Protein AF-A0A3N2RNP2-F1 (afdb_monomer_lite)

Organism: NCBI:txid51288

pLDDT: mean 88.54, std 8.62, range [48.59, 98.62]

Sequence (515 aa):
MSEPRLGNLITVLLPARSYKINCALTTEKLMPGIEQFACRLLLIFDQLYPSELQNYFGLTDREREVLLDGLLANRLININPDGHIEASSFLRKHAASNGGKPSLVKYQERTEEVAFDLLTLSICKPQPNRRFTSGLPELLPRHQIGGDAAAVTEAFSSQFRHHLLLSRNSEYERQRTRLYKIMGCSSHEMVQLPIEIEVSYDASAGSIEPQKFTRSYEYLGNTRLPLSNELEAHIADFLGEHKLDEFGIDCEDFCKLANDKVLLQFANGYKFDYSGWIEAREQRKTGYGTSLTTGMLGAVYLPHNSKLFISMLHNALRDYVGKTAPKALWYSSKVPLWGANGSQLSRFNRDLGDILGNYADDKIARISLLHPSADEGEKRQERKRHLGRFPTGIGLTSEAKFDRLEILLIPDVIALVQYHGQPNSDSALTLPIGYITVEPERLELLKNLMIKRIEGVVATINWSESKLENLTSLLPVEFLIKLNKKSGEDVDAAIQKMQIANRAETARAILSLRK

Secondary structure (DSSP, 8-state):
-PPPEEEEEEEEEEEEEEEEEEEEEEEEEPPPHHHHHHHHHHHHHSEE-HHHHHHHHT--HHHHHHHHHHHHHTT-EEE-TTS-EEE-HHHHHHHHHTTT---EEEEEEEEEEEEEETTT--EE---S--TTTTT--B---SS-----HHHHHHHHHHTHHHHHHHH---HHHHHHEEEEEEEEEEEEEEEEEEEEEEEEEE--TT-SSPEEEEEEEEEETTEEEEPPHHHHHHHHHHHHH----S-S--HHHHHHHTT-TTGGGGEETTEE-HHHHHHHHHTT----SSSSEEEEES-TTSHHHHHHHHHHHHHHHHT---SS--EEEEE---STTTT--SHHHHHHHHHHHHHHHTTSTT---EEEEEEE-SSHHHHHHHHHHHBTTBSEEEEE-TTS--SSEEEEEETTTEEEEEEEE-S-TTS---EEEEEEE--HHHHHHHHHHHHHHSTTPPEEEEEESSTT--HHHHS-HHHHTTS-GGG-HHHHHHHHHHHHHHHHHHHHHHHHTT-

Structure (mmCIF, N/CA/C/O backbone):
data_AF-A0A3N2RNP2-F1
#
_entry.id   AF-A0A3N2RNP2-F1
#
loop_
_atom_site.group_PDB
_atom_site.id
_atom_site.type_symbol
_atom_site.label_atom_id
_atom_site.label_alt_id
_atom_site.label_comp_id
_atom_site.label_asym_id
_atom_site.label_entity_id
_atom_site.label_seq_id
_atom_site.pdbx_PDB_ins_code
_atom_site.Cartn_x
_atom_site.Cartn_y
_atom_site.Cartn_z
_atom_site.occupancy
_atom_site.B_iso_or_equiv
_atom_site.auth_seq_id
_atom_site.auth_comp_id
_atom_site.auth_asym_id
_atom_site.auth_atom_id
_atom_site.pdbx_PDB_model_num
ATOM 1 N N . MET A 1 1 ? 24.466 -6.069 15.380 1.00 48.59 1 MET A N 1
ATOM 2 C CA . MET A 1 1 ? 23.484 -5.065 14.937 1.00 48.59 1 MET A CA 1
ATOM 3 C C . MET A 1 1 ? 22.255 -5.837 14.516 1.00 48.59 1 MET A C 1
ATOM 5 O O . MET A 1 1 ? 22.415 -6.823 13.799 1.00 48.59 1 MET A O 1
ATOM 9 N N . SER A 1 2 ? 21.099 -5.509 15.079 1.00 62.12 2 SER A N 1
ATOM 10 C CA . SER A 1 2 ? 19.816 -6.092 14.695 1.00 62.12 2 SER A CA 1
ATOM 11 C C . SER A 1 2 ? 19.472 -5.700 13.257 1.00 62.12 2 SER A C 1
ATOM 13 O O . SER A 1 2 ? 20.006 -4.741 12.707 1.00 62.12 2 SER A O 1
ATOM 15 N N . GLU A 1 3 ? 18.645 -6.508 12.598 1.00 80.94 3 GLU A N 1
ATOM 16 C CA . GLU A 1 3 ? 18.138 -6.174 11.270 1.00 80.94 3 GLU A CA 1
ATOM 17 C C . GLU A 1 3 ? 17.035 -5.106 11.409 1.00 80.94 3 GLU A C 1
ATOM 19 O O . GLU A 1 3 ? 16.144 -5.290 12.249 1.00 80.94 3 GLU A O 1
ATOM 24 N N . PRO A 1 4 ? 17.055 -4.020 10.607 1.00 90.31 4 PRO A N 1
ATOM 25 C CA . PRO A 1 4 ? 16.019 -2.995 10.647 1.00 90.31 4 PRO A CA 1
ATOM 26 C C . PRO A 1 4 ? 14.627 -3.598 10.461 1.00 90.31 4 PRO A C 1
ATOM 28 O O . PRO A 1 4 ? 14.395 -4.434 9.584 1.00 90.31 4 PRO A O 1
ATOM 31 N N . ARG A 1 5 ? 13.669 -3.160 11.274 1.00 91.69 5 ARG A N 1
ATOM 32 C CA . ARG A 1 5 ? 12.308 -3.696 11.257 1.00 91.69 5 ARG A CA 1
ATOM 33 C C . ARG A 1 5 ? 11.452 -2.951 10.250 1.00 91.69 5 ARG A C 1
ATOM 35 O O . ARG A 1 5 ? 11.315 -1.734 10.335 1.00 91.69 5 ARG A O 1
ATOM 42 N N . LEU A 1 6 ? 10.813 -3.689 9.346 1.00 94.81 6 LEU A N 1
ATOM 43 C CA . LEU A 1 6 ? 9.851 -3.120 8.406 1.00 94.81 6 LEU A CA 1
ATOM 44 C C . LEU A 1 6 ? 8.658 -2.531 9.170 1.00 94.81 6 LEU A C 1
ATOM 46 O O . LEU A 1 6 ? 7.921 -3.255 9.841 1.00 94.81 6 LEU A O 1
ATOM 50 N N . GLY A 1 7 ? 8.485 -1.217 9.067 1.00 93.38 7 GLY A N 1
ATOM 51 C CA . GLY A 1 7 ? 7.429 -0.478 9.750 1.00 93.38 7 GLY A CA 1
ATOM 52 C C . GLY A 1 7 ? 6.266 -0.119 8.834 1.00 93.38 7 GLY A C 1
ATOM 53 O O . GLY A 1 7 ? 5.110 -0.139 9.255 1.00 93.38 7 GLY A O 1
ATOM 54 N N . ASN A 1 8 ? 6.546 0.174 7.565 1.00 93.38 8 ASN A N 1
ATOM 55 C CA . ASN A 1 8 ? 5.508 0.483 6.591 1.00 93.38 8 ASN A CA 1
ATOM 56 C C . ASN A 1 8 ? 5.928 0.071 5.173 1.00 93.38 8 ASN A C 1
ATOM 58 O O . ASN A 1 8 ? 7.115 -0.030 4.862 1.00 93.38 8 ASN A O 1
ATOM 62 N N . LEU A 1 9 ? 4.935 -0.175 4.324 1.00 94.38 9 LEU A N 1
ATOM 63 C CA . LEU A 1 9 ? 5.103 -0.440 2.900 1.00 94.38 9 LEU A CA 1
ATOM 64 C C . LEU A 1 9 ? 4.009 0.316 2.155 1.00 94.38 9 LEU A C 1
ATOM 66 O O . LEU A 1 9 ? 2.826 -0.010 2.296 1.00 94.38 9 LEU A O 1
ATOM 70 N N . ILE A 1 10 ? 4.405 1.304 1.361 1.00 93.69 10 ILE A N 1
ATOM 71 C CA . ILE A 1 10 ? 3.488 2.187 0.637 1.00 93.69 10 ILE A CA 1
ATOM 72 C C . ILE A 1 10 ? 3.694 1.998 -0.857 1.00 93.69 10 ILE A C 1
ATOM 74 O O . ILE A 1 10 ? 4.817 1.870 -1.326 1.00 93.69 10 ILE A O 1
ATOM 78 N N . THR A 1 11 ? 2.599 2.013 -1.601 1.00 93.38 11 THR A N 1
ATOM 79 C CA . THR A 1 11 ? 2.598 1.978 -3.052 1.00 93.38 11 THR A CA 1
ATOM 80 C C . THR A 1 11 ? 2.168 3.346 -3.578 1.00 93.38 11 THR A C 1
ATOM 82 O O . THR A 1 11 ? 1.049 3.793 -3.310 1.00 93.38 11 THR A O 1
ATOM 85 N N . VAL A 1 12 ? 3.032 3.990 -4.356 1.00 92.62 12 VAL A N 1
ATOM 86 C CA . VAL A 1 12 ? 2.723 5.228 -5.087 1.00 92.62 12 VAL A CA 1
ATOM 87 C C . VAL A 1 12 ? 2.707 4.958 -6.585 1.00 92.62 12 VAL A C 1
ATOM 89 O O . VAL A 1 12 ? 3.310 4.001 -7.065 1.00 92.62 12 VAL A O 1
ATOM 92 N N . LEU A 1 13 ? 1.988 5.779 -7.338 1.00 91.12 13 LEU A N 1
ATOM 93 C CA . LEU A 1 13 ? 1.896 5.667 -8.787 1.00 91.12 13 LEU A CA 1
ATOM 94 C C . LEU A 1 13 ? 2.840 6.669 -9.431 1.00 91.12 13 LEU A C 1
ATOM 96 O O . LEU A 1 13 ? 2.671 7.875 -9.271 1.00 91.12 13 LEU A O 1
ATOM 100 N N . LEU A 1 14 ? 3.815 6.166 -10.176 1.00 90.25 14 LEU A N 1
ATOM 101 C CA . LEU A 1 14 ? 4.638 6.970 -11.059 1.00 90.25 14 LEU A CA 1
ATOM 102 C C . LEU A 1 14 ? 3.876 7.176 -12.378 1.00 90.25 14 LEU A C 1
ATOM 104 O O . LEU A 1 14 ? 3.574 6.189 -13.065 1.00 90.25 14 LEU A O 1
ATOM 108 N N . PRO A 1 15 ? 3.530 8.422 -12.741 1.00 88.75 15 PRO A N 1
ATOM 109 C CA . PRO A 1 15 ? 2.925 8.702 -14.029 1.00 88.75 15 PRO A CA 1
ATOM 110 C C . PRO A 1 15 ? 3.929 8.438 -15.146 1.00 88.75 15 PRO A C 1
ATOM 112 O O . PRO A 1 15 ? 5.078 8.878 -15.110 1.00 88.75 15 PRO A O 1
ATOM 115 N N . ALA A 1 16 ? 3.467 7.729 -16.164 1.00 89.38 16 ALA A N 1
ATOM 116 C CA . ALA A 1 16 ? 4.253 7.338 -17.315 1.00 89.38 16 ALA A CA 1
ATOM 117 C C . ALA A 1 16 ? 3.417 7.466 -18.593 1.00 89.38 16 ALA A C 1
ATOM 119 O O . ALA A 1 16 ? 2.185 7.561 -18.576 1.00 89.38 16 ALA A O 1
ATOM 120 N N . ARG A 1 17 ? 4.089 7.469 -19.740 1.00 89.44 17 ARG A N 1
ATOM 121 C CA . ARG A 1 17 ? 3.433 7.498 -21.046 1.00 89.44 17 ARG A CA 1
ATOM 122 C C . ARG A 1 17 ? 4.058 6.481 -21.977 1.00 89.44 17 ARG A C 1
ATOM 124 O O . ARG A 1 17 ? 5.277 6.396 -22.088 1.00 89.44 17 ARG A O 1
ATOM 131 N N . SER A 1 18 ? 3.201 5.722 -22.645 1.00 91.81 18 SER A N 1
ATOM 132 C CA . SER A 1 18 ? 3.598 4.800 -23.702 1.00 91.81 18 SER A CA 1
ATOM 133 C C . SER A 1 18 ? 3.758 5.530 -25.034 1.00 91.81 18 SER A C 1
ATOM 135 O O . SER A 1 18 ? 3.017 6.464 -25.361 1.00 91.81 18 SER A O 1
ATOM 137 N N . TYR A 1 19 ? 4.734 5.082 -25.810 1.00 92.69 19 TYR A N 1
ATOM 138 C CA . TYR A 1 19 ? 5.050 5.572 -27.141 1.00 92.69 19 TYR A CA 1
ATOM 139 C C . TYR A 1 19 ? 5.227 4.389 -28.082 1.00 92.69 19 TYR A C 1
ATOM 141 O O . TYR A 1 19 ? 5.763 3.344 -27.708 1.00 92.69 19 TYR A O 1
ATOM 149 N N . LYS A 1 20 ? 4.802 4.584 -29.328 1.00 94.06 20 LYS A N 1
ATOM 150 C CA . LYS A 1 20 ? 5.125 3.691 -30.439 1.00 94.06 20 LYS A CA 1
ATOM 151 C C . LYS A 1 20 ? 6.319 4.276 -31.173 1.00 94.06 20 LYS A C 1
ATOM 153 O O . LYS A 1 20 ? 6.224 5.366 -31.740 1.00 94.06 20 LYS A O 1
ATOM 158 N N . ILE A 1 21 ? 7.437 3.561 -31.132 1.00 94.50 21 ILE A N 1
ATOM 159 C CA . ILE A 1 21 ? 8.699 3.980 -31.734 1.00 94.50 21 ILE A CA 1
ATOM 160 C C . ILE A 1 21 ? 8.993 3.068 -32.917 1.00 94.50 21 ILE A C 1
ATOM 162 O O . ILE A 1 21 ? 9.230 1.872 -32.758 1.00 94.50 21 ILE A O 1
ATOM 166 N N . ASN A 1 22 ? 8.987 3.646 -34.113 1.00 94.88 22 ASN A N 1
ATOM 167 C CA . ASN A 1 22 ? 9.385 2.960 -35.333 1.00 94.88 22 ASN A CA 1
ATOM 168 C C . ASN A 1 22 ? 10.906 2.989 -35.415 1.00 94.88 22 ASN A C 1
ATOM 170 O O . ASN A 1 22 ? 11.498 4.058 -35.579 1.00 94.88 22 ASN A O 1
ATOM 174 N N . CYS A 1 23 ? 11.544 1.831 -35.296 1.00 94.00 23 CYS A N 1
ATOM 175 C CA . CYS A 1 23 ? 12.990 1.719 -35.312 1.00 94.00 23 CYS A CA 1
ATOM 176 C C . CYS A 1 23 ? 13.472 0.571 -36.197 1.00 94.00 23 CYS A C 1
ATOM 178 O O . CYS A 1 23 ? 12.772 -0.395 -36.496 1.00 94.00 23 CYS A O 1
ATOM 180 N N . ALA A 1 24 ? 14.711 0.714 -36.635 1.00 91.62 24 ALA A N 1
ATOM 181 C CA . ALA A 1 24 ? 15.462 -0.297 -37.334 1.00 91.62 24 ALA A CA 1
ATOM 182 C C . ALA A 1 24 ? 16.447 -0.932 -36.358 1.00 91.62 24 ALA A C 1
ATOM 184 O O . ALA A 1 24 ? 17.240 -0.240 -35.710 1.00 91.62 24 ALA A O 1
ATOM 185 N N . LEU A 1 25 ? 16.395 -2.254 -36.262 1.00 91.06 25 LEU A N 1
ATOM 186 C CA . LEU A 1 25 ? 17.240 -3.065 -35.405 1.00 91.06 25 LEU A CA 1
ATOM 187 C C . LEU A 1 25 ? 18.207 -3.879 -36.259 1.00 91.06 25 LEU A C 1
ATOM 189 O O . LEU A 1 25 ? 17.866 -4.368 -37.337 1.00 91.06 25 LEU A O 1
ATOM 193 N N . THR A 1 26 ? 19.414 -4.060 -35.741 1.00 86.19 26 THR A N 1
ATOM 194 C CA . THR A 1 26 ? 20.400 -4.991 -36.289 1.00 86.19 26 THR A CA 1
ATOM 195 C C . THR A 1 26 ? 20.591 -6.133 -35.307 1.00 86.19 26 THR A C 1
ATOM 197 O O . THR A 1 26 ? 20.752 -5.907 -34.110 1.00 86.19 26 THR A O 1
ATOM 200 N N . THR A 1 27 ? 20.528 -7.368 -35.798 1.00 82.94 27 THR A N 1
ATOM 201 C CA . THR A 1 27 ? 20.719 -8.572 -34.980 1.00 82.94 27 THR A CA 1
ATOM 202 C C . THR A 1 27 ? 21.869 -9.401 -35.527 1.00 82.94 27 THR A C 1
ATOM 204 O O . THR A 1 27 ? 21.861 -9.804 -36.690 1.00 82.94 27 THR A O 1
ATOM 207 N N . GLU A 1 28 ? 22.871 -9.653 -34.688 1.00 79.06 28 GLU A N 1
ATOM 208 C CA . GLU A 1 28 ? 24.008 -10.506 -35.037 1.00 79.06 28 GLU A CA 1
ATOM 209 C C . GLU A 1 28 ? 23.601 -11.990 -34.940 1.00 79.06 28 GLU A C 1
ATOM 211 O O . GLU A 1 28 ? 23.479 -12.561 -33.850 1.00 79.06 28 GLU A O 1
ATOM 216 N N . LYS A 1 29 ? 23.401 -12.652 -36.082 1.00 74.06 29 LYS A N 1
ATOM 217 C CA . LYS A 1 29 ? 23.132 -14.092 -36.166 1.00 74.06 29 LYS A CA 1
ATOM 218 C C . LYS A 1 29 ? 24.444 -14.868 -36.308 1.00 74.06 29 LYS A C 1
ATOM 220 O O . LYS A 1 29 ? 25.358 -14.461 -37.027 1.00 74.06 29 LYS A O 1
ATOM 225 N N . LEU A 1 30 ? 24.532 -16.012 -35.622 1.00 68.56 30 LEU A N 1
ATOM 226 C CA . LEU A 1 30 ? 25.579 -16.993 -35.906 1.00 68.56 30 LEU A CA 1
ATOM 227 C C . LEU A 1 30 ? 25.402 -17.514 -37.333 1.00 68.56 30 LEU A C 1
ATOM 229 O O . LEU A 1 30 ? 24.312 -17.936 -37.722 1.00 68.56 30 LEU A O 1
ATOM 233 N N . MET A 1 31 ? 26.485 -17.448 -38.094 1.00 73.12 31 MET A N 1
ATOM 234 C CA . MET A 1 31 ? 26.568 -18.023 -39.426 1.00 73.12 31 MET A CA 1
ATOM 235 C C . MET A 1 31 ? 26.566 -19.564 -39.307 1.00 73.12 31 MET A C 1
ATOM 237 O O . MET A 1 31 ? 27.099 -20.078 -38.315 1.00 73.12 31 MET A O 1
ATOM 241 N N . PRO A 1 32 ? 25.958 -20.309 -40.249 1.00 81.75 32 PRO A N 1
ATOM 242 C CA . PRO A 1 32 ? 26.096 -21.763 -40.325 1.00 81.75 32 PRO A CA 1
ATOM 243 C C . PRO A 1 32 ? 27.564 -22.201 -40.253 1.00 81.75 32 PRO A C 1
ATOM 245 O O . PRO A 1 32 ? 28.445 -21.482 -40.717 1.00 81.75 32 PRO A O 1
ATOM 248 N N . GLY A 1 33 ? 27.833 -23.382 -39.686 1.00 81.62 33 GLY A N 1
ATOM 249 C CA . GLY A 1 33 ? 29.204 -23.833 -39.409 1.00 81.62 33 GLY A CA 1
ATOM 250 C C . GLY A 1 33 ? 30.116 -23.785 -40.638 1.00 81.62 33 GLY A C 1
ATOM 251 O O . GLY A 1 33 ? 31.168 -23.155 -40.587 1.00 81.62 33 GLY A O 1
ATOM 252 N N . ILE A 1 34 ? 29.685 -24.381 -41.752 1.00 87.00 34 ILE A N 1
ATOM 253 C CA . ILE A 1 34 ? 30.473 -24.451 -42.994 1.00 87.00 34 ILE A CA 1
ATOM 254 C C . ILE A 1 34 ? 30.766 -23.048 -43.547 1.00 87.00 34 ILE A C 1
ATOM 256 O O . ILE A 1 34 ? 31.922 -22.731 -43.807 1.00 87.00 34 ILE A O 1
ATOM 260 N N . GLU A 1 35 ? 29.757 -22.176 -43.638 1.00 87.44 35 GLU A N 1
ATOM 261 C CA . GLU A 1 35 ? 29.934 -20.777 -44.058 1.00 87.44 35 GLU A CA 1
ATOM 262 C C . GLU A 1 35 ? 30.907 -20.025 -43.135 1.00 87.44 35 GLU A C 1
ATOM 264 O O . GLU A 1 35 ? 31.822 -19.345 -43.600 1.00 87.44 35 GLU A O 1
ATOM 269 N N . GLN A 1 36 ? 30.768 -20.199 -41.816 1.00 84.88 36 GLN A N 1
ATOM 270 C CA . GLN A 1 36 ? 31.625 -19.539 -40.836 1.00 84.88 36 GLN A CA 1
ATOM 271 C C . GLN A 1 36 ? 33.087 -19.967 -40.980 1.00 84.88 36 GLN A C 1
ATOM 273 O O . GLN A 1 36 ? 33.986 -19.124 -40.913 1.00 84.88 36 GLN A O 1
ATOM 278 N N . PHE A 1 37 ? 33.333 -21.267 -41.147 1.00 86.88 37 PHE A N 1
ATOM 279 C CA . PHE A 1 37 ? 34.679 -21.796 -41.337 1.00 86.88 37 PHE A CA 1
ATOM 280 C C . PHE A 1 37 ? 35.251 -21.393 -42.697 1.00 86.88 37 PHE A C 1
ATOM 282 O O . PHE A 1 37 ? 36.410 -20.990 -42.742 1.00 86.88 37 PHE A O 1
ATOM 289 N N . ALA A 1 38 ? 34.455 -21.398 -43.769 1.00 88.69 38 ALA A N 1
ATOM 290 C CA . ALA A 1 38 ? 34.884 -20.921 -45.082 1.00 88.69 38 ALA A CA 1
ATOM 291 C C . ALA A 1 38 ? 35.330 -19.452 -45.020 1.00 88.69 38 ALA A C 1
ATOM 293 O O . ALA A 1 38 ? 36.425 -19.113 -45.466 1.00 88.69 38 ALA A O 1
ATOM 294 N N . CYS A 1 39 ? 34.551 -18.590 -44.357 1.00 87.75 39 CYS A N 1
ATOM 295 C CA . CYS A 1 39 ? 34.945 -17.205 -44.110 1.00 87.75 39 CYS A CA 1
ATOM 296 C C . CYS A 1 39 ? 36.240 -17.088 -43.292 1.00 87.75 39 CYS A C 1
ATOM 298 O O . CYS A 1 39 ? 37.050 -16.210 -43.571 1.00 87.75 39 CYS A O 1
ATOM 300 N N . ARG A 1 40 ? 36.465 -17.952 -42.290 1.00 86.81 40 ARG A N 1
ATOM 301 C CA . ARG A 1 40 ? 37.726 -17.957 -41.524 1.00 86.81 40 ARG A CA 1
ATOM 302 C C . ARG A 1 40 ? 38.920 -18.365 -42.380 1.00 86.81 40 ARG A C 1
ATOM 304 O O . ARG A 1 40 ? 39.958 -17.729 -42.262 1.00 86.81 40 ARG A O 1
ATOM 311 N N . LEU A 1 41 ? 38.774 -19.379 -43.234 1.00 88.38 41 LEU A N 1
ATOM 312 C CA . LEU A 1 41 ? 39.831 -19.791 -44.161 1.00 88.38 41 LEU A CA 1
ATOM 313 C C . LEU A 1 41 ? 40.194 -18.642 -45.105 1.00 88.38 41 LEU A C 1
ATOM 315 O O . LEU A 1 41 ? 41.365 -18.312 -45.236 1.00 88.38 41 LEU A O 1
ATOM 319 N N . LEU A 1 42 ? 39.199 -17.957 -45.668 1.00 88.62 42 LEU A N 1
ATOM 320 C CA . LEU A 1 42 ? 39.423 -16.805 -46.548 1.00 88.62 42 LEU A CA 1
ATOM 321 C C . LEU A 1 42 ? 40.069 -15.606 -45.835 1.00 88.62 42 LEU A C 1
ATOM 323 O O . LEU A 1 42 ? 40.812 -14.856 -46.456 1.00 88.62 42 LEU A O 1
ATOM 327 N N . LEU A 1 43 ? 39.814 -15.422 -44.536 1.00 86.56 43 LEU A N 1
ATOM 328 C CA . LEU A 1 43 ? 40.485 -14.398 -43.726 1.00 86.56 43 LEU A CA 1
ATOM 329 C C . LEU A 1 43 ? 41.943 -14.752 -43.386 1.00 86.56 43 LEU A C 1
ATOM 331 O O . LEU A 1 43 ? 42.696 -13.854 -43.023 1.00 86.56 43 LEU A O 1
ATOM 335 N N . ILE A 1 44 ? 42.321 -16.033 -43.461 1.00 87.44 44 ILE A N 1
ATOM 336 C CA . ILE A 1 44 ? 43.682 -16.523 -43.185 1.00 87.44 44 ILE A CA 1
ATOM 337 C C . ILE A 1 44 ? 44.515 -16.583 -44.469 1.00 87.44 44 ILE A C 1
ATOM 339 O O . ILE A 1 44 ? 45.671 -16.176 -44.462 1.00 87.44 44 ILE A O 1
ATOM 343 N N . PHE A 1 45 ? 43.938 -17.117 -45.546 1.00 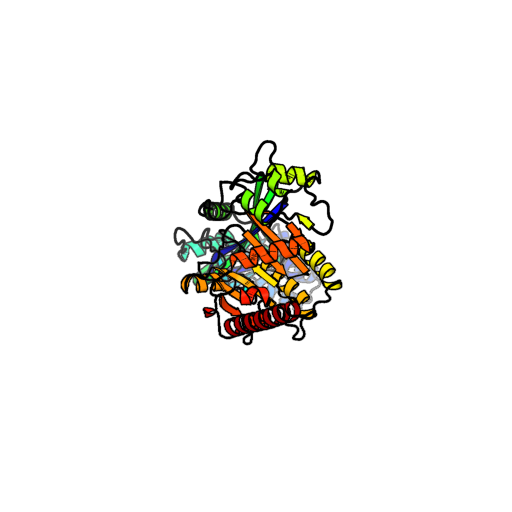87.19 45 PHE A N 1
ATOM 344 C CA . PHE A 1 45 ? 44.645 -17.424 -46.792 1.00 87.19 45 PHE A CA 1
ATOM 345 C C . PHE A 1 45 ? 44.503 -16.342 -47.869 1.00 87.19 45 PHE A C 1
ATOM 347 O O . PHE A 1 45 ? 45.155 -16.438 -48.901 1.00 87.19 45 PHE A O 1
ATOM 354 N N . ASP A 1 46 ? 43.678 -15.317 -47.627 1.00 80.00 46 ASP A N 1
ATOM 355 C CA . ASP A 1 46 ? 43.347 -14.193 -48.515 1.00 80.00 46 ASP A CA 1
ATOM 356 C C . ASP A 1 46 ? 42.644 -14.552 -49.837 1.00 80.00 46 ASP A C 1
ATOM 358 O O . ASP A 1 46 ? 41.682 -13.867 -50.201 1.00 80.00 46 ASP A O 1
ATOM 362 N N . GLN A 1 47 ? 43.073 -15.613 -50.524 1.00 88.06 47 GLN A N 1
ATOM 363 C CA . GLN A 1 47 ? 42.517 -16.130 -51.775 1.00 88.06 47 GLN A CA 1
ATOM 364 C C . GLN A 1 47 ? 42.499 -17.664 -51.760 1.00 88.06 47 GLN A C 1
ATOM 366 O O . GLN A 1 47 ? 43.480 -18.291 -51.369 1.00 88.06 47 GLN A O 1
ATOM 371 N N . LEU A 1 48 ? 41.389 -18.266 -52.190 1.00 91.00 48 LEU A N 1
ATOM 372 C CA . LEU A 1 48 ? 41.227 -19.722 -52.311 1.00 91.00 48 LEU A CA 1
ATOM 373 C C . LEU A 1 48 ? 40.447 -20.073 -53.578 1.00 91.00 48 LEU A C 1
ATOM 375 O O . LEU A 1 48 ? 39.543 -19.340 -53.977 1.00 91.00 48 LEU A O 1
ATOM 379 N N . TYR A 1 49 ? 40.724 -21.223 -54.182 1.00 90.44 49 TYR A N 1
ATOM 380 C CA . TYR A 1 49 ? 39.884 -21.762 -55.246 1.00 90.44 49 TYR A CA 1
ATOM 381 C C . TYR A 1 49 ? 38.593 -22.386 -54.683 1.00 90.44 49 TYR A C 1
ATOM 383 O O . TYR A 1 49 ? 38.605 -23.006 -53.614 1.00 90.44 49 TYR A O 1
ATOM 391 N N . PRO A 1 50 ? 37.473 -22.330 -55.431 1.00 90.31 50 PRO A N 1
ATOM 392 C CA . PRO A 1 50 ? 36.241 -23.049 -55.091 1.00 90.31 50 PRO A CA 1
ATOM 393 C C . PRO A 1 50 ? 36.449 -24.541 -54.784 1.00 90.31 50 PRO A C 1
ATOM 395 O O . PRO A 1 50 ? 35.830 -25.086 -53.868 1.00 90.31 50 PRO A O 1
ATOM 398 N N . SER A 1 51 ? 37.343 -25.194 -55.529 1.00 88.69 51 SER A N 1
ATOM 399 C CA . SER A 1 51 ? 37.699 -26.606 -55.359 1.00 88.69 51 SER A CA 1
ATOM 400 C C . SER A 1 51 ? 38.482 -26.877 -54.070 1.00 88.69 51 SER A C 1
ATOM 402 O O . SER A 1 51 ? 38.362 -27.957 -53.500 1.00 88.69 51 SER A O 1
ATOM 404 N N . GLU A 1 52 ? 39.248 -25.910 -53.561 1.00 90.06 52 GLU A N 1
ATOM 405 C CA . GLU A 1 52 ? 39.986 -26.050 -52.300 1.00 90.06 52 GLU A CA 1
ATOM 406 C C . GLU A 1 52 ? 39.036 -26.030 -51.103 1.00 90.06 52 GLU A C 1
ATOM 408 O O . GLU A 1 52 ? 39.159 -26.870 -50.211 1.00 90.06 52 GLU A O 1
ATOM 413 N N . LEU A 1 53 ? 38.036 -25.140 -51.114 1.00 88.81 53 LEU A N 1
ATOM 414 C CA . LEU A 1 53 ? 36.965 -25.151 -50.113 1.00 88.81 53 LEU A CA 1
ATOM 415 C C . LEU A 1 53 ? 36.154 -26.450 -50.190 1.00 88.81 53 LEU A C 1
ATOM 417 O O . LEU A 1 53 ? 35.866 -27.056 -49.159 1.00 88.81 53 LEU A O 1
ATOM 421 N N . GLN A 1 54 ? 35.825 -26.901 -51.403 1.00 91.81 54 GLN A N 1
ATOM 422 C CA . GLN A 1 54 ? 35.123 -28.164 -51.626 1.00 91.81 54 GLN A CA 1
ATOM 423 C C . GLN A 1 54 ? 35.887 -29.352 -51.029 1.00 91.81 54 GLN A C 1
ATOM 425 O O . GLN A 1 54 ? 35.312 -30.122 -50.262 1.00 91.81 54 GLN A O 1
ATOM 430 N N . ASN A 1 55 ? 37.183 -29.469 -51.328 1.00 91.69 55 ASN A N 1
ATOM 431 C CA . ASN A 1 55 ? 38.030 -30.552 -50.833 1.00 91.69 55 ASN A CA 1
ATOM 432 C C . ASN A 1 55 ? 38.231 -30.483 -49.315 1.00 91.69 55 ASN A C 1
ATOM 434 O O . ASN A 1 55 ? 38.181 -31.513 -48.649 1.00 91.69 55 ASN A O 1
ATOM 438 N N . TYR A 1 56 ? 38.421 -29.282 -48.759 1.00 90.38 56 TYR A N 1
ATOM 439 C CA . TYR A 1 56 ? 38.610 -29.093 -47.320 1.00 90.38 56 TYR A CA 1
ATOM 440 C C . TYR A 1 56 ? 37.381 -29.526 -46.510 1.00 90.38 56 TYR A C 1
ATOM 442 O O . TYR A 1 56 ? 37.515 -30.186 -45.481 1.00 90.38 56 TYR A O 1
ATOM 450 N N . PHE A 1 57 ? 36.180 -29.165 -46.973 1.00 90.06 57 PHE A N 1
ATOM 451 C CA . PHE A 1 57 ? 34.925 -29.500 -46.294 1.00 90.06 57 PHE A CA 1
ATOM 452 C C . PHE A 1 57 ? 34.318 -30.843 -46.734 1.00 90.06 57 PHE A C 1
ATOM 454 O O . PHE A 1 57 ? 33.338 -31.276 -46.130 1.00 90.06 57 PHE A O 1
ATOM 461 N N . GLY A 1 58 ? 34.877 -31.504 -47.754 1.00 91.31 58 GLY A N 1
ATOM 462 C CA . GLY A 1 58 ? 34.345 -32.753 -48.309 1.00 91.31 58 GLY A CA 1
ATOM 463 C C . GLY A 1 58 ? 32.990 -32.585 -49.004 1.00 91.31 58 GLY A C 1
ATOM 464 O O . GLY A 1 58 ? 32.150 -33.478 -48.930 1.00 91.31 58 GLY A O 1
ATOM 465 N N . LEU A 1 59 ? 32.756 -31.429 -49.632 1.00 92.62 59 LEU A N 1
ATOM 466 C CA . LEU A 1 59 ? 31.477 -31.083 -50.256 1.00 92.62 59 LEU A CA 1
ATOM 467 C C . LEU A 1 59 ? 31.336 -31.728 -51.640 1.00 92.62 59 LEU A C 1
ATOM 469 O O . LEU A 1 59 ? 32.294 -31.833 -52.410 1.00 92.62 59 LEU A O 1
ATOM 473 N N . THR A 1 60 ? 30.111 -32.090 -52.005 1.00 93.88 60 THR A N 1
ATOM 474 C CA . THR A 1 60 ? 29.762 -32.380 -53.403 1.00 93.88 60 THR A CA 1
ATOM 475 C C . THR A 1 60 ? 29.760 -31.097 -54.242 1.00 93.88 60 THR A C 1
ATOM 477 O O . THR A 1 60 ? 29.661 -29.994 -53.702 1.00 93.88 60 THR A O 1
ATOM 480 N N . ASP A 1 61 ? 29.804 -31.211 -55.575 1.00 90.12 61 ASP A N 1
ATOM 481 C CA . ASP A 1 61 ? 29.740 -30.033 -56.458 1.00 90.12 61 ASP A CA 1
ATOM 482 C C . ASP A 1 61 ? 28.486 -29.187 -56.202 1.00 90.12 61 ASP A C 1
ATOM 484 O O . ASP A 1 61 ? 28.550 -27.963 -56.166 1.00 90.12 61 ASP A O 1
ATOM 488 N N . ARG A 1 62 ? 27.345 -29.838 -55.943 1.00 90.75 62 ARG A N 1
ATOM 489 C CA . ARG A 1 62 ? 26.088 -29.146 -55.638 1.00 90.75 62 ARG A CA 1
ATOM 490 C C . ARG A 1 62 ? 26.148 -28.398 -54.305 1.00 90.75 62 ARG A C 1
ATOM 492 O O . ARG A 1 62 ? 25.630 -27.292 -54.210 1.00 90.75 62 ARG A O 1
ATOM 499 N N . GLU A 1 63 ? 26.753 -28.988 -53.277 1.00 90.12 63 GLU A N 1
ATOM 500 C CA . GLU A 1 63 ? 26.903 -28.342 -51.967 1.00 90.12 63 GLU A CA 1
ATOM 501 C C . GLU A 1 63 ? 27.916 -27.195 -52.002 1.00 90.12 63 GLU A C 1
ATOM 503 O O . GLU A 1 63 ? 27.704 -26.185 -51.332 1.00 90.12 63 GLU A O 1
ATOM 508 N N . ARG A 1 64 ? 28.976 -27.316 -52.816 1.00 93.06 64 ARG A N 1
ATOM 509 C CA . ARG A 1 64 ? 29.901 -26.213 -53.099 1.00 93.06 64 ARG A CA 1
ATOM 510 C C . ARG A 1 64 ? 29.146 -25.022 -53.681 1.00 93.06 64 ARG A C 1
ATOM 512 O O . ARG A 1 64 ? 29.272 -23.931 -53.140 1.00 93.06 64 ARG A O 1
ATOM 519 N N . GLU A 1 65 ? 28.358 -25.220 -54.738 1.00 91.38 65 GLU A N 1
ATOM 520 C CA . GLU A 1 65 ? 27.592 -24.122 -55.349 1.00 91.38 65 GLU A CA 1
ATOM 521 C C . GLU A 1 65 ? 26.643 -23.465 -54.339 1.00 91.38 65 GLU A C 1
ATOM 523 O O . GLU A 1 65 ? 26.654 -22.249 -54.189 1.00 91.38 65 GLU A O 1
ATOM 528 N N . VAL A 1 66 ? 25.912 -24.259 -53.545 1.00 90.31 66 VAL A N 1
ATOM 529 C CA . VAL A 1 66 ? 25.020 -23.729 -52.495 1.00 90.31 66 VAL A CA 1
ATOM 530 C C . VAL A 1 66 ? 25.782 -22.895 -51.457 1.00 90.31 66 VAL A C 1
ATOM 532 O O . VAL A 1 66 ? 25.288 -21.852 -51.022 1.00 90.31 66 VAL A O 1
ATOM 535 N N . LEU A 1 67 ? 26.984 -23.326 -51.058 1.00 89.50 67 LEU A N 1
ATOM 536 C CA . LEU A 1 67 ? 27.842 -22.567 -50.149 1.00 89.50 67 LEU A CA 1
ATOM 537 C C . LEU A 1 67 ? 28.285 -21.237 -50.774 1.00 89.50 67 LEU A C 1
ATOM 539 O O . LEU A 1 67 ? 28.201 -20.196 -50.122 1.00 89.50 67 LEU A O 1
ATOM 543 N N . LEU A 1 68 ? 28.751 -21.258 -52.024 1.00 90.88 68 LEU A N 1
ATOM 544 C CA . LEU A 1 68 ? 29.228 -20.060 -52.717 1.00 90.88 68 LEU A CA 1
ATOM 545 C C . LEU A 1 68 ? 28.102 -19.062 -52.959 1.00 90.88 68 LEU A C 1
ATOM 547 O O . LEU A 1 68 ? 28.274 -17.881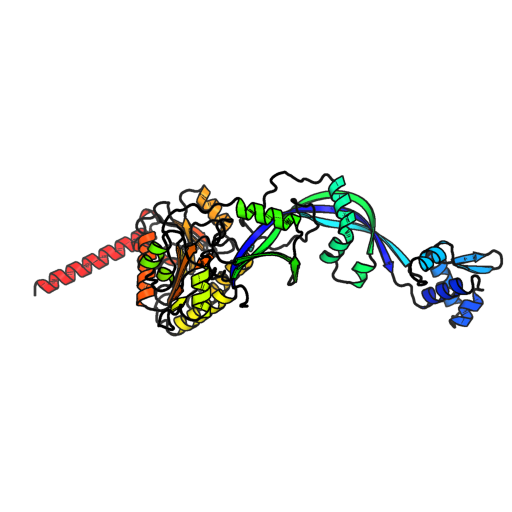 -52.657 1.00 90.88 68 LEU A O 1
ATOM 551 N N . ASP A 1 69 ? 26.939 -19.536 -53.399 1.00 89.44 69 ASP A N 1
ATOM 552 C CA . ASP A 1 69 ? 25.738 -18.724 -53.572 1.00 89.44 69 ASP A CA 1
ATOM 553 C C . ASP A 1 69 ? 25.329 -18.056 -52.255 1.00 89.44 69 ASP A C 1
ATOM 555 O O . ASP A 1 69 ? 25.051 -16.855 -52.222 1.00 89.44 69 ASP A O 1
ATOM 559 N N . GLY A 1 70 ? 25.351 -18.799 -51.142 1.00 86.62 70 GLY A N 1
ATOM 560 C CA . GLY A 1 70 ? 25.058 -18.264 -49.812 1.00 86.62 70 GLY A CA 1
ATOM 561 C C . GLY A 1 70 ? 26.049 -17.183 -49.370 1.00 86.62 70 GLY A C 1
ATOM 562 O O . GLY A 1 70 ? 25.649 -16.128 -48.863 1.00 86.62 70 GLY A O 1
ATOM 563 N N . LEU A 1 71 ? 27.347 -17.401 -49.591 1.00 87.56 71 LEU A N 1
ATOM 564 C CA . LEU A 1 71 ? 28.393 -16.437 -49.244 1.00 87.56 71 LEU A CA 1
ATOM 565 C C . LEU A 1 71 ? 28.347 -15.178 -50.132 1.00 87.56 71 LEU A C 1
ATOM 567 O O . LEU A 1 71 ? 28.516 -14.065 -49.622 1.00 87.56 71 LEU A O 1
ATOM 571 N N . LEU A 1 72 ? 28.076 -15.328 -51.432 1.00 88.94 72 LEU A N 1
ATOM 572 C CA . LEU A 1 72 ? 27.920 -14.226 -52.389 1.00 88.94 72 LEU A CA 1
ATOM 573 C C . LEU A 1 72 ? 26.659 -13.405 -52.113 1.00 88.94 72 LEU A C 1
ATOM 575 O O . LEU A 1 72 ? 26.727 -12.176 -52.055 1.00 88.94 72 LEU A O 1
ATOM 579 N N . ALA A 1 73 ? 25.520 -14.062 -51.876 1.00 85.00 73 ALA A N 1
ATOM 580 C CA . ALA A 1 73 ? 24.255 -13.396 -51.569 1.00 85.00 73 ALA A CA 1
ATOM 581 C C . ALA A 1 73 ? 24.364 -12.513 -50.314 1.00 85.00 73 ALA A C 1
ATOM 583 O O . ALA A 1 73 ? 23.817 -11.409 -50.270 1.00 85.00 73 ALA A O 1
ATOM 584 N N . ASN A 1 74 ? 25.138 -12.960 -49.321 1.00 81.31 74 ASN A N 1
ATOM 585 C CA . ASN A 1 74 ? 25.430 -12.203 -48.104 1.00 81.31 74 ASN A CA 1
ATOM 586 C C . ASN A 1 74 ? 26.606 -11.213 -48.249 1.00 81.31 74 ASN A C 1
ATOM 588 O O . ASN A 1 74 ? 26.990 -10.576 -47.266 1.00 81.31 74 ASN A O 1
ATOM 592 N N . ARG A 1 75 ? 27.175 -11.058 -49.456 1.00 84.94 75 ARG A N 1
ATOM 593 C CA . ARG A 1 75 ? 28.313 -10.173 -49.780 1.00 84.94 75 ARG A CA 1
ATOM 594 C C . ARG A 1 75 ? 29.562 -10.435 -48.930 1.00 84.94 75 ARG A C 1
ATOM 596 O O . ARG A 1 75 ? 30.319 -9.512 -48.615 1.00 84.94 75 ARG A O 1
ATOM 603 N N . LEU A 1 76 ? 29.776 -11.684 -48.524 1.00 85.19 76 LEU A N 1
ATOM 604 C CA . LEU A 1 76 ? 30.908 -12.088 -47.683 1.00 85.19 76 LEU A CA 1
ATOM 605 C C . LEU A 1 76 ? 32.169 -12.368 -48.503 1.00 85.19 76 LEU A C 1
ATOM 607 O O . LEU A 1 76 ? 33.278 -12.225 -47.990 1.00 85.19 76 LEU A O 1
ATOM 611 N N . ILE A 1 77 ? 31.999 -12.736 -49.770 1.00 89.69 77 ILE A N 1
ATOM 612 C CA . ILE A 1 77 ? 33.084 -13.091 -50.684 1.00 89.69 77 ILE A CA 1
ATOM 613 C C . ILE A 1 77 ? 32.940 -12.347 -52.011 1.00 89.69 77 ILE A C 1
ATOM 615 O O . ILE A 1 77 ? 31.831 -11.962 -52.379 1.00 89.69 77 ILE A O 1
ATOM 619 N N . ASN A 1 78 ? 34.052 -12.173 -52.720 1.00 90.06 78 ASN A N 1
ATOM 620 C CA . ASN A 1 78 ? 34.079 -11.800 -54.132 1.00 90.06 78 ASN A CA 1
ATOM 621 C C . ASN A 1 78 ? 34.784 -12.906 -54.922 1.00 90.06 78 ASN A C 1
ATOM 623 O O . ASN A 1 78 ? 35.588 -13.650 -54.361 1.00 90.06 78 ASN A O 1
ATOM 627 N N . ILE A 1 79 ? 34.497 -12.992 -56.220 1.00 89.12 79 ILE A N 1
ATOM 628 C CA . ILE A 1 79 ? 35.236 -13.854 -57.144 1.00 89.12 79 ILE A CA 1
ATOM 629 C C . ILE A 1 79 ? 36.071 -12.952 -58.049 1.00 89.12 79 ILE A C 1
ATOM 631 O O . ILE A 1 79 ? 35.531 -12.065 -58.714 1.00 89.12 79 ILE A O 1
ATOM 635 N N . ASN A 1 80 ? 37.381 -13.175 -58.054 1.00 87.00 80 ASN A N 1
ATOM 636 C CA . ASN A 1 80 ? 38.323 -12.439 -58.887 1.00 87.00 80 ASN A CA 1
ATOM 637 C C . ASN A 1 80 ? 38.278 -12.925 -60.344 1.00 87.00 80 ASN A C 1
ATOM 639 O O . ASN A 1 80 ? 37.829 -14.044 -60.600 1.00 87.00 80 ASN A O 1
ATOM 643 N N . PRO A 1 81 ? 38.779 -12.129 -61.310 1.00 82.94 81 PRO A N 1
ATOM 644 C CA . PRO A 1 81 ? 38.831 -12.520 -62.723 1.00 82.94 81 PRO A CA 1
ATOM 645 C C . PRO A 1 81 ? 39.547 -13.856 -62.968 1.00 82.94 81 PRO A C 1
ATOM 647 O O . PRO A 1 81 ? 39.184 -14.589 -63.883 1.00 82.94 81 PRO A O 1
ATOM 650 N N . ASP A 1 82 ? 40.503 -14.199 -62.102 1.00 83.31 82 ASP A N 1
ATOM 651 C CA . ASP A 1 82 ? 41.265 -15.451 -62.139 1.00 83.31 82 ASP A CA 1
ATOM 652 C C . ASP A 1 82 ? 40.523 -16.645 -61.500 1.00 83.31 82 ASP A C 1
ATOM 654 O O . ASP A 1 82 ? 41.108 -17.704 -61.294 1.00 83.31 82 ASP A O 1
ATOM 658 N N . GLY A 1 83 ? 39.250 -16.485 -61.120 1.00 83.75 83 GLY A N 1
ATOM 659 C CA . GLY A 1 83 ? 38.412 -17.548 -60.550 1.00 83.75 83 GLY A CA 1
ATOM 660 C C . GLY A 1 83 ? 38.646 -17.854 -59.065 1.00 83.75 83 GLY A C 1
ATOM 661 O O . GLY A 1 83 ? 38.040 -18.783 -58.532 1.00 83.75 83 GLY A O 1
ATOM 662 N N . HIS A 1 84 ? 39.492 -17.077 -58.383 1.00 89.62 84 HIS A N 1
ATOM 663 C CA . HIS A 1 84 ? 39.722 -17.199 -56.943 1.00 89.62 84 HIS A CA 1
ATOM 664 C C . HIS A 1 84 ? 38.601 -16.534 -56.149 1.00 89.62 84 HIS A C 1
ATOM 666 O O . HIS A 1 84 ? 38.095 -15.477 -56.527 1.00 89.62 84 HIS A O 1
ATOM 672 N N . ILE A 1 85 ? 38.269 -17.120 -55.007 1.00 91.75 85 ILE A N 1
ATOM 673 C CA . ILE A 1 85 ? 37.382 -16.550 -54.004 1.00 91.75 85 ILE A CA 1
ATOM 674 C C . ILE A 1 85 ? 38.230 -15.759 -53.014 1.00 91.75 85 ILE A C 1
ATOM 676 O O . ILE A 1 85 ? 39.180 -16.289 -52.440 1.00 91.75 85 ILE A O 1
ATOM 680 N N . GLU A 1 86 ? 37.852 -14.511 -52.767 1.00 91.56 86 GLU A N 1
ATOM 681 C CA . GLU A 1 86 ? 38.493 -13.647 -51.779 1.00 91.56 86 GLU A CA 1
ATOM 682 C C . GLU A 1 86 ? 37.488 -13.128 -50.745 1.00 91.56 86 GLU A C 1
ATOM 684 O O . GLU A 1 86 ? 36.302 -12.930 -51.027 1.00 91.56 86 GLU A O 1
ATOM 689 N N . ALA A 1 87 ? 37.966 -12.882 -49.523 1.00 87.19 87 ALA A N 1
ATOM 690 C CA . ALA A 1 87 ? 37.161 -12.244 -48.487 1.00 87.19 87 ALA A CA 1
ATOM 691 C C . ALA A 1 87 ? 36.821 -10.799 -48.883 1.00 87.19 87 ALA A C 1
ATOM 693 O O . ALA A 1 87 ? 37.722 -9.978 -49.090 1.00 87.19 87 ALA A O 1
ATOM 694 N N . SER A 1 88 ? 35.528 -10.464 -48.906 1.00 87.69 88 SER A N 1
ATOM 695 C CA . SER A 1 88 ? 35.084 -9.113 -49.242 1.00 87.69 88 SER A CA 1
ATOM 696 C C . SER A 1 88 ? 35.571 -8.086 -48.210 1.00 87.69 88 SER A C 1
ATOM 698 O O . SER A 1 88 ? 35.849 -8.394 -47.043 1.00 87.69 88 SER A O 1
ATOM 700 N N . SER A 1 89 ? 35.619 -6.812 -48.605 1.00 83.81 89 SER A N 1
ATOM 701 C CA . SER A 1 89 ? 35.955 -5.713 -47.687 1.00 83.81 89 SER A CA 1
ATOM 702 C C . SER A 1 89 ? 34.988 -5.620 -46.496 1.00 83.81 89 SER A C 1
ATOM 704 O O . SER A 1 89 ? 35.388 -5.205 -45.405 1.00 83.81 89 SER A O 1
ATOM 706 N N . PHE A 1 90 ? 33.735 -6.052 -46.681 1.00 80.94 90 PHE A N 1
ATOM 707 C CA . PHE A 1 90 ? 32.732 -6.163 -45.624 1.00 80.94 90 PHE A CA 1
ATOM 708 C C . PHE A 1 90 ? 33.108 -7.244 -44.601 1.00 80.94 90 PHE A C 1
ATOM 710 O O . PHE A 1 90 ? 33.154 -6.955 -43.403 1.00 80.94 90 PHE A O 1
ATOM 717 N N . LEU A 1 91 ? 33.453 -8.452 -45.062 1.00 82.00 91 LEU A N 1
ATOM 718 C CA . LEU A 1 91 ? 33.864 -9.561 -44.197 1.00 82.00 91 LEU A CA 1
ATOM 719 C C . LEU A 1 91 ? 35.122 -9.213 -43.384 1.00 82.00 91 LEU A C 1
ATOM 721 O O . LEU A 1 91 ? 35.147 -9.428 -42.172 1.00 82.00 91 LEU A O 1
ATOM 725 N N . ARG A 1 92 ? 36.135 -8.611 -44.023 1.00 83.69 92 ARG A N 1
ATOM 726 C CA . ARG A 1 92 ? 37.394 -8.206 -43.367 1.00 83.69 92 ARG A CA 1
ATOM 727 C C . ARG A 1 92 ? 37.171 -7.168 -42.265 1.00 83.69 92 ARG A C 1
ATOM 729 O O . ARG A 1 92 ? 37.652 -7.348 -41.146 1.00 83.69 92 ARG A O 1
ATOM 736 N N . LYS A 1 93 ? 36.393 -6.112 -42.544 1.00 80.06 93 LYS A N 1
ATOM 737 C CA . LYS A 1 93 ? 36.049 -5.087 -41.540 1.00 80.06 93 LYS A CA 1
ATOM 738 C C . LYS A 1 93 ? 35.250 -5.678 -40.381 1.00 80.06 93 LYS A C 1
ATOM 740 O O . LYS A 1 93 ? 35.559 -5.400 -39.226 1.00 80.06 93 LYS A O 1
ATOM 745 N N . HIS A 1 94 ? 34.256 -6.518 -40.673 1.00 73.88 94 HIS A N 1
ATOM 746 C CA . HIS A 1 94 ? 33.410 -7.095 -39.632 1.00 73.88 94 HIS A CA 1
ATOM 747 C C . HIS A 1 94 ? 34.181 -8.072 -38.729 1.00 73.88 94 HIS A C 1
ATOM 749 O O . HIS A 1 94 ? 34.005 -8.042 -37.508 1.00 73.88 94 HIS A O 1
ATOM 755 N N . ALA A 1 95 ? 35.061 -8.900 -39.300 1.00 74.94 95 ALA A N 1
ATOM 756 C CA . ALA A 1 95 ? 35.890 -9.830 -38.539 1.00 74.94 95 ALA A CA 1
ATOM 757 C C . ALA A 1 95 ? 36.891 -9.108 -37.623 1.00 74.94 95 ALA A C 1
ATOM 759 O O . ALA A 1 95 ? 37.067 -9.525 -36.477 1.00 74.94 95 ALA A O 1
ATOM 760 N N . ALA A 1 96 ? 37.483 -7.996 -38.076 1.00 74.00 96 ALA A N 1
ATOM 761 C CA . ALA A 1 96 ? 38.379 -7.177 -37.258 1.00 74.00 96 ALA A CA 1
ATOM 762 C C . ALA A 1 96 ? 37.677 -6.601 -36.012 1.00 74.00 96 ALA A C 1
ATOM 764 O O . ALA A 1 96 ? 38.256 -6.579 -34.929 1.00 74.00 96 ALA A O 1
ATOM 765 N N . SER A 1 97 ? 36.407 -6.195 -36.131 1.00 66.38 97 SER A N 1
ATOM 766 C CA . SER A 1 97 ? 35.620 -5.659 -35.008 1.00 66.38 97 SER A CA 1
ATOM 767 C C . SER A 1 97 ? 35.081 -6.722 -34.039 1.00 66.38 97 SER A C 1
ATOM 769 O O . SER A 1 97 ? 34.632 -6.365 -32.953 1.00 66.38 97 SER A O 1
ATOM 771 N N . ASN A 1 98 ? 35.104 -8.009 -34.407 1.00 66.94 98 ASN A N 1
ATOM 772 C CA . ASN A 1 98 ? 34.507 -9.109 -33.634 1.00 66.94 98 ASN A CA 1
ATOM 773 C C . ASN A 1 98 ? 35.527 -10.196 -33.238 1.00 66.94 98 ASN A C 1
ATOM 775 O O . ASN A 1 98 ? 35.210 -11.388 -33.203 1.00 66.94 98 ASN A O 1
ATOM 779 N N . GLY A 1 99 ? 36.787 -9.807 -33.006 1.00 65.56 99 GLY A N 1
ATOM 780 C CA . GLY A 1 99 ? 37.846 -10.721 -32.559 1.00 65.56 99 GLY A CA 1
ATOM 781 C C . GLY A 1 99 ? 38.107 -11.891 -33.517 1.00 65.56 99 GLY A C 1
ATOM 782 O O . GLY A 1 99 ? 38.338 -13.013 -33.071 1.00 65.56 99 GLY A O 1
ATOM 783 N N . GLY A 1 100 ? 37.993 -11.661 -34.830 1.00 64.56 100 GLY A N 1
ATOM 784 C CA . GLY A 1 100 ? 38.230 -12.668 -35.869 1.00 64.56 100 GLY A CA 1
ATOM 785 C C . GLY A 1 100 ? 37.063 -13.630 -36.124 1.00 64.56 100 GLY A C 1
ATOM 786 O O . GLY A 1 100 ? 37.222 -14.600 -36.864 1.00 64.56 100 GLY A O 1
ATOM 787 N N . LYS A 1 101 ? 35.880 -13.401 -35.533 1.00 68.19 101 LYS A N 1
ATOM 788 C CA . LYS A 1 101 ? 34.697 -14.253 -35.743 1.00 68.19 101 LYS A CA 1
ATOM 789 C C . LYS A 1 101 ? 33.718 -13.610 -36.735 1.00 68.19 101 LYS A C 1
ATOM 791 O O . LYS A 1 101 ? 33.100 -12.600 -36.395 1.00 68.19 101 LYS A O 1
ATOM 796 N N . PRO A 1 102 ? 33.507 -14.200 -37.925 1.00 69.00 102 PRO A N 1
ATOM 797 C CA . PRO A 1 102 ? 32.517 -13.685 -38.859 1.00 69.00 102 PRO A CA 1
ATOM 798 C C . PRO A 1 102 ? 31.094 -13.995 -38.367 1.00 69.00 102 PRO A C 1
ATOM 800 O O . PRO A 1 102 ? 30.810 -15.106 -37.903 1.00 69.00 102 PRO A O 1
ATOM 803 N N . SER A 1 103 ? 30.210 -12.999 -38.447 1.00 68.00 103 SER A N 1
ATOM 804 C CA . SER A 1 103 ? 28.777 -13.096 -38.137 1.00 68.00 103 SER A CA 1
ATOM 805 C C . SER A 1 103 ? 27.945 -12.386 -39.201 1.00 68.00 103 SER A C 1
ATOM 807 O O . SER A 1 103 ? 28.440 -11.508 -39.903 1.00 68.00 103 SER A O 1
ATOM 809 N N . LEU A 1 104 ? 26.674 -12.773 -39.319 1.00 72.00 104 LEU A N 1
ATOM 810 C CA . LEU A 1 104 ? 25.722 -12.136 -40.226 1.00 72.00 104 LEU A CA 1
ATOM 811 C C . LEU A 1 104 ? 24.901 -11.107 -39.453 1.00 72.00 104 LEU A C 1
ATOM 813 O O . LEU A 1 104 ? 24.361 -11.421 -38.393 1.00 72.00 104 LEU A O 1
ATOM 817 N N . VAL A 1 105 ? 24.769 -9.897 -39.993 1.00 71.31 105 VAL A N 1
ATOM 818 C CA . VAL A 1 105 ? 23.910 -8.859 -39.413 1.00 71.31 105 VAL A CA 1
ATOM 819 C C . VAL A 1 105 ? 22.598 -8.828 -40.181 1.00 71.31 105 VAL A C 1
ATOM 821 O O . VAL A 1 105 ? 22.568 -8.487 -41.360 1.00 71.31 105 VAL A O 1
ATOM 824 N N . LYS A 1 106 ? 21.499 -9.168 -39.509 1.00 79.44 106 LYS A N 1
ATOM 825 C CA . LYS A 1 106 ? 20.158 -9.035 -40.077 1.00 79.44 106 LYS A CA 1
ATOM 826 C C . LYS A 1 106 ? 19.578 -7.675 -39.706 1.00 79.44 106 LYS A C 1
ATOM 828 O O . LYS A 1 106 ? 19.474 -7.355 -38.521 1.00 79.44 106 LYS A O 1
ATOM 833 N N . TYR A 1 107 ? 19.179 -6.917 -40.720 1.00 81.12 107 TYR A N 1
ATOM 834 C CA . TYR A 1 107 ? 18.415 -5.682 -40.575 1.00 81.12 107 TYR A CA 1
ATOM 835 C C . TYR A 1 107 ? 16.918 -5.996 -40.473 1.00 81.12 107 TYR A C 1
ATOM 837 O O . TYR A 1 107 ? 16.399 -6.813 -41.239 1.00 81.12 107 TYR A O 1
ATOM 845 N N . GLN A 1 108 ? 16.228 -5.365 -39.526 1.00 87.25 108 GLN A N 1
ATOM 846 C CA . GLN A 1 108 ? 14.785 -5.503 -39.361 1.00 87.25 108 GLN A CA 1
ATOM 847 C C . GLN A 1 108 ? 14.160 -4.189 -38.896 1.00 87.25 108 GLN A C 1
ATOM 849 O O . GLN A 1 108 ? 14.560 -3.638 -37.874 1.00 87.25 108 GLN A O 1
ATOM 854 N N . GLU A 1 109 ? 13.133 -3.732 -39.606 1.00 91.06 109 GLU A N 1
ATOM 855 C CA . GLU A 1 109 ? 12.280 -2.633 -39.154 1.00 91.06 109 GLU A CA 1
ATOM 856 C C . GLU A 1 109 ? 11.159 -3.168 -38.272 1.00 91.06 109 GLU A C 1
ATOM 858 O O . GLU A 1 109 ? 10.556 -4.209 -38.559 1.00 91.06 109 GLU A O 1
ATOM 863 N N . ARG A 1 110 ? 10.910 -2.474 -37.163 1.00 91.75 110 ARG A N 1
ATOM 864 C CA . ARG A 1 110 ? 9.906 -2.854 -36.178 1.00 91.75 110 ARG A CA 1
ATOM 865 C C . ARG A 1 110 ? 9.370 -1.625 -35.452 1.00 91.75 110 ARG A C 1
ATOM 867 O O . ARG A 1 110 ? 10.086 -0.656 -35.221 1.00 91.75 110 ARG A O 1
ATOM 874 N N . THR A 1 111 ? 8.109 -1.697 -35.047 1.00 93.44 111 THR A N 1
ATOM 875 C CA . THR A 1 111 ? 7.537 -0.776 -34.065 1.00 93.44 111 THR A CA 1
ATOM 876 C C . THR A 1 111 ? 7.690 -1.384 -32.675 1.00 93.44 111 THR A C 1
ATOM 878 O O . THR A 1 111 ? 7.179 -2.476 -32.412 1.00 93.44 111 THR A O 1
ATOM 881 N N . GLU A 1 112 ? 8.409 -0.697 -31.794 1.00 93.00 112 GLU A N 1
ATOM 882 C CA . GLU A 1 112 ? 8.496 -1.030 -30.372 1.00 93.00 112 GLU A CA 1
ATOM 883 C C . GLU A 1 112 ? 7.493 -0.176 -29.589 1.00 93.00 112 GLU A C 1
ATOM 885 O O . GLU A 1 112 ? 7.332 1.015 -29.857 1.00 93.00 112 GLU A O 1
ATOM 890 N N . GLU A 1 113 ? 6.822 -0.788 -28.617 1.00 92.38 113 GLU A N 1
ATOM 891 C CA . GLU A 1 113 ? 5.996 -0.081 -27.641 1.00 92.38 113 GLU A CA 1
ATOM 892 C C . GLU A 1 113 ? 6.792 0.057 -26.345 1.00 92.38 113 GLU A C 1
ATOM 894 O O . GLU A 1 113 ? 7.250 -0.938 -25.777 1.00 92.38 113 GLU A O 1
ATOM 899 N N . VAL A 1 114 ? 7.010 1.301 -25.923 1.00 92.56 114 VAL A N 1
ATOM 900 C CA . VAL A 1 114 ? 7.928 1.648 -24.833 1.00 92.56 114 VAL A CA 1
ATOM 901 C C . VAL A 1 114 ? 7.250 2.665 -23.934 1.00 92.56 114 VAL A C 1
ATOM 903 O O . VAL A 1 114 ? 6.683 3.635 -24.436 1.00 92.56 114 VAL A O 1
ATOM 906 N N . ALA A 1 115 ? 7.296 2.460 -22.620 1.00 91.81 115 ALA A N 1
ATOM 907 C CA . ALA A 1 115 ? 6.816 3.448 -21.664 1.00 91.81 115 ALA A CA 1
ATOM 908 C C . ALA A 1 115 ? 7.985 4.215 -21.051 1.00 91.81 115 ALA A C 1
ATOM 910 O O . ALA A 1 115 ? 9.025 3.632 -20.755 1.00 91.81 115 ALA A O 1
ATOM 911 N N . PHE A 1 116 ? 7.779 5.511 -20.854 1.00 91.31 116 PHE A N 1
ATOM 912 C CA . PHE A 1 116 ? 8.710 6.399 -20.170 1.00 91.31 116 PHE A CA 1
ATOM 913 C C . PHE A 1 116 ? 8.012 7.015 -18.970 1.00 91.31 116 PHE A C 1
ATOM 915 O O . PHE A 1 116 ? 6.859 7.444 -19.099 1.00 91.31 116 PHE A O 1
ATOM 922 N N . ASP A 1 117 ? 8.682 7.072 -17.823 1.00 89.75 117 ASP A N 1
ATOM 923 C CA . ASP A 1 117 ? 8.166 7.858 -16.709 1.00 89.75 117 ASP A CA 1
ATOM 924 C C . ASP A 1 117 ? 8.228 9.358 -17.025 1.00 89.75 117 ASP A C 1
ATOM 926 O O . ASP A 1 117 ? 9.077 9.828 -17.783 1.00 89.75 117 ASP A O 1
ATOM 930 N N . LEU A 1 118 ? 7.288 10.117 -16.468 1.00 88.50 118 LEU A N 1
ATOM 931 C CA . LEU A 1 118 ? 7.148 11.547 -16.746 1.00 88.50 118 LEU A CA 1
ATOM 932 C C . LEU A 1 118 ? 7.971 12.438 -15.805 1.00 88.50 118 LEU A C 1
ATOM 934 O O . LEU A 1 118 ? 7.815 13.656 -15.865 1.00 88.50 118 LEU A O 1
ATOM 938 N N . LEU A 1 119 ? 8.810 11.863 -14.936 1.00 87.50 119 LEU A N 1
ATOM 939 C CA . LEU A 1 119 ? 9.670 12.618 -14.016 1.00 87.50 119 LEU A CA 1
ATOM 940 C C . LEU A 1 119 ? 11.122 12.676 -14.500 1.00 87.50 119 LEU A C 1
ATOM 942 O O . LEU A 1 119 ? 11.752 13.723 -14.429 1.00 87.50 119 LEU A O 1
ATOM 946 N N . THR A 1 120 ? 11.635 11.569 -15.029 1.00 88.12 120 THR A N 1
ATOM 947 C CA . THR A 1 120 ? 13.041 11.389 -15.419 1.00 88.12 120 THR A CA 1
ATOM 948 C C . THR A 1 120 ? 13.205 10.938 -16.871 1.00 88.12 120 THR A C 1
ATOM 950 O O . THR A 1 120 ? 14.323 10.882 -17.376 1.00 88.12 120 THR A O 1
ATOM 953 N N . LEU A 1 121 ? 12.103 10.636 -17.573 1.00 89.50 121 LEU A N 1
ATOM 954 C CA . LEU A 1 121 ? 12.124 10.094 -18.936 1.00 89.50 121 LEU A CA 1
ATOM 955 C C . LEU A 1 121 ? 12.940 8.787 -19.031 1.00 89.50 121 LEU A C 1
ATOM 957 O O . LEU A 1 121 ? 13.584 8.505 -20.046 1.00 89.50 121 LEU A O 1
ATOM 961 N N . SER A 1 122 ? 12.908 7.976 -17.974 1.00 89.88 122 SER A N 1
ATOM 962 C CA . SER A 1 122 ? 13.498 6.642 -17.921 1.00 89.88 122 SER A CA 1
ATOM 963 C C . SER A 1 122 ? 12.530 5.602 -18.480 1.00 89.88 122 SER A C 1
ATOM 965 O O . SER A 1 122 ? 11.311 5.681 -18.298 1.00 89.88 122 SER A O 1
ATOM 967 N N . ILE A 1 123 ? 13.063 4.606 -19.189 1.00 90.75 123 ILE A N 1
ATOM 968 C CA . ILE A 1 123 ? 12.249 3.512 -19.723 1.00 90.75 123 ILE A CA 1
ATOM 969 C C . ILE A 1 123 ? 11.744 2.656 -18.564 1.00 90.75 123 ILE A C 1
ATOM 971 O O . ILE A 1 123 ? 12.535 2.123 -17.794 1.00 90.75 123 ILE A O 1
ATOM 975 N N . CYS A 1 124 ? 10.431 2.456 -18.504 1.00 87.56 124 CYS A N 1
ATOM 976 C CA . CYS A 1 124 ? 9.779 1.598 -17.524 1.00 87.56 124 CYS A CA 1
ATOM 977 C C . CYS A 1 124 ? 8.908 0.540 -18.207 1.00 87.56 124 CYS A C 1
ATOM 979 O O . CYS A 1 124 ? 8.561 0.634 -19.391 1.00 87.56 124 CYS A O 1
ATOM 981 N N . LYS A 1 125 ? 8.534 -0.501 -17.454 1.00 83.25 125 LYS A N 1
ATOM 982 C CA . LYS A 1 125 ? 7.626 -1.538 -17.952 1.00 83.25 125 LYS A CA 1
ATOM 983 C C . LYS A 1 125 ? 6.206 -1.305 -17.429 1.00 83.25 125 LYS A C 1
ATOM 985 O O . LYS A 1 125 ? 5.970 -1.499 -16.237 1.00 83.25 125 LYS A O 1
ATOM 990 N N . PRO A 1 126 ? 5.233 -0.963 -18.292 1.00 72.75 126 PRO A N 1
ATOM 991 C CA . PRO A 1 126 ? 3.863 -0.769 -17.843 1.00 72.75 126 PRO A CA 1
ATOM 992 C C . PRO A 1 126 ? 3.299 -2.089 -17.307 1.00 72.75 126 PRO A C 1
ATOM 994 O O . PRO A 1 126 ? 3.451 -3.147 -17.925 1.00 72.75 126 PRO A O 1
ATOM 997 N N . GLN A 1 127 ? 2.652 -2.034 -16.142 1.00 70.19 127 GLN A N 1
ATOM 998 C CA . GLN A 1 127 ? 2.041 -3.207 -15.525 1.00 70.19 127 GLN A CA 1
ATOM 999 C C . GLN A 1 127 ? 0.542 -3.288 -15.853 1.00 70.19 127 GLN A C 1
ATOM 1001 O O . GLN A 1 127 ? -0.168 -2.285 -15.769 1.00 70.19 127 GLN A O 1
ATOM 1006 N N . PRO A 1 128 ? 0.014 -4.484 -16.172 1.00 60.41 128 PRO A N 1
ATOM 1007 C CA . PRO A 1 128 ? -1.385 -4.644 -16.572 1.00 60.41 128 PRO A CA 1
ATOM 1008 C C . PRO A 1 128 ? -2.381 -4.496 -15.407 1.00 60.41 128 PRO A C 1
ATOM 1010 O O . PRO A 1 128 ? -3.581 -4.338 -15.632 1.00 60.41 128 PRO A O 1
ATOM 1013 N N . ASN A 1 129 ? -1.924 -4.568 -14.153 1.00 58.53 129 ASN A N 1
ATOM 1014 C CA . ASN A 1 129 ? -2.799 -4.825 -13.010 1.00 58.53 129 ASN A CA 1
ATOM 1015 C C . ASN A 1 129 ? -3.417 -3.543 -12.415 1.00 58.53 129 ASN A C 1
ATOM 1017 O O . ASN A 1 129 ? -3.071 -3.108 -11.319 1.00 58.53 129 ASN A O 1
ATOM 1021 N N . ARG A 1 130 ? -4.364 -2.941 -13.148 1.00 63.19 130 ARG A N 1
ATOM 1022 C CA . ARG A 1 130 ? -5.004 -1.649 -12.813 1.00 63.19 130 ARG A CA 1
ATOM 1023 C C . ARG A 1 130 ? -5.928 -1.682 -11.578 1.00 63.19 130 ARG A C 1
ATOM 1025 O O . ARG A 1 130 ? -6.217 -0.634 -11.006 1.00 63.19 130 ARG A O 1
ATOM 1032 N N . ARG A 1 131 ? -6.425 -2.855 -11.150 1.00 65.69 131 ARG A N 1
ATOM 1033 C CA . ARG A 1 131 ? -7.466 -2.937 -10.097 1.00 65.69 131 ARG A CA 1
ATOM 1034 C C . ARG A 1 131 ? -6.938 -2.597 -8.701 1.00 65.69 131 ARG A C 1
ATOM 1036 O O . ARG A 1 131 ? -7.590 -1.853 -7.981 1.00 65.69 131 ARG A O 1
ATOM 1043 N N . PHE A 1 132 ? -5.767 -3.116 -8.334 1.00 71.62 132 PHE A N 1
ATOM 1044 C CA . PHE A 1 132 ? -5.184 -2.930 -6.995 1.00 71.62 132 PHE A CA 1
ATOM 1045 C C . PHE A 1 132 ? -4.361 -1.648 -6.863 1.00 71.62 132 PHE A C 1
ATOM 1047 O O . PHE A 1 132 ? -3.899 -1.322 -5.775 1.00 71.62 132 PHE A O 1
ATOM 1054 N N . THR A 1 133 ? -4.172 -0.924 -7.964 1.00 78.69 133 THR A N 1
ATOM 1055 C CA . THR A 1 133 ? -3.437 0.340 -8.009 1.00 78.69 133 THR A CA 1
ATOM 1056 C C . THR A 1 133 ? -4.360 1.550 -8.116 1.00 78.69 133 THR A C 1
ATOM 1058 O O . THR A 1 133 ? -3.952 2.655 -7.775 1.00 78.69 133 THR A O 1
ATOM 1061 N N . SER A 1 134 ? -5.627 1.349 -8.499 1.00 82.44 134 SER A N 1
ATOM 1062 C CA . SER A 1 134 ? -6.634 2.410 -8.588 1.00 82.44 134 SER A CA 1
ATOM 1063 C C . SER A 1 134 ? -6.690 3.259 -7.316 1.00 82.44 134 SER A C 1
ATOM 1065 O O . SER A 1 134 ? -6.804 2.727 -6.216 1.00 82.44 134 SER A O 1
ATOM 1067 N N . GLY A 1 135 ? -6.615 4.582 -7.475 1.00 85.00 135 GLY A N 1
ATOM 1068 C CA . GLY A 1 135 ? -6.762 5.558 -6.390 1.00 85.00 135 GLY A CA 1
ATOM 1069 C C . GLY A 1 135 ? -5.643 5.603 -5.359 1.00 85.00 135 GLY A C 1
ATOM 1070 O O . GLY A 1 135 ? -5.818 6.277 -4.345 1.00 85.00 135 GLY A O 1
ATOM 1071 N N . LEU A 1 136 ? -4.523 4.921 -5.604 1.00 90.81 136 LEU A N 1
ATOM 1072 C CA . LEU A 1 136 ? -3.301 5.160 -4.845 1.00 90.81 136 LEU A CA 1
ATOM 1073 C C . LEU A 1 136 ? -2.763 6.582 -5.101 1.00 90.81 136 LEU A C 1
ATOM 1075 O O . LEU A 1 136 ? -3.095 7.184 -6.129 1.00 90.81 136 LEU A O 1
ATOM 1079 N N . PRO A 1 137 ? -1.949 7.125 -4.178 1.00 91.19 137 PRO A N 1
ATOM 1080 C CA . PRO A 1 137 ? -1.288 8.412 -4.361 1.00 91.19 137 PRO A CA 1
ATOM 1081 C C . PRO A 1 137 ? -0.404 8.414 -5.610 1.00 91.19 137 PRO A C 1
ATOM 1083 O O . PRO A 1 137 ? 0.253 7.419 -5.905 1.00 91.19 137 PRO A O 1
ATOM 1086 N N . GLU A 1 138 ? -0.380 9.530 -6.331 1.00 89.19 138 GLU A N 1
ATOM 1087 C CA . GLU A 1 138 ? 0.382 9.686 -7.571 1.00 89.19 138 GLU A CA 1
ATOM 1088 C C . GLU A 1 138 ? 1.529 10.678 -7.363 1.00 89.19 138 GLU A C 1
ATOM 1090 O O . GLU A 1 138 ? 1.334 11.739 -6.767 1.00 89.19 138 GLU A O 1
ATOM 1095 N N . LEU A 1 139 ? 2.717 10.333 -7.864 1.00 88.31 139 LEU A N 1
ATOM 1096 C CA . LEU A 1 139 ? 3.887 11.207 -7.903 1.00 88.31 139 LEU A CA 1
ATOM 1097 C C . LEU A 1 139 ? 3.693 12.226 -9.026 1.00 88.31 139 LEU A C 1
ATOM 1099 O O . LEU A 1 139 ? 4.152 12.035 -10.152 1.00 88.31 139 LEU A O 1
ATOM 1103 N N . LEU A 1 140 ? 2.931 13.280 -8.746 1.00 79.12 140 LEU A N 1
ATOM 1104 C CA . LEU A 1 140 ? 2.589 14.261 -9.765 1.00 79.12 140 LEU A CA 1
ATOM 1105 C C . LEU A 1 140 ? 3.836 15.044 -10.210 1.00 79.12 140 LEU A C 1
ATOM 1107 O O . LEU A 1 140 ? 4.557 15.585 -9.369 1.00 79.12 140 LEU A O 1
ATOM 1111 N N . PRO A 1 141 ? 4.081 15.169 -11.525 1.00 67.56 141 PRO A N 1
ATOM 1112 C CA . PRO A 1 141 ? 5.153 16.007 -12.027 1.00 67.56 141 PRO A CA 1
ATOM 1113 C C . PRO A 1 141 ? 4.851 17.468 -11.678 1.00 67.56 141 PRO A C 1
ATOM 1115 O O . PRO A 1 141 ? 3.866 18.031 -12.160 1.00 67.56 141 PRO A O 1
ATOM 1118 N N . ARG A 1 142 ? 5.711 18.107 -10.870 1.00 62.50 142 ARG A N 1
ATOM 1119 C CA . ARG A 1 142 ? 5.600 19.550 -10.561 1.00 62.50 142 ARG A CA 1
ATOM 1120 C C . ARG A 1 142 ? 5.651 20.416 -11.832 1.00 62.50 142 ARG A C 1
ATOM 1122 O O . ARG A 1 142 ? 5.083 21.501 -11.861 1.00 62.50 142 ARG A O 1
ATOM 1129 N N . HIS A 1 143 ? 6.280 19.905 -12.892 1.00 58.94 143 HIS A N 1
ATOM 1130 C CA . HIS A 1 143 ? 6.290 20.475 -14.238 1.00 58.94 143 HIS A CA 1
ATOM 1131 C C . HIS A 1 143 ? 6.037 19.355 -15.247 1.00 58.94 143 HIS A C 1
ATOM 1133 O O . HIS A 1 143 ? 6.677 18.312 -15.155 1.00 58.94 143 HIS A O 1
ATOM 1139 N N . GLN A 1 144 ? 5.133 19.544 -16.214 1.00 53.06 144 GLN A N 1
ATOM 1140 C CA . GLN A 1 144 ? 4.904 18.545 -17.263 1.00 53.06 144 GLN A CA 1
ATOM 1141 C C . GLN A 1 144 ? 6.175 18.356 -18.098 1.00 53.06 144 GLN A C 1
ATOM 1143 O O . GLN A 1 144 ? 6.442 19.136 -19.010 1.00 53.06 144 GLN A O 1
ATOM 1148 N N . ILE A 1 145 ? 6.917 17.278 -17.852 1.00 56.19 145 ILE A N 1
ATOM 1149 C CA . ILE A 1 145 ? 7.918 16.777 -18.795 1.00 56.19 145 ILE A CA 1
ATOM 1150 C C . ILE A 1 145 ? 7.153 15.947 -19.831 1.00 56.19 145 ILE A C 1
ATOM 1152 O O . ILE A 1 145 ? 7.213 14.722 -19.896 1.00 56.19 145 ILE A O 1
ATOM 1156 N N . GLY A 1 146 ? 6.338 16.629 -20.635 1.00 56.16 146 GLY A N 1
ATOM 1157 C CA . GLY A 1 146 ? 5.896 16.075 -21.903 1.00 56.16 146 GLY A CA 1
ATOM 1158 C C . GLY A 1 146 ? 7.095 16.117 -22.833 1.00 56.16 146 GLY A C 1
ATOM 1159 O O . GLY A 1 146 ? 7.274 17.113 -23.525 1.00 56.16 146 GLY A O 1
ATOM 1160 N N . GLY A 1 147 ? 7.951 15.093 -22.785 1.00 61.53 147 GLY A N 1
ATOM 1161 C CA . GLY A 1 147 ? 9.092 15.008 -23.688 1.00 61.53 147 GLY A CA 1
ATOM 1162 C C . GLY A 1 147 ? 8.598 15.150 -25.124 1.00 61.53 147 GLY A C 1
ATOM 1163 O O . GLY A 1 147 ? 7.786 14.341 -25.579 1.00 61.53 147 GLY A O 1
ATOM 1164 N N . ASP A 1 148 ? 9.049 16.192 -25.824 1.00 80.50 148 ASP A N 1
ATOM 1165 C CA . ASP A 1 148 ? 8.820 16.304 -27.261 1.00 80.50 148 ASP A CA 1
ATOM 1166 C C . ASP A 1 148 ? 9.374 15.043 -27.952 1.00 80.50 148 ASP A C 1
ATOM 1168 O O . ASP A 1 148 ? 10.255 14.356 -27.420 1.00 80.50 148 ASP A O 1
ATOM 1172 N N . ALA A 1 149 ? 8.865 14.711 -29.137 1.00 85.12 149 ALA A N 1
ATOM 1173 C CA . ALA A 1 149 ? 9.233 13.499 -29.862 1.00 85.12 149 ALA A CA 1
ATOM 1174 C C . ALA A 1 149 ? 10.759 13.352 -30.017 1.00 85.12 149 ALA A C 1
ATOM 1176 O O . ALA A 1 149 ? 11.268 12.229 -29.991 1.00 85.12 149 ALA A O 1
ATOM 1177 N N . ALA A 1 150 ? 11.491 14.469 -30.115 1.00 88.62 150 ALA A N 1
ATOM 1178 C CA . ALA A 1 150 ? 12.951 14.500 -30.125 1.00 88.62 150 ALA A CA 1
ATOM 1179 C C . ALA A 1 150 ? 13.573 13.980 -28.815 1.00 88.62 150 ALA A C 1
ATOM 1181 O O . ALA A 1 150 ? 14.401 13.072 -28.860 1.00 88.62 150 ALA A O 1
ATOM 1182 N N . ALA A 1 151 ? 13.125 14.478 -27.657 1.00 90.00 151 ALA A N 1
ATOM 1183 C CA . ALA A 1 151 ? 13.631 14.058 -26.348 1.00 90.00 151 ALA A CA 1
ATOM 1184 C C . ALA A 1 151 ? 13.336 12.575 -26.073 1.00 90.00 151 ALA A C 1
ATOM 1186 O O . ALA A 1 151 ? 14.203 11.841 -25.606 1.00 90.00 151 ALA A O 1
ATOM 1187 N N . VAL A 1 152 ? 12.138 12.098 -26.434 1.00 91.94 152 VAL A N 1
ATOM 1188 C CA . VAL A 1 152 ? 11.773 10.673 -26.305 1.00 91.94 152 VAL A CA 1
ATOM 1189 C C . VAL A 1 152 ? 12.634 9.794 -27.216 1.00 91.94 152 VAL A C 1
ATOM 1191 O O . VAL A 1 152 ? 13.050 8.705 -26.827 1.00 91.94 152 VAL A O 1
ATOM 1194 N N . THR A 1 153 ? 12.930 10.263 -28.429 1.00 92.62 153 THR A N 1
ATOM 1195 C CA . THR A 1 153 ? 13.795 9.557 -29.388 1.00 92.62 153 THR A CA 1
ATOM 1196 C C . THR A 1 153 ? 15.231 9.449 -28.869 1.00 92.62 153 THR A C 1
ATOM 1198 O O . THR A 1 153 ? 15.853 8.386 -28.967 1.00 92.62 153 THR A O 1
ATOM 1201 N N . GLU A 1 154 ? 15.756 10.526 -28.287 1.00 93.12 154 GLU A N 1
ATOM 1202 C CA . GLU A 1 154 ? 17.080 10.546 -27.664 1.00 93.12 154 GLU A CA 1
ATOM 1203 C C . GLU A 1 154 ? 17.138 9.627 -26.437 1.00 93.12 154 GLU A C 1
ATOM 1205 O O . GLU A 1 154 ? 18.020 8.768 -26.358 1.00 93.12 154 GLU A O 1
ATOM 1210 N N . ALA A 1 155 ? 16.151 9.720 -25.542 1.00 92.88 155 ALA A N 1
ATOM 1211 C CA . ALA A 1 155 ? 16.040 8.861 -24.366 1.00 92.88 155 ALA A CA 1
ATOM 1212 C C . ALA A 1 155 ? 15.916 7.377 -24.741 1.00 92.88 155 ALA A C 1
ATOM 1214 O O . ALA A 1 155 ? 16.590 6.529 -24.157 1.00 92.88 155 ALA A O 1
ATOM 1215 N N . PHE A 1 156 ? 15.121 7.043 -25.764 1.00 94.75 156 PHE A N 1
ATOM 1216 C CA . PHE A 1 156 ? 15.047 5.674 -26.272 1.00 94.75 156 PHE A CA 1
ATOM 1217 C C . PHE A 1 156 ? 16.396 5.187 -26.806 1.00 94.75 156 PHE A C 1
ATOM 1219 O O . PHE A 1 156 ? 16.780 4.043 -26.561 1.00 94.75 156 PHE A O 1
ATOM 1226 N N . SER A 1 157 ? 17.124 6.048 -27.523 1.00 93.62 157 SER A N 1
ATOM 1227 C CA . SER A 1 157 ? 18.433 5.709 -28.085 1.00 93.62 157 SER A CA 1
ATOM 1228 C C . SER A 1 157 ? 19.458 5.408 -26.995 1.00 93.62 157 SER A C 1
ATOM 1230 O O . SER A 1 157 ? 20.143 4.385 -27.066 1.00 93.62 157 SER A O 1
ATOM 1232 N N . SER A 1 158 ? 19.543 6.264 -25.972 1.00 93.75 158 SER A N 1
ATOM 1233 C CA . SER A 1 158 ? 20.496 6.110 -24.868 1.00 93.75 158 SER A CA 1
ATOM 1234 C C . SER A 1 158 ? 20.150 4.924 -23.962 1.00 93.75 158 SER A C 1
ATOM 1236 O O . SER A 1 158 ? 21.045 4.217 -23.497 1.00 93.75 158 SER A O 1
ATOM 1238 N N . GLN A 1 159 ? 18.859 4.635 -23.779 1.00 93.69 159 GLN A N 1
ATOM 1239 C CA . GLN A 1 159 ? 18.367 3.580 -22.890 1.00 93.69 159 GLN A CA 1
ATOM 1240 C C . GLN A 1 159 ? 17.975 2.283 -23.618 1.00 93.69 159 GLN A C 1
ATOM 1242 O O . GLN A 1 159 ? 17.408 1.371 -23.012 1.00 93.69 159 GLN A O 1
ATOM 1247 N N . PHE A 1 160 ? 18.312 2.126 -24.902 1.00 93.44 160 PHE A N 1
ATOM 1248 C CA . PHE A 1 160 ? 17.884 0.973 -25.706 1.00 93.44 160 PHE A CA 1
ATOM 1249 C C . PHE A 1 160 ? 18.287 -0.386 -25.104 1.00 93.44 160 PHE A C 1
ATOM 1251 O O . PHE A 1 160 ? 17.543 -1.365 -25.177 1.00 93.44 160 PHE A O 1
ATOM 1258 N N . ARG A 1 161 ? 19.458 -0.466 -24.459 1.00 90.75 161 ARG A N 1
ATOM 1259 C CA . ARG A 1 161 ? 19.885 -1.690 -23.758 1.00 90.75 161 ARG A CA 1
ATOM 1260 C C . ARG A 1 161 ? 18.969 -2.029 -22.583 1.00 90.75 161 ARG A C 1
ATOM 1262 O O . ARG A 1 161 ? 18.671 -3.206 -22.38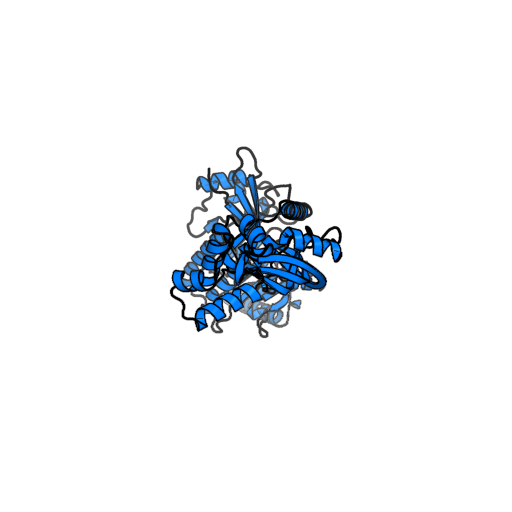4 1.00 90.75 161 ARG A O 1
ATOM 1269 N N . HIS A 1 162 ? 18.499 -1.022 -21.850 1.00 89.56 162 HIS A N 1
ATOM 1270 C CA . HIS A 1 162 ? 17.541 -1.204 -20.765 1.00 89.56 162 HIS A CA 1
ATOM 1271 C C . HIS A 1 162 ? 16.179 -1.668 -21.304 1.00 89.56 162 HIS A C 1
ATOM 1273 O O . HIS A 1 162 ? 15.624 -2.644 -20.802 1.00 89.56 162 HIS A O 1
ATOM 1279 N N . HIS A 1 163 ? 15.707 -1.090 -22.418 1.00 91.69 163 HIS A N 1
ATOM 1280 C CA . HIS A 1 163 ? 14.507 -1.572 -23.123 1.00 91.69 163 HIS A CA 1
ATOM 1281 C C . HIS A 1 163 ? 14.586 -3.060 -23.475 1.00 91.69 163 HIS A C 1
ATOM 1283 O O . HIS A 1 163 ? 13.644 -3.816 -23.231 1.00 91.69 163 HIS A O 1
ATOM 1289 N N . LEU A 1 164 ? 15.713 -3.516 -24.030 1.00 90.50 164 LEU A N 1
ATOM 1290 C CA . LEU A 1 164 ? 15.908 -4.935 -24.339 1.00 90.50 164 LEU A CA 1
ATOM 1291 C C . LEU A 1 164 ? 15.847 -5.808 -23.078 1.00 90.50 164 LEU A C 1
ATOM 1293 O O . LEU A 1 164 ? 15.321 -6.917 -23.133 1.00 90.50 164 LEU A O 1
ATOM 1297 N N . LEU A 1 165 ? 16.349 -5.307 -21.948 1.00 86.81 165 LEU A N 1
ATOM 1298 C CA . LEU A 1 165 ? 16.304 -5.978 -20.647 1.00 86.81 165 LEU A CA 1
ATOM 1299 C C . LEU A 1 165 ? 14.864 -6.188 -20.156 1.00 86.81 165 LEU A C 1
ATOM 1301 O O . LEU A 1 165 ? 14.550 -7.261 -19.647 1.00 86.81 165 LEU A O 1
ATOM 1305 N N . LEU A 1 166 ? 13.989 -5.202 -20.364 1.00 85.56 166 LEU A N 1
ATOM 1306 C CA . LEU A 1 166 ? 12.585 -5.247 -19.945 1.00 85.56 166 LEU A CA 1
ATOM 1307 C C . LEU A 1 166 ? 11.674 -6.013 -20.921 1.00 85.56 166 LEU A C 1
ATOM 1309 O O . LEU A 1 166 ? 10.679 -6.621 -20.502 1.00 85.56 166 LEU A O 1
ATOM 1313 N N . SER A 1 167 ? 11.988 -5.965 -22.219 1.00 85.94 167 SER A N 1
ATOM 1314 C CA . SER A 1 167 ? 11.116 -6.436 -23.306 1.00 85.94 167 SER A CA 1
ATOM 1315 C C . SER A 1 167 ? 11.492 -7.798 -23.894 1.00 85.94 167 SER A C 1
ATOM 1317 O O . SER A 1 167 ? 10.690 -8.372 -24.637 1.00 85.94 167 SER A O 1
ATOM 1319 N N . ARG A 1 168 ? 12.692 -8.325 -23.618 1.00 86.44 168 ARG A N 1
ATOM 1320 C CA . ARG A 1 168 ? 13.168 -9.616 -24.142 1.00 86.44 168 ARG A CA 1
ATOM 1321 C C . ARG A 1 168 ? 13.591 -10.545 -23.011 1.00 86.44 168 ARG A C 1
ATOM 1323 O O . ARG A 1 168 ? 14.327 -10.154 -22.113 1.00 86.44 168 ARG A O 1
ATOM 1330 N N . ASN A 1 169 ? 13.196 -11.813 -23.113 1.00 80.69 169 ASN A N 1
ATOM 1331 C CA . ASN A 1 169 ? 13.542 -12.835 -22.119 1.00 80.69 169 ASN A CA 1
ATOM 1332 C C . ASN A 1 169 ? 14.913 -13.481 -22.396 1.00 80.69 169 ASN A C 1
ATOM 1334 O O . ASN A 1 169 ? 15.606 -13.899 -21.472 1.00 80.69 169 ASN A O 1
ATOM 1338 N N . SER A 1 170 ? 15.325 -13.559 -23.666 1.00 85.25 170 SER A N 1
ATOM 1339 C CA . SER A 1 170 ? 16.563 -14.228 -24.078 1.00 85.25 170 SER A CA 1
ATOM 1340 C C . SER A 1 170 ? 17.778 -13.319 -23.905 1.00 85.25 170 SER A C 1
ATOM 1342 O O . SER A 1 170 ? 17.862 -12.249 -24.505 1.00 85.25 170 SER A O 1
ATOM 1344 N N . GLU A 1 171 ? 18.760 -13.733 -23.103 1.00 82.31 171 GLU A N 1
ATOM 1345 C CA . GLU A 1 171 ? 20.036 -13.010 -22.988 1.00 82.31 171 GLU A CA 1
ATOM 1346 C C . GLU A 1 171 ? 20.805 -12.967 -24.312 1.00 82.31 171 GLU A C 1
ATOM 1348 O O . GLU A 1 171 ? 21.354 -11.930 -24.685 1.00 82.31 171 GLU A O 1
ATOM 1353 N N . TYR A 1 172 ? 20.753 -14.063 -25.070 1.00 80.88 172 TYR A N 1
ATOM 1354 C CA . TYR A 1 172 ? 21.368 -14.159 -26.387 1.00 80.88 172 TYR A CA 1
ATOM 1355 C C . TYR A 1 172 ? 20.836 -13.082 -27.346 1.00 80.88 172 TYR A C 1
ATOM 1357 O O . TYR A 1 172 ? 21.616 -12.407 -28.020 1.00 80.88 172 TYR A O 1
ATOM 1365 N N . GLU A 1 173 ? 19.517 -12.867 -27.373 1.00 81.62 173 GLU A N 1
ATOM 1366 C CA . GLU A 1 173 ? 18.909 -11.805 -28.184 1.00 81.62 173 GLU A CA 1
ATOM 1367 C C . GLU A 1 173 ? 19.305 -10.414 -27.681 1.00 81.62 173 GLU A C 1
ATOM 1369 O O . GLU A 1 173 ? 19.651 -9.544 -28.483 1.00 81.62 173 GLU A O 1
ATOM 1374 N N . ARG A 1 174 ? 19.304 -10.204 -26.358 1.00 86.31 174 ARG A N 1
ATOM 1375 C CA . ARG A 1 174 ? 19.629 -8.910 -25.736 1.00 86.31 174 ARG A CA 1
ATOM 1376 C C . ARG A 1 174 ? 21.043 -8.435 -26.066 1.00 86.31 174 ARG A C 1
ATOM 1378 O O . ARG A 1 174 ? 21.241 -7.250 -26.327 1.00 86.31 174 ARG A O 1
ATOM 1385 N N . GLN A 1 175 ? 22.023 -9.337 -26.079 1.00 84.25 175 GLN A N 1
ATOM 1386 C CA . GLN A 1 175 ? 23.418 -8.978 -26.351 1.00 84.25 175 GLN A CA 1
ATOM 1387 C C . GLN A 1 175 ? 23.648 -8.616 -27.827 1.00 84.25 175 GLN A C 1
ATOM 1389 O O . GLN A 1 175 ? 24.355 -7.647 -28.117 1.00 84.25 175 GLN A O 1
ATOM 1394 N N . ARG A 1 176 ? 23.003 -9.349 -28.741 1.00 84.25 176 ARG A N 1
ATOM 1395 C CA . ARG A 1 176 ? 23.230 -9.290 -30.197 1.00 84.25 176 ARG A CA 1
ATOM 1396 C C . ARG A 1 176 ? 22.328 -8.323 -30.949 1.00 84.25 176 ARG A C 1
ATOM 1398 O O . ARG A 1 176 ? 22.566 -8.076 -32.129 1.00 84.25 176 ARG A O 1
ATOM 1405 N N . THR A 1 177 ? 21.296 -7.804 -30.293 1.00 88.06 177 THR A N 1
ATOM 1406 C CA . THR A 1 177 ? 20.417 -6.783 -30.864 1.00 88.06 177 THR A CA 1
ATOM 1407 C C . THR A 1 177 ? 20.991 -5.397 -30.590 1.00 88.06 177 THR A C 1
ATOM 1409 O O . THR A 1 177 ? 21.282 -5.053 -29.444 1.00 88.06 177 THR A O 1
ATOM 1412 N N . ARG A 1 178 ? 21.130 -4.581 -31.636 1.00 88.88 178 ARG A N 1
ATOM 1413 C CA . ARG A 1 178 ? 21.536 -3.174 -31.550 1.00 88.88 178 ARG A CA 1
ATOM 1414 C C . ARG A 1 178 ? 20.534 -2.287 -32.279 1.00 88.88 178 ARG A C 1
ATOM 1416 O O . ARG A 1 178 ? 19.990 -2.672 -33.316 1.00 88.88 178 ARG A O 1
ATOM 1423 N N . LEU A 1 179 ? 20.320 -1.090 -31.747 1.00 91.69 179 LEU A N 1
ATOM 1424 C CA . LEU A 1 179 ? 19.541 -0.054 -32.411 1.00 91.69 179 LEU A CA 1
ATOM 1425 C C . LEU A 1 179 ? 20.370 0.525 -33.561 1.00 91.69 179 LEU A C 1
ATOM 1427 O O . LEU A 1 179 ? 21.500 0.954 -33.345 1.00 91.69 179 LEU A O 1
ATOM 1431 N N . TYR A 1 180 ? 19.823 0.505 -34.775 1.00 89.31 180 TYR A N 1
ATOM 1432 C CA . TYR A 1 180 ? 20.468 1.082 -35.954 1.00 89.31 180 TYR A CA 1
ATOM 1433 C C . TYR A 1 180 ? 19.983 2.505 -36.218 1.00 89.31 180 TYR A C 1
ATOM 1435 O O . TYR A 1 180 ? 20.791 3.415 -36.379 1.00 89.31 180 TYR A O 1
ATOM 1443 N N . LYS A 1 181 ? 18.661 2.701 -36.261 1.00 91.12 181 LYS A N 1
ATOM 1444 C CA . LYS A 1 181 ? 18.056 4.010 -36.519 1.00 91.12 181 LYS A CA 1
ATOM 1445 C C . LYS A 1 181 ? 16.653 4.090 -35.933 1.00 91.12 181 LYS A C 1
ATOM 1447 O O . LYS A 1 181 ? 15.940 3.091 -35.900 1.00 91.12 181 LYS A O 1
ATOM 1452 N N . ILE A 1 182 ? 16.238 5.287 -35.532 1.00 93.94 182 ILE A N 1
ATOM 1453 C CA . ILE A 1 182 ? 14.841 5.599 -35.225 1.00 93.94 182 ILE A CA 1
ATOM 1454 C C . ILE A 1 182 ? 14.251 6.373 -36.405 1.00 93.94 182 ILE A C 1
ATOM 1456 O O . ILE A 1 182 ? 14.856 7.316 -36.912 1.00 93.94 182 ILE A O 1
ATOM 1460 N N . MET A 1 183 ? 13.091 5.926 -36.874 1.00 92.06 183 MET A N 1
ATOM 1461 C CA . MET A 1 183 ? 12.385 6.475 -38.032 1.00 92.06 183 MET A CA 1
ATOM 1462 C C . MET A 1 183 ? 11.233 7.394 -37.625 1.00 92.06 183 MET A C 1
ATOM 1464 O O . MET A 1 183 ? 10.900 8.311 -38.368 1.00 92.06 183 MET A O 1
ATOM 1468 N N . GLY A 1 184 ? 10.627 7.168 -36.458 1.00 90.06 184 GLY A N 1
ATOM 1469 C CA . GLY A 1 184 ? 9.560 8.021 -35.947 1.00 90.06 184 GLY A CA 1
ATOM 1470 C C . GLY A 1 184 ? 9.097 7.616 -34.554 1.00 90.06 184 GLY A C 1
ATOM 1471 O O . GLY A 1 184 ? 9.291 6.476 -34.132 1.00 90.06 184 GLY A O 1
ATOM 1472 N N . CYS A 1 185 ? 8.469 8.558 -33.860 1.00 92.62 185 CYS A N 1
ATOM 1473 C CA . CYS A 1 185 ? 7.923 8.383 -32.522 1.00 92.62 185 CYS A CA 1
ATOM 1474 C C . CYS A 1 185 ? 6.533 9.021 -32.464 1.00 92.62 185 CYS A C 1
ATOM 1476 O O . CYS A 1 185 ? 6.348 10.152 -32.914 1.00 92.62 185 CYS A O 1
ATOM 1478 N N . SER A 1 186 ? 5.559 8.301 -31.914 1.00 91.19 186 SER A N 1
ATOM 1479 C CA . SER A 1 186 ? 4.215 8.822 -31.659 1.00 91.19 186 SER A CA 1
ATOM 1480 C C . SER A 1 186 ? 3.772 8.464 -30.248 1.00 91.19 186 SER A C 1
ATOM 1482 O O . SER A 1 186 ? 3.942 7.317 -29.823 1.00 91.19 186 SER A O 1
ATOM 1484 N N . SER A 1 187 ? 3.175 9.423 -29.539 1.00 89.06 187 SER A N 1
ATOM 1485 C CA . SER A 1 187 ? 2.591 9.168 -28.222 1.00 89.06 187 SER A CA 1
ATOM 1486 C C . SER A 1 187 ? 1.363 8.263 -28.325 1.00 89.06 187 SER A C 1
ATOM 1488 O O . SER A 1 187 ? 0.643 8.269 -29.325 1.00 89.06 187 SER A O 1
ATOM 1490 N N . HIS A 1 188 ? 1.155 7.450 -27.294 1.00 85.69 188 HIS A N 1
ATOM 1491 C CA . HIS A 1 188 ? 0.058 6.496 -27.210 1.00 85.69 188 HIS A CA 1
ATOM 1492 C C . HIS A 1 188 ? -0.748 6.758 -25.926 1.00 85.69 188 HIS A C 1
ATOM 1494 O O . HIS A 1 188 ? -1.287 7.855 -25.760 1.00 85.69 188 HIS A O 1
ATOM 1500 N N . GLU A 1 189 ? -0.837 5.802 -25.003 1.00 87.12 189 GLU A N 1
ATOM 1501 C CA . GLU A 1 189 ? -1.621 5.933 -23.771 1.00 87.12 189 GLU A CA 1
ATOM 1502 C C . GLU A 1 189 ? -0.795 6.402 -22.563 1.00 87.12 189 GLU A C 1
ATOM 1504 O O . GLU A 1 189 ? 0.400 6.115 -22.449 1.00 87.12 189 GLU A O 1
ATOM 1509 N N . MET A 1 190 ? -1.461 7.097 -21.637 1.00 85.75 190 MET A N 1
ATOM 1510 C CA . MET A 1 190 ? -0.946 7.309 -20.283 1.00 85.75 190 MET A CA 1
ATOM 1511 C C . MET A 1 190 ? -1.014 5.991 -19.517 1.00 85.75 190 MET A C 1
ATOM 1513 O O . MET A 1 190 ? -2.030 5.294 -19.546 1.00 85.75 190 MET A O 1
ATOM 1517 N N . VAL A 1 191 ? 0.065 5.669 -18.819 1.00 86.50 191 VAL A N 1
ATOM 1518 C CA . VAL A 1 191 ? 0.190 4.468 -17.998 1.00 86.50 191 VAL A CA 1
ATOM 1519 C C . VAL A 1 191 ? 0.663 4.865 -16.607 1.00 86.50 191 VAL A C 1
ATOM 1521 O O . VAL A 1 191 ? 1.285 5.905 -16.418 1.00 86.50 191 VAL A O 1
ATOM 1524 N N . GLN A 1 192 ? 0.331 4.053 -15.614 1.00 84.38 192 GLN A N 1
ATOM 1525 C CA . GLN A 1 192 ? 0.758 4.275 -14.239 1.00 84.38 192 GLN A CA 1
ATOM 1526 C C . GLN A 1 192 ? 1.582 3.081 -13.798 1.00 84.38 192 GLN A C 1
ATOM 1528 O O . GLN A 1 192 ? 1.166 1.930 -13.967 1.00 84.38 192 GLN A O 1
ATOM 1533 N N . LEU A 1 193 ? 2.753 3.369 -13.250 1.00 86.88 193 LEU A N 1
ATOM 1534 C CA . LEU A 1 193 ? 3.667 2.367 -12.746 1.00 86.88 193 LEU A CA 1
ATOM 1535 C C . LEU A 1 193 ? 3.607 2.365 -11.212 1.00 86.88 193 LEU A C 1
ATOM 1537 O O . LEU A 1 193 ? 3.897 3.390 -10.598 1.00 86.88 193 LEU A O 1
ATOM 1541 N N . PRO A 1 194 ? 3.232 1.246 -10.572 1.00 89.88 194 PRO A N 1
ATOM 1542 C CA . PRO A 1 194 ? 3.291 1.146 -9.123 1.00 89.88 194 PRO A CA 1
ATOM 1543 C C . PRO A 1 194 ? 4.744 1.047 -8.650 1.00 89.88 194 PRO A C 1
ATOM 1545 O O . PRO A 1 194 ? 5.468 0.124 -9.027 1.00 89.88 194 PRO A O 1
ATOM 1548 N N . ILE A 1 195 ? 5.131 1.978 -7.788 1.00 91.12 195 ILE A N 1
ATOM 1549 C CA . ILE A 1 195 ? 6.399 1.994 -7.066 1.00 91.12 195 ILE A CA 1
ATOM 1550 C C . ILE A 1 195 ? 6.127 1.632 -5.615 1.00 91.12 195 ILE A C 1
ATOM 1552 O O . ILE A 1 195 ? 5.256 2.219 -4.974 1.00 91.12 195 ILE A O 1
ATOM 1556 N N . GLU A 1 196 ? 6.874 0.665 -5.102 1.00 92.62 196 GLU A N 1
ATOM 1557 C CA . GLU A 1 196 ? 6.774 0.216 -3.720 1.00 92.62 196 GLU A CA 1
ATOM 1558 C C . GLU A 1 196 ? 7.896 0.861 -2.908 1.00 92.62 196 GLU A C 1
ATOM 1560 O O . GLU A 1 196 ? 9.061 0.821 -3.301 1.00 92.62 196 GLU A O 1
ATOM 1565 N N . ILE A 1 197 ? 7.526 1.460 -1.780 1.00 93.88 197 ILE A N 1
ATOM 1566 C CA . ILE A 1 197 ? 8.405 2.179 -0.862 1.00 93.88 197 ILE A CA 1
ATOM 1567 C C . ILE A 1 197 ? 8.388 1.421 0.465 1.00 93.88 197 ILE A C 1
ATOM 1569 O O . ILE A 1 197 ? 7.404 1.458 1.211 1.00 93.88 197 ILE A O 1
ATOM 1573 N N . GLU A 1 198 ? 9.476 0.710 0.750 1.00 94.50 198 GLU A N 1
ATOM 1574 C CA . GLU A 1 198 ? 9.718 0.034 2.023 1.00 94.50 198 GLU A CA 1
ATOM 1575 C C . GLU A 1 198 ? 10.356 1.011 3.010 1.00 94.50 198 GLU A C 1
ATOM 1577 O O . GLU A 1 198 ? 11.407 1.590 2.733 1.00 94.50 198 GLU A O 1
ATOM 1582 N N . VAL A 1 199 ? 9.743 1.153 4.187 1.00 94.38 199 VAL A N 1
ATOM 1583 C CA . VAL A 1 199 ? 10.262 1.993 5.269 1.00 94.38 199 VAL A CA 1
ATOM 1584 C C . VAL A 1 199 ? 10.533 1.116 6.480 1.00 94.38 199 VAL A C 1
ATOM 1586 O O . VAL A 1 199 ? 9.619 0.526 7.067 1.00 94.38 199 VAL A O 1
ATOM 1589 N N . SER A 1 200 ? 11.810 1.006 6.831 1.00 95.44 200 SER A N 1
ATOM 1590 C CA . SER A 1 200 ? 12.293 0.198 7.947 1.00 95.44 200 SER A CA 1
ATOM 1591 C C . SER A 1 200 ? 12.968 1.065 8.998 1.00 95.44 200 SER A C 1
ATOM 1593 O O . SER A 1 200 ? 13.519 2.118 8.681 1.00 95.44 200 SER A O 1
ATOM 1595 N N . TYR A 1 201 ? 12.930 0.604 10.242 1.00 94.50 201 TYR A N 1
ATOM 1596 C CA . TYR A 1 201 ? 13.390 1.359 11.398 1.00 94.50 201 TYR A CA 1
ATOM 1597 C C . TYR A 1 201 ? 14.313 0.522 12.271 1.00 94.50 201 TYR A C 1
ATOM 1599 O O . TYR A 1 201 ? 14.061 -0.666 12.483 1.00 94.50 201 TYR A O 1
ATOM 1607 N N . ASP A 1 202 ? 15.345 1.162 12.800 1.00 94.00 202 ASP A N 1
ATOM 1608 C CA . ASP A 1 202 ? 16.212 0.603 13.832 1.00 94.00 202 ASP A CA 1
ATOM 1609 C C . ASP A 1 202 ? 16.341 1.588 15.000 1.00 94.00 202 ASP A C 1
ATOM 1611 O O . ASP A 1 202 ? 16.098 2.790 14.849 1.00 94.00 202 ASP A O 1
ATOM 1615 N N . ALA A 1 203 ? 16.680 1.078 16.179 1.00 92.94 203 ALA A N 1
ATOM 1616 C CA . ALA A 1 203 ? 16.894 1.917 17.345 1.00 92.94 203 ALA A CA 1
ATOM 1617 C C . ALA A 1 203 ? 18.100 2.845 17.141 1.00 92.94 203 ALA A C 1
ATOM 1619 O O . ALA A 1 203 ? 19.153 2.426 16.659 1.00 92.94 203 ALA A O 1
ATOM 1620 N N . SER A 1 204 ? 17.958 4.107 17.549 1.00 91.62 204 SER A N 1
ATOM 1621 C CA . SER A 1 204 ? 19.066 5.061 17.582 1.00 91.62 204 SER A CA 1
ATOM 1622 C C . SER A 1 204 ? 19.431 5.385 19.026 1.00 91.62 204 SER A C 1
ATOM 1624 O O . SER A 1 204 ? 18.658 6.023 19.740 1.00 91.62 204 SER A O 1
ATOM 1626 N N . ALA A 1 205 ? 20.638 4.998 19.440 1.00 84.38 205 ALA A N 1
ATOM 1627 C CA . ALA A 1 205 ? 21.110 5.204 20.805 1.00 84.38 205 ALA A CA 1
ATOM 1628 C C . ALA A 1 205 ? 21.044 6.689 21.215 1.00 84.38 205 ALA A C 1
ATOM 1630 O O . ALA A 1 205 ? 21.607 7.558 20.547 1.00 84.38 205 ALA A O 1
ATOM 1631 N N . GLY A 1 206 ? 20.372 6.974 22.335 1.00 81.12 206 GLY A N 1
ATOM 1632 C CA . GLY A 1 206 ? 20.270 8.324 22.905 1.00 81.12 206 GLY A CA 1
ATOM 1633 C C . GLY A 1 206 ? 19.310 9.281 22.183 1.00 81.12 206 GLY A C 1
ATOM 1634 O O . GLY A 1 206 ? 19.325 10.472 22.486 1.00 81.12 206 GLY A O 1
ATOM 1635 N N . SER A 1 207 ? 18.482 8.792 21.254 1.00 88.50 207 SER A N 1
ATOM 1636 C CA . SER A 1 207 ? 17.472 9.578 20.531 1.00 88.50 207 SER A CA 1
ATOM 1637 C C . SER A 1 207 ? 16.092 8.938 20.655 1.00 88.50 207 SER A C 1
ATOM 1639 O O . SER A 1 207 ? 15.988 7.723 20.593 1.00 88.50 207 SER A O 1
ATOM 1641 N N . ILE A 1 208 ? 15.039 9.755 20.752 1.00 88.88 208 ILE A N 1
ATOM 1642 C CA . ILE A 1 208 ? 13.629 9.317 20.688 1.00 88.88 208 ILE A CA 1
ATOM 1643 C C . ILE A 1 208 ? 13.267 8.882 19.257 1.00 88.88 208 ILE A C 1
ATOM 1645 O O . ILE A 1 208 ? 12.530 7.915 19.049 1.00 88.88 208 ILE A O 1
ATOM 1649 N N . GLU A 1 209 ? 13.800 9.599 18.261 1.00 92.31 209 GLU A N 1
ATOM 1650 C CA . GLU A 1 209 ? 13.604 9.269 16.851 1.00 92.31 209 GLU A CA 1
ATOM 1651 C C . GLU A 1 209 ? 14.469 8.054 16.467 1.00 92.31 209 GLU A C 1
ATOM 1653 O O . GLU A 1 209 ? 15.668 8.046 16.787 1.00 92.31 209 GLU A O 1
ATOM 1658 N N . PRO A 1 210 ? 13.899 7.054 15.772 1.00 93.25 210 PRO A N 1
ATOM 1659 C CA . PRO A 1 210 ? 14.619 5.882 15.298 1.00 93.25 210 PRO A CA 1
ATOM 1660 C C . PRO A 1 210 ? 15.397 6.197 14.018 1.00 93.25 210 PRO A C 1
ATOM 1662 O O . PRO A 1 210 ? 15.063 7.121 13.266 1.00 93.25 210 PRO A O 1
ATOM 1665 N N . GLN A 1 211 ? 16.407 5.378 13.724 1.00 93.62 211 GLN A N 1
ATOM 1666 C CA . GLN A 1 211 ? 17.085 5.427 12.436 1.00 93.62 211 GLN A CA 1
ATOM 1667 C C . GLN A 1 211 ? 16.141 4.901 11.348 1.00 93.62 211 GLN A C 1
ATOM 1669 O O . GLN A 1 211 ? 15.655 3.773 11.428 1.00 93.62 211 GLN A O 1
ATOM 1674 N N . LYS A 1 212 ? 15.888 5.720 10.322 1.00 92.88 212 LYS A N 1
ATOM 1675 C CA . LYS A 1 212 ? 14.984 5.411 9.207 1.00 92.88 212 LYS A CA 1
ATOM 1676 C C . LYS A 1 212 ? 15.763 4.950 7.977 1.00 92.88 212 LYS A C 1
ATOM 1678 O O . LYS A 1 212 ? 16.700 5.616 7.543 1.00 92.88 212 LYS A O 1
ATOM 1683 N N . PHE A 1 213 ? 15.318 3.854 7.373 1.00 92.38 213 PHE A N 1
ATOM 1684 C CA . PHE A 1 213 ? 15.824 3.331 6.108 1.00 92.38 213 PHE A CA 1
ATOM 1685 C C . PHE A 1 213 ? 14.684 3.251 5.095 1.00 92.38 213 PHE A C 1
ATOM 1687 O O . PHE A 1 213 ? 13.715 2.521 5.312 1.00 92.38 213 PHE A O 1
ATOM 1694 N N . THR A 1 214 ? 14.824 3.960 3.978 1.00 91.69 214 THR A N 1
ATOM 1695 C CA . THR A 1 214 ? 13.864 3.928 2.868 1.00 91.69 214 THR A CA 1
ATOM 1696 C C . THR A 1 214 ? 14.471 3.177 1.691 1.00 91.69 214 THR A C 1
ATOM 1698 O O . THR A 1 214 ? 15.632 3.398 1.345 1.00 91.69 214 THR A O 1
ATOM 1701 N N . ARG A 1 215 ? 13.701 2.274 1.084 1.00 91.56 215 ARG A N 1
ATOM 1702 C CA . ARG A 1 215 ? 14.063 1.596 -0.165 1.00 91.56 215 ARG A CA 1
ATOM 1703 C C . ARG A 1 215 ? 12.883 1.650 -1.118 1.00 91.56 215 ARG A C 1
ATOM 1705 O O . ARG A 1 215 ? 11.823 1.126 -0.776 1.00 91.56 215 ARG A O 1
ATOM 1712 N N . SER A 1 216 ? 13.084 2.212 -2.302 1.00 92.62 216 SER A N 1
ATOM 1713 C CA . SER A 1 216 ? 12.053 2.259 -3.332 1.00 92.62 216 SER A CA 1
ATOM 1714 C C . SER A 1 216 ? 12.423 1.341 -4.492 1.00 92.62 216 SER A C 1
ATOM 1716 O O . SER A 1 216 ? 13.591 1.201 -4.863 1.00 92.62 216 SER A O 1
ATOM 1718 N N . TYR A 1 217 ? 11.435 0.657 -5.057 1.00 90.94 217 TYR A N 1
ATOM 1719 C CA . TYR A 1 217 ? 11.657 -0.228 -6.197 1.00 90.94 217 TYR A CA 1
ATOM 1720 C C . TYR A 1 217 ? 10.384 -0.435 -7.013 1.00 90.94 217 TYR A C 1
ATOM 1722 O O . TYR A 1 217 ? 9.259 -0.334 -6.517 1.00 90.94 217 TYR A O 1
ATOM 1730 N N . GLU A 1 218 ? 10.576 -0.794 -8.278 1.00 87.25 218 GLU A N 1
ATOM 1731 C CA . GLU A 1 218 ? 9.519 -1.330 -9.131 1.00 87.25 218 GLU A CA 1
ATOM 1732 C C . GLU A 1 218 ? 9.614 -2.863 -9.197 1.00 87.25 218 GLU A C 1
ATOM 1734 O O . GLU A 1 218 ? 10.662 -3.465 -8.938 1.00 87.25 218 GLU A O 1
ATOM 1739 N N . TYR A 1 219 ? 8.509 -3.515 -9.558 1.00 81.44 219 TYR A N 1
ATOM 1740 C CA . TYR A 1 219 ? 8.494 -4.958 -9.796 1.00 81.44 219 TYR A CA 1
ATOM 1741 C C . TYR A 1 219 ? 8.565 -5.286 -11.290 1.00 81.44 219 TYR A C 1
ATOM 1743 O O . TYR A 1 219 ? 7.736 -4.843 -12.087 1.00 81.44 219 TYR A O 1
ATOM 1751 N N . LEU A 1 220 ? 9.490 -6.176 -11.646 1.00 76.88 220 LEU A N 1
ATOM 1752 C CA . LEU A 1 220 ? 9.524 -6.874 -12.926 1.00 76.88 220 LEU A CA 1
ATOM 1753 C C . LEU A 1 220 ? 9.248 -8.361 -12.686 1.00 76.88 220 LEU A C 1
ATOM 1755 O O . LEU A 1 220 ? 10.152 -9.148 -12.402 1.00 76.88 220 LEU A O 1
ATOM 1759 N N . GLY A 1 221 ? 7.977 -8.755 -12.772 1.00 74.12 221 GLY A N 1
ATOM 1760 C CA . GLY A 1 221 ? 7.563 -10.093 -12.348 1.00 74.12 221 GLY A CA 1
ATOM 1761 C C . GLY A 1 221 ? 7.842 -10.282 -10.855 1.00 74.12 221 GLY A C 1
ATOM 1762 O O . GLY A 1 221 ? 7.271 -9.569 -10.037 1.00 74.12 221 GLY A O 1
ATOM 1763 N N . ASN A 1 222 ? 8.746 -11.203 -10.510 1.00 73.44 222 ASN A N 1
ATOM 1764 C CA . ASN A 1 222 ? 9.156 -11.458 -9.120 1.00 73.44 222 ASN A CA 1
ATOM 1765 C C . ASN A 1 222 ? 10.454 -10.735 -8.720 1.00 73.44 222 ASN A C 1
ATOM 1767 O O . ASN A 1 222 ? 10.912 -10.878 -7.587 1.00 73.44 222 ASN A O 1
ATOM 1771 N N . THR A 1 223 ? 11.071 -9.990 -9.637 1.00 80.94 223 THR A N 1
ATOM 1772 C CA . THR A 1 223 ? 12.333 -9.291 -9.392 1.00 80.94 223 THR A CA 1
ATOM 1773 C C . THR A 1 223 ? 12.062 -7.847 -8.993 1.00 80.94 223 THR A C 1
ATOM 1775 O O . THR A 1 223 ? 11.269 -7.163 -9.638 1.00 80.94 223 THR A O 1
ATOM 1778 N N . ARG A 1 224 ? 12.737 -7.381 -7.938 1.00 86.81 224 ARG A N 1
ATOM 1779 C CA . ARG A 1 224 ? 12.763 -5.968 -7.548 1.00 86.81 224 ARG A CA 1
ATOM 1780 C C . ARG A 1 224 ? 13.833 -5.255 -8.364 1.00 86.81 224 ARG A C 1
ATOM 1782 O O . ARG A 1 224 ? 14.977 -5.712 -8.376 1.00 86.81 224 ARG A O 1
ATOM 1789 N N . LEU A 1 225 ? 13.469 -4.166 -9.026 1.00 84.06 225 LEU A N 1
ATOM 1790 C CA . LEU A 1 225 ? 14.417 -3.305 -9.721 1.00 84.06 225 LEU A CA 1
ATOM 1791 C C . LEU A 1 225 ? 14.582 -2.007 -8.925 1.00 84.06 225 LEU A C 1
ATOM 1793 O O . LEU A 1 225 ? 13.576 -1.356 -8.631 1.00 84.06 225 LEU A O 1
ATOM 1797 N N . PRO A 1 226 ? 15.819 -1.645 -8.540 1.00 87.06 226 PRO A N 1
ATOM 1798 C CA . PRO A 1 226 ? 16.070 -0.376 -7.876 1.00 87.06 226 PRO A CA 1
ATOM 1799 C C . PRO A 1 226 ? 15.778 0.783 -8.829 1.00 87.06 226 PRO A C 1
ATOM 1801 O O . PRO A 1 226 ? 15.925 0.653 -10.047 1.00 87.06 226 PRO A O 1
ATOM 1804 N N . LEU A 1 227 ? 15.388 1.916 -8.256 1.00 88.00 227 LEU A N 1
ATOM 1805 C CA . LEU A 1 227 ? 15.114 3.135 -9.005 1.00 88.00 2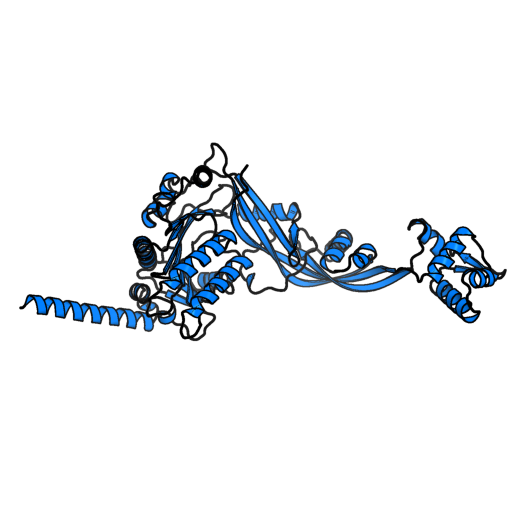27 LEU A CA 1
ATOM 1806 C C . LEU A 1 227 ? 16.393 3.948 -9.238 1.00 88.00 227 LEU A C 1
ATOM 1808 O O . LEU A 1 227 ? 17.429 3.711 -8.614 1.00 88.00 227 LEU A O 1
ATOM 1812 N N . SER A 1 228 ? 16.321 4.915 -10.153 1.00 87.50 228 SER A N 1
ATOM 1813 C CA . SER A 1 228 ? 17.383 5.906 -10.326 1.00 87.50 228 SER A CA 1
ATOM 1814 C C . SER A 1 228 ? 17.430 6.865 -9.130 1.00 87.50 228 SER A C 1
ATOM 1816 O O . SER A 1 228 ? 16.417 7.116 -8.474 1.00 87.50 228 SER A O 1
ATOM 1818 N N . ASN A 1 229 ? 18.600 7.456 -8.874 1.00 89.50 229 ASN A N 1
ATOM 1819 C CA . ASN A 1 229 ? 18.766 8.441 -7.798 1.00 89.50 229 ASN A CA 1
ATOM 1820 C C . ASN A 1 229 ? 17.847 9.665 -7.974 1.00 89.50 229 ASN A C 1
ATOM 1822 O O . ASN A 1 229 ? 17.381 10.228 -6.989 1.00 89.50 229 ASN A O 1
ATOM 1826 N N . GLU A 1 230 ? 17.581 10.071 -9.218 1.00 88.75 230 GLU A N 1
ATOM 1827 C CA . GLU A 1 230 ? 16.675 11.184 -9.533 1.00 88.75 230 GLU A CA 1
ATOM 1828 C C . GLU A 1 230 ? 15.228 10.860 -9.141 1.00 88.75 230 GLU A C 1
ATOM 1830 O O . GLU A 1 230 ? 14.548 11.682 -8.527 1.00 88.75 230 GLU A O 1
ATOM 1835 N N . LEU A 1 231 ? 14.763 9.640 -9.426 1.00 88.69 231 LEU A N 1
ATOM 1836 C CA . LEU A 1 231 ? 13.420 9.207 -9.052 1.00 88.69 231 LEU A CA 1
ATOM 1837 C C . LEU A 1 231 ? 13.277 9.032 -7.531 1.00 88.69 231 LEU A C 1
ATOM 1839 O O . LEU A 1 231 ? 12.256 9.418 -6.966 1.00 88.69 231 LEU A O 1
ATOM 1843 N N . GLU A 1 232 ? 14.309 8.519 -6.855 1.00 90.50 232 GLU A N 1
ATOM 1844 C CA . GLU A 1 232 ? 14.357 8.463 -5.385 1.00 90.50 232 GLU A CA 1
ATOM 1845 C C . GLU A 1 232 ? 14.274 9.864 -4.755 1.00 90.50 232 GLU A C 1
ATOM 1847 O O . GLU A 1 232 ? 13.575 10.050 -3.759 1.00 90.50 232 GLU A O 1
ATOM 1852 N N . ALA A 1 233 ? 14.915 10.876 -5.353 1.00 89.31 233 ALA A N 1
ATOM 1853 C CA . ALA A 1 233 ? 14.804 12.259 -4.889 1.00 89.31 233 ALA A CA 1
ATOM 1854 C C . ALA A 1 233 ? 13.366 12.796 -5.017 1.00 89.31 233 ALA A C 1
ATOM 1856 O O . ALA A 1 233 ? 12.848 13.391 -4.073 1.00 89.31 233 ALA A O 1
ATOM 1857 N N . HIS A 1 234 ? 12.678 12.512 -6.129 1.00 89.25 234 HIS A N 1
ATOM 1858 C CA . HIS A 1 234 ? 11.262 12.863 -6.288 1.00 89.25 234 HIS A CA 1
ATOM 1859 C C . HIS A 1 234 ? 10.351 12.167 -5.268 1.00 89.25 234 HIS A C 1
ATOM 1861 O O . HIS A 1 234 ? 9.385 12.766 -4.792 1.00 89.25 234 HIS A O 1
ATOM 1867 N N . ILE A 1 235 ? 10.649 10.914 -4.916 1.00 90.25 235 ILE A N 1
ATOM 1868 C CA . ILE A 1 235 ? 9.928 10.193 -3.861 1.00 90.25 235 ILE A CA 1
ATOM 1869 C C . ILE A 1 235 ? 10.175 10.852 -2.502 1.00 90.25 235 ILE A C 1
ATOM 1871 O O . ILE A 1 235 ? 9.225 11.057 -1.748 1.00 90.25 235 ILE A O 1
ATOM 1875 N N . ALA A 1 236 ? 11.419 11.218 -2.188 1.00 89.44 236 ALA A N 1
ATOM 1876 C CA . ALA A 1 236 ? 11.746 11.918 -0.950 1.00 89.44 236 ALA A CA 1
ATOM 1877 C C . ALA A 1 236 ? 11.007 13.265 -0.843 1.00 89.44 236 ALA A C 1
ATOM 1879 O O . ALA A 1 236 ? 10.399 13.538 0.193 1.00 89.44 236 ALA A O 1
ATOM 1880 N N . ASP A 1 237 ? 10.972 14.051 -1.925 1.00 89.19 237 ASP A N 1
ATOM 1881 C CA . ASP A 1 237 ? 10.208 15.301 -1.997 1.00 89.19 237 ASP A CA 1
ATOM 1882 C C . ASP A 1 237 ? 8.711 15.061 -1.761 1.00 89.19 237 ASP A C 1
ATOM 1884 O O . ASP A 1 237 ? 8.099 15.741 -0.940 1.00 89.19 237 ASP A O 1
ATOM 1888 N N . PHE A 1 238 ? 8.121 14.060 -2.424 1.00 89.19 238 PHE A N 1
ATOM 1889 C CA . PHE A 1 238 ? 6.716 13.688 -2.233 1.00 89.19 238 PHE A CA 1
ATOM 1890 C C . PHE A 1 238 ? 6.410 13.316 -0.775 1.00 89.19 238 PHE A C 1
ATOM 1892 O O . PHE A 1 238 ? 5.398 13.740 -0.215 1.00 89.19 238 PHE A O 1
ATOM 1899 N N . LEU A 1 239 ? 7.283 12.536 -0.134 1.00 88.75 239 LEU A N 1
ATOM 1900 C CA . LEU A 1 239 ? 7.116 12.139 1.265 1.00 88.75 239 LEU A CA 1
ATOM 1901 C C . LEU A 1 239 ? 7.280 13.321 2.235 1.00 88.75 239 LEU A C 1
ATOM 1903 O O . LEU A 1 239 ? 6.610 13.345 3.271 1.00 88.75 239 LEU A O 1
ATOM 1907 N N . GLY A 1 240 ? 8.140 14.288 1.901 1.00 86.81 240 GLY A N 1
ATOM 1908 C CA . GLY A 1 240 ? 8.378 15.506 2.681 1.00 86.81 240 GLY A CA 1
ATOM 1909 C C . GLY A 1 240 ? 7.330 16.610 2.481 1.00 86.81 240 GLY A C 1
ATOM 1910 O O . GLY A 1 240 ? 7.133 17.438 3.369 1.00 86.81 240 GLY A O 1
ATOM 1911 N N . GLU A 1 241 ? 6.622 16.629 1.345 1.00 85.62 241 GLU A N 1
ATOM 1912 C CA . GLU A 1 241 ? 5.502 17.553 1.090 1.00 85.62 241 GLU A CA 1
ATOM 1913 C C . GLU A 1 241 ? 4.324 17.316 2.041 1.00 85.62 241 GLU A C 1
ATOM 1915 O O . GLU A 1 241 ? 3.611 18.251 2.417 1.00 85.62 241 GLU A O 1
ATOM 1920 N N . HIS A 1 242 ? 4.109 16.061 2.430 1.00 81.19 242 HIS A N 1
ATOM 1921 C CA . HIS A 1 242 ? 3.048 15.710 3.354 1.00 81.19 242 HIS A CA 1
ATOM 1922 C C . HIS A 1 242 ? 3.447 16.121 4.772 1.00 81.19 242 HIS A C 1
ATOM 1924 O O . HIS A 1 242 ? 4.554 15.844 5.233 1.00 81.19 242 HIS A O 1
ATOM 1930 N N . LYS A 1 243 ? 2.504 16.728 5.496 1.00 80.25 243 LYS A N 1
ATOM 1931 C CA . LYS A 1 243 ? 2.633 17.028 6.924 1.00 80.25 243 LYS A CA 1
ATOM 1932 C C . LYS A 1 243 ? 1.581 16.259 7.706 1.00 80.25 243 LYS A C 1
ATOM 1934 O O . LYS A 1 243 ? 0.448 16.110 7.247 1.00 80.25 243 LYS A O 1
ATOM 1939 N N . LEU A 1 244 ? 1.971 15.759 8.873 1.00 85.31 244 LEU A N 1
ATOM 1940 C CA . LEU A 1 244 ? 1.045 15.186 9.837 1.00 85.31 244 LEU A CA 1
ATOM 1941 C C . LEU A 1 244 ? 0.827 16.203 10.956 1.00 85.31 244 LEU A C 1
ATOM 1943 O O . LEU A 1 244 ? 1.628 16.289 11.884 1.00 85.31 244 LEU A O 1
ATOM 1947 N N . ASP A 1 245 ? -0.260 16.962 10.867 1.00 83.44 245 ASP A N 1
ATOM 1948 C CA . ASP A 1 245 ? -0.623 17.911 11.917 1.00 83.44 245 ASP A CA 1
ATOM 1949 C C . ASP A 1 245 ? -0.949 17.177 13.229 1.00 83.44 245 ASP A C 1
ATOM 1951 O O . ASP A 1 245 ? -1.400 16.025 13.238 1.00 83.44 245 ASP A O 1
ATOM 1955 N N . GLU A 1 246 ? -0.720 17.832 14.365 1.00 86.69 246 GLU A N 1
ATOM 1956 C CA . GLU A 1 246 ? -1.163 17.349 15.675 1.00 86.69 246 GLU A CA 1
ATOM 1957 C C . GLU A 1 246 ? -2.685 17.509 15.787 1.00 86.69 246 GLU A C 1
ATOM 1959 O O . GLU A 1 246 ? -3.200 18.593 16.055 1.00 86.69 246 GLU A O 1
ATOM 1964 N N . PHE A 1 247 ? -3.422 16.426 15.523 1.00 89.69 247 PHE A N 1
ATOM 1965 C CA . PHE A 1 247 ? -4.880 16.399 15.587 1.00 89.69 247 PHE A CA 1
ATOM 1966 C C . PHE A 1 247 ? -5.394 15.075 16.163 1.00 89.69 247 PHE A C 1
ATOM 1968 O O . PHE A 1 247 ? -4.778 14.017 15.998 1.00 89.69 247 PHE A O 1
ATOM 1975 N N . GLY A 1 248 ? -6.588 15.135 16.758 1.00 91.25 248 GLY A N 1
ATOM 1976 C CA . GLY A 1 248 ? -7.277 13.968 17.299 1.00 91.25 248 GLY A CA 1
ATOM 1977 C C . GLY A 1 248 ? -6.702 13.514 18.636 1.00 91.25 248 GLY A C 1
ATOM 1978 O O . GLY A 1 248 ? -6.370 14.348 19.473 1.00 91.25 248 GLY A O 1
ATOM 1979 N N . ILE A 1 249 ? -6.653 12.201 18.865 1.00 94.75 249 ILE A N 1
ATOM 1980 C CA . ILE A 1 249 ? -5.993 11.656 20.055 1.00 94.75 249 ILE A CA 1
ATOM 1981 C C . ILE A 1 249 ? -4.477 11.657 19.894 1.00 94.75 249 ILE A C 1
ATOM 1983 O O . ILE A 1 249 ? -3.946 11.359 18.819 1.00 94.75 249 ILE A O 1
ATOM 1987 N N . ASP A 1 250 ? -3.798 11.926 20.999 1.00 96.12 250 ASP A N 1
ATOM 1988 C CA . ASP A 1 250 ? -2.364 11.735 21.118 1.00 96.12 250 ASP A CA 1
ATOM 1989 C C . ASP A 1 250 ? -2.019 10.296 21.562 1.00 96.12 250 ASP A C 1
ATOM 1991 O O . ASP A 1 250 ? -2.897 9.432 21.697 1.00 96.12 250 ASP A O 1
ATOM 1995 N N . CYS A 1 251 ? -0.728 10.000 21.736 1.00 96.00 251 CYS A N 1
ATOM 1996 C CA . CYS A 1 251 ? -0.282 8.650 22.067 1.00 96.00 251 CYS A CA 1
ATOM 1997 C C . CYS A 1 251 ? -0.639 8.250 23.509 1.00 96.00 251 CYS A C 1
ATOM 1999 O O . CYS A 1 251 ? -0.937 7.082 23.770 1.00 96.00 251 CYS A O 1
ATOM 2001 N N . GLU A 1 252 ? -0.655 9.193 24.452 1.00 96.69 252 GLU A N 1
ATOM 2002 C CA . GLU A 1 252 ? -1.034 8.905 25.837 1.00 96.69 252 GLU A CA 1
ATOM 2003 C C . GLU A 1 252 ? -2.523 8.595 25.957 1.00 96.69 252 GLU A C 1
ATOM 2005 O O . GLU A 1 252 ? -2.910 7.630 26.620 1.00 96.69 252 GLU A O 1
ATOM 2010 N N . ASP A 1 253 ? -3.361 9.398 25.307 1.00 97.06 253 ASP A N 1
ATOM 2011 C CA . ASP A 1 253 ? -4.801 9.195 25.251 1.00 97.06 253 ASP A CA 1
ATOM 2012 C C . ASP A 1 253 ? -5.137 7.892 24.537 1.00 97.06 253 ASP A C 1
ATOM 2014 O O . ASP A 1 253 ? -5.984 7.134 25.016 1.00 97.06 253 ASP A O 1
ATOM 2018 N N . PHE A 1 254 ? -4.423 7.562 23.457 1.00 97.69 254 PHE A N 1
ATOM 2019 C CA . PHE A 1 254 ? -4.493 6.237 22.848 1.00 97.69 254 PHE A CA 1
ATOM 2020 C C . PHE A 1 254 ? -4.197 5.128 23.864 1.00 97.69 254 PHE A C 1
ATOM 2022 O O . PHE A 1 254 ? -5.010 4.214 24.019 1.00 97.69 254 PHE A O 1
ATOM 2029 N N . CYS A 1 255 ? -3.075 5.211 24.585 1.00 97.44 255 CYS A N 1
ATOM 2030 C CA . CYS A 1 255 ? -2.683 4.183 25.547 1.00 97.44 255 CYS A CA 1
ATOM 2031 C C . CYS A 1 255 ? -3.716 4.039 26.675 1.00 97.44 255 CYS A C 1
ATOM 2033 O O . CYS A 1 255 ? -4.027 2.922 27.089 1.00 97.44 255 CYS A O 1
ATOM 2035 N N . LYS A 1 256 ? -4.304 5.147 27.143 1.00 96.81 256 LYS A N 1
ATOM 2036 C CA . LYS A 1 256 ? -5.386 5.137 28.141 1.00 96.81 256 LYS A CA 1
ATOM 2037 C C . LYS A 1 256 ? -6.655 4.481 27.584 1.00 96.81 256 LYS A C 1
ATOM 2039 O O . LYS A 1 256 ? -7.225 3.613 28.241 1.00 96.81 256 LYS A O 1
ATOM 2044 N N . LEU A 1 257 ? -7.078 4.848 26.371 1.00 96.88 257 LEU A N 1
ATOM 2045 C CA . LEU A 1 257 ? -8.284 4.315 25.720 1.00 96.88 257 LEU A CA 1
ATOM 2046 C C . LEU A 1 257 ? -8.161 2.825 25.373 1.00 96.88 257 LEU A C 1
ATOM 2048 O O . LEU A 1 257 ? -9.126 2.080 25.532 1.00 96.88 257 LEU A O 1
ATOM 2052 N N . ALA A 1 258 ? -6.985 2.390 24.919 1.00 96.62 258 ALA A N 1
ATOM 2053 C CA . ALA A 1 258 ? -6.692 1.002 24.572 1.00 96.62 258 ALA A CA 1
ATOM 2054 C C . ALA A 1 258 ? -6.205 0.163 25.770 1.00 96.62 258 ALA A C 1
ATOM 2056 O O . ALA A 1 258 ? -5.892 -1.015 25.592 1.00 96.62 258 ALA A O 1
ATOM 2057 N N . ASN A 1 259 ? -6.119 0.737 26.979 1.00 96.50 259 ASN A N 1
ATOM 2058 C CA . ASN A 1 259 ? -5.545 0.101 28.174 1.00 96.50 259 ASN A CA 1
ATOM 2059 C C . ASN A 1 259 ? -4.170 -0.552 27.896 1.00 96.50 259 ASN A C 1
ATOM 2061 O O . ASN A 1 259 ? -3.909 -1.725 28.204 1.00 96.50 259 ASN A O 1
ATOM 2065 N N . ASP A 1 260 ? -3.292 0.215 27.255 1.00 96.31 260 ASP A N 1
ATOM 2066 C CA . ASP A 1 260 ? -1.945 -0.192 26.880 1.00 96.31 260 ASP A CA 1
ATOM 2067 C C . ASP A 1 260 ? -0.904 0.380 27.847 1.00 96.31 260 ASP A C 1
ATOM 2069 O O . ASP A 1 260 ? -0.352 1.462 27.663 1.00 96.31 260 ASP A O 1
ATOM 2073 N N . LYS A 1 261 ? -0.618 -0.383 28.903 1.00 94.88 261 LYS A N 1
ATOM 2074 C CA . LYS A 1 261 ? 0.408 -0.035 29.897 1.00 94.88 261 LYS A CA 1
ATOM 2075 C C . LYS A 1 261 ? 1.838 -0.236 29.381 1.00 94.88 261 LYS A C 1
ATOM 2077 O O . LYS A 1 261 ? 2.780 0.224 30.026 1.00 94.88 261 LYS A O 1
ATOM 2082 N N . VAL A 1 262 ? 2.018 -0.965 28.276 1.00 95.81 262 VAL A N 1
ATOM 2083 C CA . VAL A 1 262 ? 3.340 -1.236 27.700 1.00 95.81 262 VAL A CA 1
ATOM 2084 C C . VAL A 1 262 ? 3.782 -0.027 26.889 1.00 95.81 262 VAL A C 1
ATOM 2086 O O . VAL A 1 262 ? 4.858 0.506 27.144 1.00 95.81 262 VAL A O 1
ATOM 2089 N N . LEU A 1 263 ? 2.942 0.441 25.963 1.00 96.38 263 LEU A N 1
ATOM 2090 C CA . LEU A 1 263 ? 3.243 1.615 25.143 1.00 96.38 263 LEU A CA 1
ATOM 2091 C C . LEU A 1 263 ? 3.216 2.920 25.944 1.00 96.38 263 LEU A C 1
ATOM 2093 O O . LEU A 1 263 ? 4.010 3.810 25.650 1.00 96.38 263 LEU A O 1
ATOM 2097 N N . LEU A 1 264 ? 2.401 3.012 27.004 1.00 96.81 264 LEU A N 1
ATOM 2098 C CA . LEU A 1 264 ? 2.332 4.209 27.854 1.00 96.81 264 LEU A CA 1
ATOM 2099 C C . LEU A 1 264 ? 3.695 4.622 28.436 1.00 96.81 264 LEU A C 1
ATOM 2101 O O . LEU A 1 264 ? 3.921 5.802 28.666 1.00 96.81 264 LEU A O 1
ATOM 2105 N N . GLN A 1 265 ? 4.615 3.674 28.643 1.00 95.75 265 GLN A N 1
ATOM 2106 C CA . GLN A 1 265 ? 5.965 3.944 29.165 1.00 95.75 265 GLN A CA 1
ATOM 2107 C C . GLN A 1 265 ? 6.841 4.766 28.206 1.00 95.75 265 GLN A C 1
ATOM 2109 O O . GLN A 1 265 ? 7.845 5.326 28.634 1.00 95.75 265 GLN A O 1
ATOM 2114 N N . PHE A 1 266 ? 6.464 4.823 26.928 1.00 96.25 266 PHE A N 1
ATOM 2115 C CA . PHE A 1 266 ? 7.202 5.483 25.850 1.00 96.25 266 PHE A CA 1
ATOM 2116 C C . PHE A 1 266 ? 6.408 6.648 25.233 1.00 96.25 266 PHE A C 1
ATOM 2118 O O . PHE A 1 266 ? 6.893 7.311 24.317 1.00 96.25 266 PHE A O 1
ATOM 2125 N N . ALA A 1 267 ? 5.180 6.889 25.700 1.00 96.31 267 ALA A N 1
ATOM 2126 C CA . ALA A 1 267 ? 4.301 7.933 25.191 1.00 96.31 267 ALA A CA 1
ATOM 2127 C C . ALA A 1 267 ? 4.549 9.269 25.910 1.00 96.31 267 ALA A C 1
ATOM 2129 O O . ALA A 1 267 ? 4.709 9.301 27.128 1.00 96.31 267 ALA A O 1
ATOM 2130 N N . ASN A 1 268 ? 4.559 10.367 25.152 1.00 94.12 268 ASN A N 1
ATOM 2131 C CA . ASN A 1 268 ? 4.632 11.731 25.672 1.00 94.12 268 ASN A CA 1
ATOM 2132 C C . ASN A 1 268 ? 3.846 12.676 24.749 1.00 94.12 268 ASN A C 1
ATOM 2134 O O . ASN A 1 268 ? 4.363 13.153 23.729 1.00 94.12 268 ASN A O 1
ATOM 2138 N N . GLY A 1 269 ? 2.574 12.904 25.079 1.00 93.38 269 GLY A N 1
ATOM 2139 C CA . GLY A 1 269 ? 1.626 13.578 24.189 1.00 93.38 269 GLY A CA 1
ATOM 2140 C C . GLY A 1 269 ? 1.607 12.944 22.790 1.00 93.38 269 GLY A C 1
ATOM 2141 O O . GLY A 1 269 ? 1.424 11.734 22.637 1.00 93.38 269 GLY A O 1
ATOM 2142 N N . TYR A 1 270 ? 1.816 13.746 21.739 1.00 91.56 270 TYR A N 1
ATOM 2143 C CA . TYR A 1 270 ? 1.871 13.253 20.352 1.00 91.56 270 TYR A CA 1
ATOM 2144 C C . TYR A 1 270 ? 3.178 12.540 19.987 1.00 91.56 270 TYR A C 1
ATOM 2146 O O . TYR A 1 270 ? 3.217 11.843 18.966 1.00 91.56 270 TYR A O 1
ATOM 2154 N N . LYS A 1 271 ? 4.231 12.702 20.797 1.00 92.06 271 LYS A N 1
ATOM 2155 C CA . LYS A 1 271 ? 5.540 12.082 20.579 1.00 92.06 271 LYS A CA 1
ATOM 2156 C C . LYS A 1 271 ? 5.587 10.704 21.229 1.00 92.06 271 LYS A C 1
ATOM 2158 O O . LYS A 1 271 ? 5.042 10.483 22.307 1.00 92.06 271 LYS A O 1
ATOM 2163 N N . PHE A 1 272 ? 6.277 9.783 20.573 1.00 94.62 272 PHE A N 1
ATOM 2164 C CA . PHE A 1 272 ? 6.500 8.432 21.070 1.00 94.62 272 PHE A CA 1
ATOM 2165 C C . PHE A 1 272 ? 7.983 8.087 20.944 1.00 94.62 272 PHE A C 1
ATOM 2167 O O . PHE A 1 272 ? 8.584 8.335 19.898 1.00 94.62 272 PHE A O 1
ATOM 2174 N N . ASP A 1 273 ? 8.565 7.522 21.999 1.00 95.56 273 ASP A N 1
ATOM 2175 C CA . ASP A 1 273 ? 9.944 7.033 22.015 1.00 95.56 273 ASP A CA 1
ATOM 2176 C C . ASP A 1 273 ? 10.063 5.695 21.279 1.00 95.56 273 ASP A C 1
ATOM 2178 O O . ASP A 1 273 ? 10.070 4.608 21.863 1.00 95.56 273 ASP A O 1
ATOM 2182 N N . TYR A 1 274 ? 10.122 5.792 19.950 1.00 95.06 274 TYR A N 1
ATOM 2183 C CA . TYR A 1 274 ? 10.247 4.644 19.060 1.00 95.06 274 TYR A CA 1
ATOM 2184 C C . TYR A 1 274 ? 11.566 3.904 19.262 1.00 95.06 274 TYR A C 1
ATOM 2186 O O . TYR A 1 274 ? 11.551 2.674 19.300 1.00 95.06 274 TYR A O 1
ATOM 2194 N N . SER A 1 275 ? 12.683 4.621 19.406 1.00 94.56 275 SER A N 1
ATOM 2195 C CA . SER A 1 275 ? 13.988 4.000 19.658 1.00 94.56 275 SER A CA 1
ATOM 2196 C C . SER A 1 275 ? 13.984 3.218 20.965 1.00 94.56 275 SER A C 1
ATOM 2198 O O . SER A 1 275 ? 14.260 2.018 20.949 1.00 94.56 275 SER A O 1
ATOM 2200 N N . GLY A 1 276 ? 13.591 3.851 22.076 1.00 94.69 276 GLY A N 1
ATOM 2201 C CA . GLY A 1 276 ? 13.532 3.197 23.382 1.00 94.69 276 GLY A CA 1
ATOM 2202 C C . GLY A 1 276 ? 12.588 1.996 23.384 1.00 94.69 276 GLY A C 1
ATOM 2203 O O . GLY A 1 276 ? 12.903 0.950 23.959 1.00 94.69 276 GLY A O 1
ATOM 2204 N N . TRP A 1 277 ? 11.459 2.084 22.674 1.00 94.56 277 TRP A N 1
ATOM 2205 C CA . TRP A 1 277 ? 10.537 0.959 22.545 1.00 94.56 277 TRP A CA 1
ATOM 2206 C C . TRP A 1 277 ? 11.100 -0.196 21.701 1.00 94.56 277 TRP A C 1
ATOM 2208 O O . TRP A 1 277 ? 10.923 -1.363 22.071 1.00 94.56 277 TRP A O 1
ATOM 2218 N N . ILE A 1 278 ? 11.791 0.091 20.590 1.00 93.94 278 ILE A N 1
ATOM 2219 C CA . ILE A 1 278 ? 12.457 -0.928 19.762 1.00 93.94 278 ILE A CA 1
ATOM 2220 C C . ILE A 1 278 ? 13.534 -1.647 20.585 1.00 93.94 278 ILE A C 1
ATOM 2222 O O . ILE A 1 278 ? 13.525 -2.881 20.629 1.00 93.94 278 ILE A O 1
ATOM 2226 N N . GLU A 1 279 ? 14.377 -0.913 21.319 1.00 93.44 279 GLU A N 1
ATOM 2227 C CA . GLU A 1 279 ? 15.397 -1.490 22.208 1.00 93.44 279 GLU A CA 1
ATOM 2228 C C . GLU A 1 279 ? 14.770 -2.358 23.307 1.00 93.44 279 GLU A C 1
ATOM 2230 O O . GLU A 1 279 ? 15.167 -3.509 23.522 1.00 93.44 279 GLU A O 1
ATOM 2235 N N . ALA A 1 280 ? 13.737 -1.846 23.985 1.00 93.00 280 ALA A N 1
ATOM 2236 C CA . ALA A 1 280 ? 13.021 -2.591 25.014 1.00 93.00 280 ALA A CA 1
ATOM 2237 C C . ALA A 1 280 ? 12.396 -3.874 24.445 1.00 93.00 280 ALA A C 1
ATOM 2239 O O . ALA A 1 280 ? 12.396 -4.921 25.100 1.00 93.00 280 ALA A O 1
ATOM 2240 N N . ARG A 1 281 ? 11.897 -3.830 23.205 1.00 91.62 281 ARG A N 1
ATOM 2241 C CA . ARG A 1 281 ? 11.330 -4.992 22.516 1.00 91.62 281 ARG A CA 1
ATOM 2242 C C . ARG A 1 281 ? 12.383 -6.032 22.151 1.00 91.62 281 ARG A C 1
ATOM 2244 O O . ARG A 1 281 ? 12.110 -7.224 22.293 1.00 91.62 281 ARG A O 1
ATOM 2251 N N . GLU A 1 282 ? 13.568 -5.624 21.713 1.00 89.75 282 GLU A N 1
ATOM 2252 C CA . GLU A 1 282 ? 14.694 -6.540 21.472 1.00 89.75 282 GLU A CA 1
ATOM 2253 C C . GLU A 1 282 ? 15.147 -7.239 22.753 1.00 89.75 282 GLU A C 1
ATOM 2255 O O . GLU A 1 282 ? 15.410 -8.443 22.754 1.00 89.75 282 GLU A O 1
ATOM 2260 N N . GLN A 1 283 ? 15.111 -6.516 23.870 1.00 91.19 283 GLN A N 1
ATOM 2261 C CA . GLN A 1 283 ? 15.385 -7.044 25.205 1.00 91.19 283 GLN A CA 1
ATOM 2262 C C . GLN A 1 283 ? 14.204 -7.829 25.806 1.00 91.19 283 GLN A C 1
ATOM 2264 O O . GLN A 1 283 ? 14.272 -8.245 26.962 1.00 91.19 283 GLN A O 1
ATOM 2269 N N . ARG A 1 284 ? 13.119 -8.047 25.043 1.00 90.12 284 ARG A N 1
ATOM 2270 C CA . ARG A 1 284 ? 11.889 -8.751 25.460 1.00 90.12 284 ARG A CA 1
ATOM 2271 C C . ARG A 1 284 ? 11.196 -8.138 26.689 1.00 90.12 284 ARG A C 1
ATOM 2273 O O . ARG A 1 284 ? 10.521 -8.842 27.433 1.00 90.12 284 ARG A O 1
ATOM 2280 N N . LYS A 1 285 ? 11.321 -6.822 26.882 1.00 91.06 285 LYS A N 1
ATOM 2281 C CA . LYS A 1 285 ? 10.722 -6.060 27.996 1.00 91.06 285 LYS A CA 1
ATOM 2282 C C . LYS A 1 285 ? 9.331 -5.492 27.688 1.00 91.06 285 LYS A C 1
ATOM 2284 O O . LYS A 1 285 ? 8.729 -4.861 28.545 1.00 91.06 285 LYS A O 1
ATOM 2289 N N . THR A 1 286 ? 8.803 -5.722 26.487 1.00 91.06 286 THR A N 1
ATOM 2290 C CA . THR A 1 286 ? 7.512 -5.178 26.018 1.00 91.06 286 THR A CA 1
ATOM 2291 C C . THR A 1 286 ? 6.403 -6.237 25.951 1.00 91.06 286 THR A C 1
ATOM 2293 O O . THR A 1 286 ? 5.499 -6.167 25.119 1.00 91.06 286 THR A O 1
ATOM 2296 N N . GLY A 1 287 ? 6.483 -7.262 26.806 1.00 90.00 287 GLY A N 1
ATOM 2297 C CA . GLY A 1 287 ? 5.456 -8.298 26.914 1.00 90.00 287 GLY A CA 1
ATOM 2298 C C . GLY A 1 287 ? 4.212 -7.811 27.662 1.00 90.00 287 GLY A C 1
ATOM 2299 O O . GLY A 1 287 ? 4.318 -7.077 28.639 1.00 90.00 287 GLY A O 1
ATOM 2300 N N . TYR A 1 288 ? 3.032 -8.278 27.248 1.00 92.81 288 TYR A N 1
ATOM 2301 C CA . TYR A 1 288 ? 1.744 -7.921 27.865 1.00 92.81 288 TYR A CA 1
ATOM 2302 C C . TYR A 1 288 ? 1.376 -8.799 29.075 1.00 92.81 288 TYR A C 1
ATOM 2304 O O . TYR A 1 288 ? 0.264 -8.717 29.585 1.00 92.81 288 TYR A O 1
ATOM 2312 N N . GLY A 1 289 ? 2.290 -9.664 29.528 1.00 89.94 289 GLY A N 1
ATOM 2313 C CA . GLY A 1 289 ? 2.072 -10.587 30.649 1.00 89.94 289 GLY A CA 1
ATOM 2314 C C . GLY A 1 289 ? 1.198 -11.806 30.327 1.00 89.94 289 GLY A C 1
ATOM 2315 O O . GLY A 1 289 ? 1.095 -12.706 31.154 1.00 89.94 289 GLY A O 1
ATOM 2316 N N . THR A 1 290 ? 0.610 -11.877 29.129 1.00 91.56 290 THR A N 1
ATOM 2317 C CA . THR A 1 290 ? -0.219 -12.996 28.659 1.00 91.56 290 THR A CA 1
ATOM 2318 C C . THR A 1 290 ? 0.196 -13.395 27.241 1.00 91.56 290 THR A C 1
ATOM 2320 O O . THR A 1 290 ? 0.775 -12.590 26.511 1.00 91.56 290 THR A O 1
ATOM 2323 N N . SER A 1 291 ? -0.097 -14.632 26.831 1.00 91.25 291 SER A N 1
ATOM 2324 C CA . SER A 1 291 ? 0.060 -15.074 25.435 1.00 91.25 291 SER A CA 1
ATOM 2325 C C . SER A 1 291 ? -1.122 -14.679 24.541 1.00 91.25 291 SER A C 1
ATOM 2327 O O . SER A 1 291 ? -1.034 -14.813 23.322 1.00 91.25 291 SER A O 1
ATOM 2329 N N . LEU A 1 292 ? -2.220 -14.191 25.130 1.00 94.75 292 LEU A N 1
ATOM 2330 C CA . LEU A 1 292 ? -3.438 -13.793 24.419 1.00 94.75 292 LEU A CA 1
ATOM 2331 C C . LEU A 1 292 ? -3.317 -12.405 23.782 1.00 94.75 292 LEU A C 1
ATOM 2333 O O . LEU A 1 292 ? -4.105 -12.073 22.899 1.00 94.75 292 LEU A O 1
ATOM 2337 N N . THR A 1 293 ? -2.333 -11.609 24.209 1.00 96.81 293 THR A N 1
ATOM 2338 C CA . THR A 1 293 ? -2.093 -10.251 23.714 1.00 96.81 293 THR A CA 1
ATOM 2339 C C . THR A 1 293 ? -0.638 -10.099 23.277 1.00 96.81 293 THR A C 1
ATOM 2341 O O . THR A 1 293 ? 0.285 -10.366 24.044 1.00 96.81 293 THR A O 1
ATOM 2344 N N . THR A 1 294 ? -0.418 -9.661 22.037 1.00 95.56 294 THR A N 1
ATOM 2345 C CA . THR A 1 294 ? 0.920 -9.519 21.443 1.00 95.56 294 THR A CA 1
ATOM 2346 C C . THR A 1 294 ? 1.104 -8.136 20.829 1.00 95.56 294 THR A C 1
ATOM 2348 O O . THR A 1 294 ? 0.290 -7.696 20.021 1.00 95.56 294 THR A O 1
ATOM 2351 N N . GLY A 1 295 ? 2.206 -7.465 21.173 1.00 95.00 295 GLY A N 1
ATOM 2352 C CA . GLY A 1 295 ? 2.550 -6.154 20.621 1.00 95.00 295 GLY A CA 1
ATOM 2353 C C . GLY A 1 295 ? 2.908 -6.199 19.133 1.00 95.00 295 GLY A C 1
ATOM 2354 O O . GLY A 1 295 ? 3.594 -7.111 18.663 1.00 95.00 295 GLY A O 1
ATOM 2355 N N . MET A 1 296 ? 2.515 -5.168 18.393 1.00 94.62 296 MET A N 1
ATOM 2356 C CA . MET A 1 296 ? 2.726 -5.035 16.954 1.00 94.62 296 MET A CA 1
ATOM 2357 C C . MET A 1 296 ? 3.443 -3.730 16.619 1.00 94.62 296 MET A C 1
ATOM 2359 O O . MET A 1 296 ? 3.094 -2.675 17.135 1.00 94.62 296 MET A O 1
ATOM 2363 N N . LEU A 1 297 ? 4.452 -3.832 15.749 1.00 95.00 297 LEU A N 1
ATOM 2364 C CA . LEU A 1 297 ? 5.111 -2.697 15.098 1.00 95.00 297 LEU A CA 1
ATOM 2365 C C . LEU A 1 297 ? 4.823 -2.812 13.603 1.00 95.00 297 LEU A C 1
ATOM 2367 O O . LEU A 1 297 ? 5.031 -3.876 13.020 1.00 95.00 297 LEU A O 1
ATOM 2371 N N . GLY A 1 298 ? 4.378 -1.715 13.011 1.00 96.38 298 GLY A N 1
ATOM 2372 C CA . GLY A 1 298 ? 4.047 -1.608 11.605 1.00 96.38 298 GLY A CA 1
ATOM 2373 C C . GLY A 1 298 ? 2.630 -2.053 11.269 1.00 96.38 298 GLY A C 1
ATOM 2374 O O . GLY A 1 298 ? 1.909 -2.604 12.102 1.00 96.38 298 GLY A O 1
ATOM 2375 N N . ALA A 1 299 ? 2.224 -1.798 10.029 1.00 96.62 299 ALA A N 1
ATOM 2376 C CA . ALA A 1 299 ? 0.876 -2.107 9.564 1.00 96.62 299 ALA A CA 1
ATOM 2377 C C . ALA A 1 299 ? 0.572 -3.617 9.618 1.00 96.62 299 ALA A C 1
ATOM 2379 O O . ALA A 1 299 ? 1.453 -4.455 9.388 1.00 96.62 299 ALA A O 1
ATOM 2380 N N . VAL A 1 300 ? -0.686 -3.981 9.882 1.00 97.06 300 VAL A N 1
ATOM 2381 C CA . VAL A 1 300 ? -1.098 -5.393 10.014 1.00 97.06 300 VAL A CA 1
ATOM 2382 C C . VAL A 1 300 ? -0.904 -6.210 8.738 1.00 97.06 300 VAL A C 1
ATOM 2384 O O . VAL A 1 300 ? -0.597 -7.396 8.803 1.00 97.06 300 VAL A O 1
ATOM 2387 N N . TYR A 1 301 ? -1.013 -5.582 7.568 1.00 96.12 301 TYR A N 1
ATOM 2388 C CA . TYR A 1 301 ? -0.869 -6.259 6.279 1.00 96.12 301 TYR A CA 1
ATOM 2389 C C . TYR A 1 301 ? 0.589 -6.571 5.901 1.00 96.12 301 TYR A C 1
ATOM 2391 O O . TYR A 1 301 ? 0.824 -7.233 4.893 1.00 96.12 301 TYR A O 1
ATOM 2399 N N . LEU A 1 302 ? 1.585 -6.127 6.677 1.00 96.25 302 LEU A N 1
ATOM 2400 C CA . LEU A 1 302 ? 2.984 -6.477 6.415 1.00 96.25 302 LEU A CA 1
ATOM 2401 C C . LEU A 1 302 ? 3.205 -7.995 6.555 1.00 96.25 302 LEU A C 1
ATOM 2403 O O . LEU A 1 302 ? 2.593 -8.613 7.426 1.00 96.25 302 LEU A O 1
ATOM 2407 N N . PRO A 1 303 ? 4.115 -8.623 5.781 1.00 94.25 303 PRO A N 1
ATOM 2408 C CA . PRO A 1 303 ? 4.204 -10.085 5.696 1.00 94.25 303 PRO A CA 1
ATOM 2409 C C . PRO A 1 303 ? 4.355 -10.826 7.033 1.00 94.25 303 PRO A C 1
ATOM 2411 O O . PRO A 1 303 ? 3.822 -11.923 7.187 1.00 94.25 303 PRO A O 1
ATOM 2414 N N . HIS A 1 304 ? 5.088 -10.261 7.998 1.00 94.69 304 HIS A N 1
ATOM 2415 C CA . HIS A 1 304 ? 5.236 -10.853 9.331 1.00 94.69 304 HIS A CA 1
ATOM 2416 C C . HIS A 1 304 ? 3.981 -10.651 10.195 1.00 94.69 304 HIS A C 1
ATOM 2418 O O . HIS A 1 304 ? 3.468 -11.611 10.769 1.00 94.69 304 HIS A O 1
ATOM 2424 N N . ASN A 1 305 ? 3.457 -9.423 10.235 1.00 96.75 305 ASN A N 1
ATOM 2425 C CA . ASN A 1 305 ? 2.283 -9.059 11.030 1.00 96.75 305 ASN A CA 1
ATOM 2426 C C . ASN A 1 305 ? 1.019 -9.770 10.537 1.00 96.75 305 ASN A C 1
ATOM 2428 O O . ASN A 1 305 ? 0.248 -10.278 11.347 1.00 96.75 305 ASN A O 1
ATOM 2432 N N . SER A 1 306 ? 0.859 -9.892 9.219 1.00 97.44 306 SER A N 1
ATOM 2433 C CA . SER A 1 306 ? -0.253 -10.598 8.587 1.00 97.44 306 SER A CA 1
ATOM 2434 C C . SER A 1 306 ? -0.243 -12.071 8.983 1.00 97.44 306 SER A C 1
ATOM 2436 O O . SER A 1 306 ? -1.265 -12.586 9.428 1.00 97.44 306 SER A O 1
ATOM 2438 N N . LYS A 1 307 ? 0.915 -12.742 8.914 1.00 97.31 307 LYS A N 1
ATOM 2439 C CA . LYS A 1 307 ? 1.047 -14.140 9.357 1.00 97.31 307 LYS A CA 1
ATOM 2440 C C . LYS A 1 307 ? 0.695 -14.307 10.833 1.00 97.31 307 LYS A C 1
ATOM 2442 O O . LYS A 1 307 ? -0.004 -15.257 11.178 1.00 97.31 307 LYS A O 1
ATOM 2447 N N . LEU A 1 308 ? 1.162 -13.396 11.691 1.00 96.75 308 LEU A N 1
ATOM 2448 C CA . LEU A 1 308 ? 0.850 -13.413 13.120 1.00 96.75 308 LEU A CA 1
ATOM 2449 C C . LEU A 1 308 ? -0.657 -13.252 13.365 1.00 96.75 308 LEU A C 1
ATOM 2451 O O . LEU A 1 308 ? -1.252 -14.089 14.041 1.00 96.75 308 LEU A O 1
ATOM 2455 N N . PHE A 1 309 ? -1.275 -12.224 12.777 1.00 98.06 309 PHE A N 1
ATOM 2456 C CA . PHE A 1 309 ? -2.708 -11.959 12.907 1.00 98.06 309 PHE A CA 1
ATOM 2457 C C . PHE A 1 309 ? -3.542 -13.152 12.429 1.00 98.06 309 PHE A C 1
ATOM 2459 O O . PHE A 1 309 ? -4.406 -13.634 13.155 1.00 98.06 309 PHE A O 1
ATOM 2466 N N . ILE A 1 310 ? -3.241 -13.674 11.237 1.00 97.38 310 ILE A N 1
ATOM 2467 C CA . ILE A 1 310 ? -3.956 -14.806 10.639 1.00 97.38 310 ILE A CA 1
ATOM 2468 C C . ILE A 1 310 ? -3.791 -16.076 11.481 1.00 97.38 310 ILE A C 1
ATOM 2470 O O . ILE A 1 310 ? -4.758 -16.809 11.683 1.00 97.38 310 ILE A O 1
ATOM 2474 N N . SER A 1 311 ? -2.603 -16.323 12.039 1.00 96.50 311 SER A N 1
ATOM 2475 C CA . SER A 1 311 ? -2.390 -17.452 12.949 1.00 96.50 311 SER A CA 1
ATOM 2476 C C . SER A 1 311 ? -3.204 -17.321 14.238 1.00 96.50 311 SER A C 1
ATOM 2478 O O . SER A 1 311 ? -3.768 -18.314 14.696 1.00 96.50 311 SER A O 1
ATOM 2480 N N . MET A 1 312 ? -3.262 -16.127 14.837 1.00 96.56 312 MET A N 1
ATOM 2481 C CA . MET A 1 312 ? -4.067 -15.884 16.039 1.00 96.56 312 MET A CA 1
ATOM 2482 C C . MET A 1 312 ? -5.562 -16.020 15.741 1.00 96.56 312 MET A C 1
ATOM 2484 O O . MET A 1 312 ? -6.268 -16.676 16.501 1.00 96.56 312 MET A O 1
ATOM 2488 N N . LEU A 1 313 ? -6.023 -15.487 14.604 1.00 96.38 313 LEU A N 1
ATOM 2489 C CA . LEU A 1 313 ? -7.403 -15.616 14.137 1.00 96.38 313 LEU A CA 1
ATOM 2490 C C . LEU A 1 313 ? -7.799 -17.083 13.948 1.00 96.38 313 LEU A C 1
ATOM 2492 O O . LEU A 1 313 ? -8.842 -17.503 14.438 1.00 96.38 313 LEU A O 1
ATOM 2496 N N . HIS A 1 314 ? -6.963 -17.878 13.273 1.00 94.19 314 HIS A N 1
ATOM 2497 C CA . HIS A 1 314 ? -7.226 -19.304 13.081 1.00 94.19 314 HIS A CA 1
ATOM 2498 C C . HIS A 1 314 ? -7.391 -20.050 14.401 1.00 94.19 314 HIS A C 1
ATOM 2500 O O . HIS A 1 314 ? -8.253 -20.919 14.493 1.00 94.19 314 HIS A O 1
ATOM 2506 N N . ASN A 1 315 ? -6.569 -19.734 15.402 1.00 93.00 315 ASN A N 1
ATOM 2507 C CA . ASN A 1 315 ? -6.670 -20.361 16.714 1.00 93.00 315 ASN A CA 1
ATOM 2508 C C . ASN A 1 315 ? -7.933 -19.903 17.451 1.00 93.00 315 ASN A C 1
ATOM 2510 O O . ASN A 1 315 ? -8.672 -20.752 17.931 1.00 93.00 315 ASN A O 1
ATOM 2514 N N . ALA A 1 316 ? -8.223 -18.600 17.463 1.00 93.31 316 ALA A N 1
ATOM 2515 C CA . ALA A 1 316 ? -9.414 -18.051 18.110 1.00 93.31 316 ALA A CA 1
ATOM 2516 C C . ALA A 1 316 ? -10.720 -18.599 17.510 1.00 93.31 316 ALA A C 1
ATOM 2518 O O . ALA A 1 316 ? -11.675 -18.870 18.231 1.00 93.31 316 ALA A O 1
ATOM 2519 N N . LEU A 1 317 ? -10.755 -18.816 16.192 1.00 91.69 317 LEU A N 1
ATOM 2520 C CA . LEU A 1 317 ? -11.929 -19.365 15.515 1.00 91.69 317 LEU A CA 1
ATOM 2521 C C . LEU A 1 317 ? -12.169 -20.858 15.787 1.00 91.69 317 LEU A C 1
ATOM 2523 O O . LEU A 1 317 ? -13.301 -21.307 15.630 1.00 91.69 317 LEU A O 1
ATOM 2527 N N . ARG A 1 318 ? -11.162 -21.636 16.217 1.00 87.06 318 ARG A N 1
ATOM 2528 C CA . ARG A 1 318 ? -11.376 -23.053 16.593 1.00 87.06 318 ARG A CA 1
ATOM 2529 C C . ARG A 1 318 ? -12.315 -23.191 17.782 1.00 87.06 318 ARG A C 1
ATOM 2531 O O . ARG A 1 318 ? -13.107 -24.126 17.822 1.00 87.06 318 ARG A O 1
ATOM 2538 N N . ASP A 1 319 ? -12.224 -22.242 18.705 1.00 78.06 319 ASP A N 1
ATOM 2539 C CA . ASP A 1 319 ? -13.022 -22.199 19.926 1.00 78.06 319 ASP A CA 1
ATOM 2540 C C . ASP A 1 319 ? -14.290 -21.343 19.747 1.00 78.06 319 ASP A C 1
ATOM 2542 O O . ASP A 1 319 ? -15.021 -21.087 20.705 1.00 78.06 319 ASP A O 1
ATOM 2546 N N . TYR A 1 320 ? -14.578 -20.888 18.521 1.00 78.88 320 TYR A N 1
ATOM 2547 C CA . TYR A 1 320 ? -15.729 -20.041 18.242 1.00 78.88 320 TYR A CA 1
ATOM 2548 C C . TYR A 1 320 ? -17.031 -20.846 18.262 1.00 78.88 320 TYR A C 1
ATOM 2550 O O . TYR A 1 320 ? -17.336 -21.611 17.350 1.00 78.88 320 TYR A O 1
ATOM 2558 N N . VAL A 1 321 ? -17.839 -20.619 19.299 1.00 67.75 321 VAL A N 1
ATOM 2559 C CA . VAL A 1 321 ? -19.174 -21.226 19.482 1.00 67.75 321 VAL A CA 1
ATOM 2560 C C . VAL A 1 321 ? -20.297 -20.268 19.033 1.00 67.75 321 VAL A C 1
ATOM 2562 O O . VAL A 1 321 ? -21.467 -20.438 19.380 1.00 67.75 321 VAL A O 1
ATOM 2565 N N . GLY A 1 322 ? -19.965 -19.204 18.294 1.00 64.12 322 GLY A N 1
ATOM 2566 C CA . GLY A 1 322 ? -20.934 -18.178 17.917 1.00 64.12 322 GLY A CA 1
ATOM 2567 C C . GLY A 1 322 ? -22.029 -18.707 16.988 1.00 64.12 322 GLY A C 1
ATOM 2568 O O . GLY A 1 322 ? -21.775 -19.456 16.051 1.00 64.12 322 GLY A O 1
ATOM 2569 N N . LYS A 1 323 ? -23.276 -18.286 17.242 1.00 64.19 323 LYS A N 1
ATOM 2570 C CA . LYS A 1 323 ? -24.454 -18.661 16.432 1.00 64.19 323 LYS A CA 1
ATOM 2571 C C . LYS A 1 323 ? -24.549 -17.910 15.101 1.00 64.19 323 LYS A C 1
ATOM 2573 O O . LYS A 1 323 ? -25.425 -18.212 14.298 1.00 64.19 323 LYS A O 1
ATOM 2578 N N . THR A 1 324 ? -23.723 -16.889 14.902 1.00 75.12 324 THR A N 1
ATOM 2579 C CA . THR A 1 324 ? -23.758 -16.000 13.738 1.00 75.12 324 THR A CA 1
ATOM 2580 C C . THR A 1 324 ? -22.396 -15.956 13.078 1.00 75.12 324 THR A C 1
ATOM 2582 O O . THR A 1 324 ? -21.387 -15.994 13.773 1.00 75.12 324 THR A O 1
ATOM 2585 N N . ALA A 1 325 ? -22.368 -15.803 11.756 1.00 83.75 325 ALA A N 1
ATOM 2586 C CA . ALA A 1 325 ? -21.122 -15.668 11.015 1.00 83.75 325 ALA A CA 1
ATOM 2587 C C . ALA A 1 325 ? -20.277 -14.484 11.539 1.00 83.75 325 ALA A C 1
ATOM 2589 O O . ALA A 1 325 ? -20.828 -13.390 11.734 1.00 83.75 325 ALA A O 1
ATOM 2590 N N . PRO A 1 326 ? -18.960 -14.667 11.749 1.00 89.69 326 PRO A N 1
ATOM 2591 C CA . PRO A 1 326 ? -18.080 -13.605 12.219 1.00 89.69 326 PRO A CA 1
ATOM 2592 C C . PRO A 1 326 ? -17.982 -12.476 11.183 1.00 89.69 326 PRO A C 1
ATOM 2594 O O . PRO A 1 326 ? -17.842 -12.714 9.982 1.00 89.69 326 PRO A O 1
ATOM 2597 N N . LYS A 1 327 ? -18.049 -11.228 11.659 1.00 92.56 327 LYS A N 1
ATOM 2598 C CA . LYS A 1 327 ? -17.988 -10.013 10.832 1.00 92.56 327 LYS A CA 1
ATOM 2599 C C . LYS A 1 327 ? -16.741 -9.215 11.198 1.00 92.56 327 LYS A C 1
ATOM 2601 O O . LYS A 1 327 ? -16.562 -8.888 12.368 1.00 92.56 327 LYS A O 1
ATOM 2606 N N . ALA A 1 328 ? -15.905 -8.896 10.215 1.00 96.69 328 ALA A N 1
ATOM 2607 C CA . ALA A 1 328 ? -14.733 -8.052 10.409 1.00 96.69 328 ALA A CA 1
ATOM 2608 C C . ALA A 1 328 ? -15.088 -6.584 10.162 1.00 96.69 328 ALA A C 1
ATOM 2610 O O . ALA A 1 328 ? -15.547 -6.211 9.079 1.00 96.69 328 ALA A O 1
ATOM 2611 N N . LEU A 1 329 ? -14.848 -5.756 11.172 1.00 98.19 329 LEU A N 1
ATOM 2612 C CA . LEU A 1 329 ? -15.024 -4.312 11.133 1.00 98.19 329 LEU A CA 1
ATOM 2613 C C . LEU A 1 329 ? -13.654 -3.653 11.203 1.00 98.19 329 LEU A C 1
ATOM 2615 O O . LEU A 1 329 ? -12.928 -3.844 12.177 1.00 98.19 329 LEU A O 1
ATOM 2619 N N . TRP A 1 330 ? -13.308 -2.870 10.190 1.00 98.31 330 TRP A N 1
ATOM 2620 C CA . TRP A 1 330 ? -12.045 -2.149 10.143 1.00 98.31 330 TRP A CA 1
ATOM 2621 C C . TRP A 1 330 ? -12.303 -0.650 10.212 1.00 98.31 330 TRP A C 1
ATOM 2623 O O . TRP A 1 330 ? -12.710 -0.034 9.236 1.00 98.31 330 TRP A O 1
ATOM 2633 N N . TYR A 1 331 ? -12.083 -0.064 11.380 1.00 98.00 331 TYR A N 1
ATOM 2634 C CA . TYR A 1 331 ? -12.112 1.373 11.601 1.00 98.00 331 TYR A CA 1
ATOM 2635 C C . TYR A 1 331 ? -10.774 1.986 11.184 1.00 98.00 331 TYR A C 1
ATOM 2637 O O . TYR A 1 331 ? -9.754 1.743 11.834 1.00 98.00 331 TYR A O 1
ATOM 2645 N N . SER A 1 332 ? -10.774 2.732 10.075 1.00 96.75 332 SER A N 1
ATOM 2646 C CA . SER A 1 332 ? -9.562 3.325 9.497 1.00 96.75 332 SER A CA 1
ATOM 2647 C C . SER A 1 332 ? -8.981 4.441 10.359 1.00 96.75 332 SER A C 1
ATOM 2649 O O . SER A 1 332 ? -9.731 5.202 10.967 1.00 96.75 332 SER A O 1
ATOM 2651 N N . SER A 1 333 ? -7.664 4.628 10.297 1.00 95.56 333 SER A N 1
ATOM 2652 C CA . SER A 1 333 ? -7.018 5.854 10.774 1.00 95.56 333 SER A CA 1
ATOM 2653 C C . SER A 1 333 ? -7.093 6.958 9.709 1.00 95.56 333 SER A C 1
ATOM 2655 O O . SER A 1 333 ? -7.006 6.689 8.510 1.00 95.56 333 SER A O 1
ATOM 2657 N N . LYS A 1 334 ? -7.242 8.218 10.129 1.00 93.31 334 LYS A N 1
ATOM 2658 C CA . LYS A 1 334 ? -7.303 9.408 9.258 1.00 93.31 334 LYS A CA 1
ATOM 2659 C C . LYS A 1 334 ? -5.930 10.058 9.098 1.00 93.31 334 LYS A C 1
ATOM 2661 O O . LYS A 1 334 ? -5.777 11.257 9.287 1.00 93.31 334 LYS A O 1
ATOM 2666 N N . VAL A 1 335 ? -4.909 9.279 8.768 1.00 93.00 335 VAL A N 1
ATOM 2667 C CA . VAL A 1 335 ? -3.546 9.799 8.555 1.00 93.00 335 VAL A CA 1
ATOM 2668 C C . VAL A 1 335 ? -3.178 9.791 7.069 1.00 93.00 335 VAL A C 1
ATOM 2670 O O . VAL A 1 335 ? -3.724 8.984 6.307 1.00 93.00 335 VAL A O 1
ATOM 2673 N N . PRO A 1 336 ? -2.257 10.664 6.615 1.00 90.88 336 PRO A N 1
ATOM 2674 C CA . PRO A 1 336 ? -1.746 10.612 5.254 1.00 90.88 336 PRO A CA 1
ATOM 2675 C C . PRO A 1 336 ? -1.214 9.218 4.917 1.00 90.88 336 PRO A C 1
ATOM 2677 O O . PRO A 1 336 ? -0.561 8.574 5.736 1.00 90.88 336 PRO A O 1
ATOM 2680 N N . LEU A 1 337 ? -1.487 8.762 3.693 1.00 91.88 337 LEU A N 1
ATOM 2681 C CA . LEU A 1 337 ? -1.005 7.481 3.163 1.00 91.88 337 LEU A CA 1
ATOM 2682 C C . LEU A 1 337 ? -1.493 6.237 3.942 1.00 91.88 337 LEU A C 1
ATOM 2684 O O . LEU A 1 337 ? -0.972 5.142 3.719 1.00 91.88 337 LEU A O 1
ATOM 2688 N N . TRP A 1 338 ? -2.508 6.359 4.812 1.00 94.25 338 TRP A N 1
ATOM 2689 C CA . TRP A 1 338 ? -3.113 5.198 5.470 1.00 94.25 338 TRP A CA 1
ATOM 2690 C C . TRP A 1 338 ? -3.632 4.195 4.438 1.00 94.25 338 TRP A C 1
ATOM 2692 O O . TRP A 1 338 ? -4.352 4.553 3.504 1.00 94.25 338 TRP A O 1
ATOM 2702 N N . GLY A 1 339 ? -3.237 2.930 4.587 1.00 92.62 339 GLY A N 1
ATOM 2703 C CA . GLY A 1 339 ? -3.652 1.865 3.678 1.00 92.62 339 GLY A CA 1
ATOM 2704 C C . GLY A 1 339 ? -3.279 2.112 2.210 1.00 92.62 339 GLY A C 1
ATOM 2705 O O . GLY A 1 339 ? -3.838 1.455 1.329 1.00 92.62 339 GLY A O 1
ATOM 2706 N N . ALA A 1 340 ? -2.347 3.032 1.920 1.00 93.00 340 ALA A N 1
ATOM 2707 C CA . ALA A 1 340 ? -1.843 3.301 0.577 1.00 93.00 340 ALA A CA 1
ATOM 2708 C C . ALA A 1 340 ? -0.884 2.187 0.136 1.00 93.00 340 ALA A C 1
ATOM 2710 O O . ALA A 1 340 ? 0.267 2.431 -0.193 1.00 93.00 340 ALA A O 1
ATOM 2711 N N . ASN A 1 341 ? -1.351 0.943 0.158 1.00 92.81 341 ASN A N 1
ATOM 2712 C CA . ASN A 1 341 ? -0.619 -0.231 -0.278 1.00 92.81 341 ASN A CA 1
ATOM 2713 C C . ASN A 1 341 ? -1.508 -1.053 -1.210 1.00 92.81 341 ASN A C 1
ATOM 2715 O O . ASN A 1 341 ? -2.606 -1.458 -0.829 1.00 92.81 341 ASN A O 1
ATOM 2719 N N . GLY A 1 342 ? -1.054 -1.299 -2.436 1.00 81.94 342 GLY A N 1
ATOM 2720 C CA . GLY A 1 342 ? -1.854 -2.038 -3.410 1.00 81.94 342 GLY A CA 1
ATOM 2721 C C . GLY A 1 342 ? -1.911 -3.536 -3.112 1.00 81.94 342 GLY A C 1
ATOM 2722 O O . GLY A 1 342 ? -2.988 -4.126 -3.014 1.00 81.94 342 GLY A O 1
ATOM 2723 N N . SER A 1 343 ? -0.741 -4.159 -2.984 1.00 86.25 343 SER A N 1
ATOM 2724 C CA . SER A 1 343 ? -0.577 -5.611 -3.075 1.00 86.25 343 SER A CA 1
ATOM 2725 C C . SER A 1 343 ? -0.806 -6.352 -1.750 1.00 86.25 343 SER A C 1
ATOM 2727 O O . SER A 1 343 ? -1.583 -7.310 -1.705 1.00 86.25 343 SER A O 1
ATOM 2729 N N . GLN A 1 344 ? -0.161 -5.920 -0.666 1.00 91.88 344 GLN A N 1
ATOM 2730 C CA . GLN A 1 344 ? -0.201 -6.593 0.635 1.00 91.88 344 GLN A CA 1
ATOM 2731 C C . GLN A 1 344 ? -1.535 -6.386 1.350 1.00 91.88 344 GLN A C 1
ATOM 2733 O O . GLN A 1 344 ? -2.077 -7.342 1.894 1.00 91.88 344 GLN A O 1
ATOM 2738 N N . LEU A 1 345 ? -2.106 -5.179 1.304 1.00 94.38 345 LEU A N 1
ATOM 2739 C CA . LEU A 1 345 ? -3.410 -4.910 1.921 1.00 94.38 345 LEU A CA 1
ATOM 2740 C C . LEU A 1 345 ? -4.536 -5.704 1.243 1.00 94.38 345 LEU A C 1
ATOM 2742 O O . LEU A 1 345 ? -5.345 -6.338 1.918 1.00 94.38 345 LEU A O 1
ATOM 2746 N N . SER A 1 346 ? -4.558 -5.733 -0.095 1.00 91.81 346 SER A N 1
ATOM 2747 C CA . SER A 1 346 ? -5.529 -6.546 -0.839 1.00 91.81 346 SER A CA 1
ATOM 2748 C C . SER A 1 346 ? -5.357 -8.040 -0.547 1.00 91.81 346 SER A C 1
ATOM 2750 O O . SER A 1 346 ? -6.339 -8.744 -0.314 1.00 91.81 346 SER A O 1
ATOM 2752 N N . ARG A 1 347 ? -4.108 -8.526 -0.495 1.00 93.38 347 ARG A N 1
ATOM 2753 C CA . ARG A 1 347 ? -3.809 -9.907 -0.101 1.00 93.38 347 ARG A CA 1
ATOM 2754 C C . ARG A 1 347 ? -4.299 -10.216 1.311 1.00 93.38 347 ARG A C 1
ATOM 2756 O O . ARG A 1 347 ? -4.944 -11.238 1.488 1.00 93.38 347 ARG A O 1
ATOM 2763 N N . PHE A 1 348 ? -4.028 -9.346 2.279 1.00 96.44 348 PHE A N 1
ATOM 2764 C CA . PHE A 1 348 ? -4.466 -9.524 3.660 1.00 96.44 348 PHE A CA 1
ATOM 2765 C C . PHE A 1 348 ? -5.991 -9.640 3.759 1.00 96.44 348 PHE A C 1
ATOM 2767 O O . PHE A 1 348 ? -6.487 -10.567 4.389 1.00 96.44 348 PHE A O 1
ATOM 2774 N N . ASN A 1 349 ? -6.734 -8.760 3.081 1.00 95.12 349 ASN A N 1
ATOM 2775 C CA . ASN A 1 349 ? -8.197 -8.821 3.061 1.00 95.12 349 ASN A CA 1
ATOM 2776 C C . ASN A 1 349 ? -8.738 -10.063 2.347 1.00 95.12 349 ASN A C 1
ATOM 2778 O O . ASN A 1 349 ? -9.757 -10.602 2.772 1.00 95.12 349 ASN A O 1
ATOM 2782 N N . ARG A 1 350 ? -8.067 -10.543 1.294 1.00 93.62 350 ARG A N 1
ATOM 2783 C CA . ARG A 1 350 ? -8.429 -11.814 0.653 1.00 93.62 350 ARG A CA 1
ATOM 2784 C C . ARG A 1 350 ? -8.207 -12.989 1.600 1.00 93.62 350 ARG A C 1
ATOM 2786 O O . ARG A 1 350 ? -9.131 -13.763 1.800 1.00 93.62 350 ARG A O 1
ATOM 2793 N N . ASP A 1 351 ? -7.031 -13.080 2.217 1.00 95.56 351 ASP A N 1
ATOM 2794 C CA . ASP A 1 351 ? -6.693 -14.167 3.140 1.00 95.56 351 ASP A CA 1
ATOM 2795 C C . ASP A 1 351 ? -7.646 -14.149 4.362 1.00 95.56 351 ASP A C 1
ATOM 2797 O O . ASP A 1 351 ? -8.132 -15.191 4.797 1.00 95.56 351 ASP A O 1
ATOM 2801 N N . LEU A 1 352 ? -7.999 -12.959 4.870 1.00 95.50 352 LEU A N 1
ATOM 2802 C CA . LEU A 1 352 ? -9.033 -12.776 5.894 1.00 95.50 352 LEU A CA 1
ATOM 2803 C C . LEU A 1 352 ? -10.414 -13.243 5.404 1.00 95.50 352 LEU A C 1
ATOM 2805 O O . LEU A 1 352 ? -11.134 -13.922 6.135 1.00 95.50 352 LEU A O 1
ATOM 2809 N N . GLY A 1 353 ? -10.777 -12.896 4.169 1.00 93.50 353 GLY A N 1
ATOM 2810 C CA . GLY A 1 353 ? -12.043 -13.275 3.548 1.00 93.50 353 GLY A CA 1
ATOM 2811 C C . GLY A 1 353 ? -12.178 -14.785 3.382 1.00 93.50 353 GLY A C 1
ATOM 2812 O O . GLY A 1 353 ? -13.187 -15.358 3.781 1.00 93.50 353 GLY A O 1
ATOM 2813 N N . ASP A 1 354 ? -11.135 -15.445 2.889 1.00 93.31 354 ASP A N 1
ATOM 2814 C CA . ASP A 1 354 ? -11.103 -16.897 2.711 1.00 93.31 354 ASP A CA 1
ATOM 2815 C C . ASP A 1 354 ? -11.312 -17.633 4.046 1.00 93.31 354 ASP A C 1
ATOM 2817 O O . ASP A 1 354 ? -12.004 -18.651 4.104 1.00 93.31 354 ASP A O 1
ATOM 2821 N N . ILE A 1 355 ? -10.763 -17.102 5.144 1.00 93.62 355 ILE A N 1
ATOM 2822 C CA . ILE A 1 355 ? -10.938 -17.674 6.485 1.00 93.62 355 ILE A CA 1
ATOM 2823 C C . ILE A 1 355 ? -12.366 -17.472 6.983 1.00 93.62 355 ILE A C 1
ATOM 2825 O O . ILE A 1 355 ? -13.013 -18.445 7.369 1.00 93.62 355 ILE A O 1
ATOM 2829 N N . LEU A 1 356 ? -12.863 -16.232 6.976 1.00 92.00 356 LEU A N 1
ATOM 2830 C CA . LEU A 1 356 ? -14.185 -15.904 7.519 1.00 92.00 356 LEU A CA 1
ATOM 2831 C C . LEU A 1 356 ? -15.321 -16.525 6.700 1.00 92.00 356 LEU A C 1
ATOM 2833 O O . LEU A 1 356 ? -16.332 -16.928 7.272 1.00 92.00 356 LEU A O 1
ATOM 2837 N N . GLY A 1 357 ? -15.140 -16.669 5.384 1.00 89.94 357 GLY A N 1
ATOM 2838 C CA . GLY A 1 357 ? -16.099 -17.325 4.498 1.00 89.94 357 GLY A CA 1
ATOM 2839 C C . GLY A 1 357 ? -16.379 -18.779 4.888 1.00 89.94 357 GLY A C 1
ATOM 2840 O O . GLY A 1 357 ? -17.499 -19.245 4.713 1.00 89.94 357 GLY A O 1
ATOM 2841 N N . ASN A 1 358 ? -15.427 -19.486 5.507 1.00 89.31 358 ASN A N 1
ATOM 2842 C CA . ASN A 1 358 ? -15.658 -20.857 5.987 1.00 89.31 358 ASN A CA 1
ATOM 2843 C C . ASN A 1 358 ? -16.628 -20.940 7.178 1.00 89.31 358 ASN A C 1
ATOM 2845 O O . ASN A 1 358 ? -17.143 -22.019 7.460 1.00 89.31 358 ASN A O 1
ATOM 2849 N N . TYR A 1 359 ? -16.873 -19.821 7.862 1.00 86.56 359 TYR A N 1
ATOM 2850 C CA . TYR A 1 359 ? -17.767 -19.720 9.020 1.00 86.56 359 TYR A CA 1
ATOM 2851 C C . TYR A 1 359 ? -19.082 -18.997 8.687 1.00 86.56 359 TYR A C 1
ATOM 2853 O O . TYR A 1 359 ? -19.864 -18.691 9.586 1.00 86.56 359 TYR A O 1
ATOM 2861 N N . ALA A 1 360 ? -19.327 -18.703 7.408 1.00 83.94 360 ALA A N 1
ATOM 2862 C CA . ALA A 1 360 ? -20.562 -18.100 6.926 1.00 83.94 360 ALA A CA 1
ATOM 2863 C C . ALA A 1 360 ? -21.368 -19.114 6.103 1.00 83.94 360 ALA A C 1
ATOM 2865 O O . ALA A 1 360 ? -20.820 -19.763 5.214 1.00 83.94 360 ALA A O 1
ATOM 2866 N N . ASP A 1 361 ? -22.677 -19.218 6.354 1.00 81.56 361 ASP A N 1
ATOM 2867 C CA . ASP A 1 361 ? -23.560 -20.174 5.661 1.00 81.56 361 ASP A CA 1
ATOM 2868 C C . ASP A 1 361 ? -23.573 -19.969 4.136 1.00 81.56 361 ASP A C 1
ATOM 2870 O O . ASP A 1 361 ? -23.601 -20.924 3.360 1.00 81.56 361 ASP A O 1
ATOM 2874 N N . ASP A 1 362 ? -23.518 -18.708 3.704 1.00 80.25 362 ASP A N 1
ATOM 2875 C CA . ASP A 1 362 ? -23.471 -18.301 2.298 1.00 80.25 362 ASP A CA 1
ATOM 2876 C C . ASP A 1 362 ? -22.056 -18.332 1.701 1.00 80.25 362 ASP A C 1
ATOM 2878 O O . ASP A 1 362 ? -21.885 -18.063 0.512 1.00 80.25 362 ASP A O 1
ATOM 2882 N N . LYS A 1 363 ? -21.042 -18.673 2.506 1.00 82.19 363 LYS A N 1
ATOM 2883 C CA . LYS A 1 363 ? -19.612 -18.582 2.183 1.00 82.19 363 LYS A CA 1
ATOM 2884 C C . LYS A 1 363 ? -19.138 -17.181 1.788 1.00 82.19 363 LYS A C 1
ATOM 2886 O O . LYS A 1 363 ? -18.073 -17.038 1.187 1.00 82.19 363 LYS A O 1
ATOM 2891 N N . ILE A 1 364 ? -19.901 -16.141 2.132 1.00 81.81 364 ILE A N 1
ATOM 2892 C CA . ILE A 1 364 ? -19.555 -14.749 1.840 1.00 81.81 364 ILE A CA 1
ATOM 2893 C C . ILE A 1 364 ? -18.988 -14.114 3.108 1.00 81.81 364 ILE A C 1
ATOM 2895 O O . ILE A 1 364 ? -19.681 -13.910 4.111 1.00 81.81 364 ILE A O 1
ATOM 2899 N N . ALA A 1 365 ? -17.700 -13.783 3.060 1.00 85.19 365 ALA A N 1
ATOM 2900 C CA . ALA A 1 365 ? -17.038 -13.080 4.145 1.00 85.19 365 ALA A CA 1
ATOM 2901 C C . ALA A 1 365 ? -17.501 -11.626 4.232 1.00 85.19 365 ALA A C 1
ATOM 2903 O O . ALA A 1 365 ? -17.567 -10.911 3.234 1.00 85.19 365 ALA A O 1
ATOM 2904 N N . ARG A 1 366 ? -17.769 -11.171 5.455 1.00 89.94 366 ARG A N 1
ATOM 2905 C CA . ARG A 1 366 ? -18.221 -9.806 5.735 1.00 89.94 366 ARG A CA 1
ATOM 2906 C C . ARG A 1 366 ? -17.056 -9.011 6.305 1.00 89.94 366 ARG A C 1
ATOM 2908 O O . ARG A 1 366 ? -16.796 -9.076 7.505 1.00 89.94 366 AR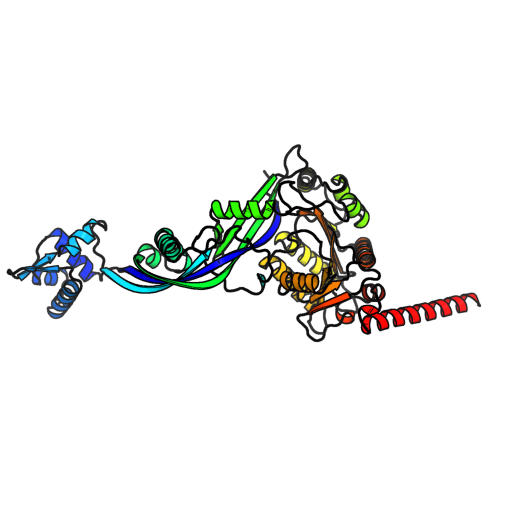G A O 1
ATOM 2915 N N . ILE A 1 367 ? -16.349 -8.292 5.434 1.00 95.06 367 ILE A N 1
ATOM 2916 C CA . ILE A 1 367 ? -15.239 -7.401 5.797 1.00 95.06 367 ILE A CA 1
ATOM 2917 C C . ILE A 1 367 ? -15.632 -5.978 5.415 1.00 95.06 367 ILE A C 1
ATOM 2919 O O . ILE A 1 367 ? -15.731 -5.651 4.234 1.00 95.06 367 ILE A O 1
ATOM 2923 N N . SER A 1 368 ? -15.858 -5.137 6.420 1.00 96.62 368 SER A N 1
ATOM 2924 C CA . SER A 1 368 ? -16.327 -3.765 6.226 1.00 96.62 368 SER A CA 1
ATOM 2925 C C . SER A 1 368 ? -15.268 -2.761 6.651 1.00 96.62 368 SER A C 1
ATOM 2927 O O . SER A 1 368 ? -14.865 -2.742 7.814 1.00 96.62 368 SER A O 1
ATOM 2929 N N . LEU A 1 369 ? -14.863 -1.891 5.727 1.00 97.56 369 LEU A N 1
ATOM 2930 C CA . LEU A 1 369 ? -14.092 -0.694 6.043 1.00 97.56 369 LEU A CA 1
ATOM 2931 C C . LEU A 1 369 ? -15.038 0.408 6.527 1.00 97.56 369 LEU A C 1
ATOM 2933 O O . LEU A 1 369 ? -15.906 0.837 5.770 1.00 97.56 369 LEU A O 1
ATOM 2937 N N . LEU A 1 370 ? -14.855 0.884 7.753 1.00 97.50 370 LEU A N 1
ATOM 2938 C CA . LEU A 1 370 ? -15.488 2.093 8.271 1.00 97.50 370 LEU A CA 1
ATOM 2939 C C . LEU A 1 370 ? -14.556 3.271 7.991 1.00 97.50 370 LEU A C 1
ATOM 2941 O O . LEU A 1 370 ? -13.426 3.277 8.481 1.00 97.50 370 LEU A O 1
ATOM 2945 N N . HIS A 1 371 ? -15.027 4.250 7.221 1.00 96.06 371 HIS A N 1
ATOM 2946 C CA . HIS A 1 371 ? -14.217 5.386 6.777 1.00 96.06 371 HIS A CA 1
ATOM 2947 C C . HIS A 1 371 ? -14.992 6.716 6.880 1.00 96.06 371 HIS A C 1
ATOM 2949 O O . HIS A 1 371 ? -16.231 6.706 6.883 1.00 96.06 371 HIS A O 1
ATOM 2955 N N . PRO A 1 372 ? -14.301 7.870 6.959 1.00 93.81 372 PRO A N 1
ATOM 2956 C CA . PRO A 1 372 ? -14.960 9.173 6.967 1.00 93.81 372 PRO A CA 1
ATOM 2957 C C . PRO A 1 372 ? -15.662 9.447 5.630 1.00 93.81 372 PRO A C 1
ATOM 2959 O O . PRO A 1 372 ? -15.162 9.105 4.557 1.00 93.81 372 PRO A O 1
ATOM 2962 N N . SER A 1 373 ? -16.857 10.025 5.704 1.00 92.31 373 SER A N 1
ATOM 2963 C CA . SER A 1 373 ? -17.712 10.330 4.559 1.00 92.31 373 SER A CA 1
ATOM 2964 C C . SER A 1 373 ? -18.605 11.533 4.879 1.00 92.31 373 SER A C 1
ATOM 2966 O O . SER A 1 373 ? -19.827 11.406 4.983 1.00 92.31 373 SER A O 1
ATOM 2968 N N . ALA A 1 374 ? -17.991 12.701 5.064 1.00 85.62 374 ALA A N 1
ATOM 2969 C CA . ALA A 1 374 ? -18.667 13.959 5.365 1.00 85.62 374 ALA A CA 1
ATOM 2970 C C . ALA A 1 374 ? -19.543 14.448 4.200 1.00 85.62 374 ALA A C 1
ATOM 2972 O O . ALA A 1 374 ? -20.629 14.978 4.430 1.00 85.62 374 ALA A O 1
ATOM 2973 N N . ASP A 1 375 ? -19.099 14.242 2.957 1.00 88.19 375 ASP A N 1
ATOM 2974 C CA . ASP A 1 375 ? -19.828 14.635 1.752 1.00 88.19 375 ASP A CA 1
ATOM 2975 C C . ASP A 1 375 ? -19.624 13.656 0.576 1.00 88.19 375 ASP A C 1
ATOM 2977 O O . ASP A 1 375 ? -18.854 12.693 0.639 1.00 88.19 375 ASP A O 1
ATOM 2981 N N . GLU A 1 376 ? -20.345 13.893 -0.527 1.00 87.81 376 GLU A N 1
ATOM 2982 C CA . GLU A 1 376 ? -20.249 13.083 -1.751 1.00 87.81 376 GLU A CA 1
ATOM 2983 C C . GLU A 1 376 ? -18.868 13.164 -2.433 1.00 87.81 376 GLU A C 1
ATOM 2985 O O . GLU A 1 376 ? -18.510 12.269 -3.201 1.00 87.81 376 GLU A O 1
ATOM 2990 N N . GLY A 1 377 ? -18.083 14.213 -2.180 1.00 89.56 377 GLY A N 1
ATOM 2991 C CA . GLY A 1 377 ? -16.704 14.344 -2.645 1.00 89.56 377 GLY A CA 1
ATOM 2992 C C . GLY A 1 377 ? -15.756 13.416 -1.883 1.00 89.56 377 GLY A C 1
ATOM 2993 O O . GLY A 1 377 ? -15.076 12.603 -2.515 1.00 89.56 377 GLY A O 1
ATOM 2994 N N . GLU A 1 378 ? -15.768 13.474 -0.548 1.00 88.12 378 GLU A N 1
ATOM 2995 C CA . GLU A 1 378 ? -14.979 12.595 0.331 1.00 88.12 378 GLU A CA 1
ATOM 2996 C C . GLU A 1 378 ? -15.357 11.127 0.092 1.00 88.12 378 GLU A C 1
ATOM 2998 O O . GLU A 1 378 ? -14.491 10.287 -0.146 1.00 88.12 378 GLU A O 1
ATOM 3003 N N . LYS A 1 379 ? -16.655 10.822 -0.025 1.00 90.06 379 LYS A N 1
ATOM 3004 C CA . LYS A 1 379 ? -17.150 9.491 -0.408 1.00 90.06 379 LYS A CA 1
ATOM 3005 C C . LYS A 1 379 ? -16.549 8.977 -1.715 1.00 90.06 379 LYS A C 1
ATOM 3007 O O . LYS A 1 379 ? -16.121 7.822 -1.796 1.00 90.06 379 LYS A O 1
ATOM 3012 N N . ARG A 1 380 ? -16.522 9.803 -2.767 1.00 90.56 380 ARG A N 1
ATOM 3013 C CA . ARG A 1 380 ? -15.920 9.420 -4.057 1.00 90.56 380 ARG A CA 1
ATOM 3014 C C . ARG A 1 380 ? -14.416 9.213 -3.931 1.00 90.56 380 ARG A C 1
ATOM 3016 O O . ARG A 1 380 ? -13.893 8.296 -4.565 1.00 90.56 380 ARG A O 1
ATOM 3023 N N . GLN A 1 381 ? -13.737 10.045 -3.145 1.00 90.00 381 GLN A N 1
ATOM 3024 C CA . GLN A 1 381 ? -12.299 9.949 -2.914 1.00 90.00 381 GLN A CA 1
ATOM 3025 C C . GLN A 1 381 ? -11.941 8.652 -2.184 1.00 90.00 381 GLN A C 1
ATOM 3027 O O . GLN A 1 381 ? -11.104 7.897 -2.678 1.00 90.00 381 GLN A O 1
ATOM 3032 N N . GLU A 1 382 ? -12.626 8.346 -1.086 1.00 91.38 382 GLU A N 1
ATOM 3033 C CA . GLU A 1 382 ? -12.426 7.125 -0.302 1.00 91.38 382 GLU A CA 1
ATOM 3034 C C . GLU A 1 382 ? -12.780 5.870 -1.103 1.00 91.38 382 GLU A C 1
ATOM 3036 O O . GLU A 1 382 ? -12.006 4.911 -1.149 1.00 91.38 382 GLU A O 1
ATOM 3041 N N . ARG A 1 383 ? -13.878 5.908 -1.868 1.00 91.62 383 ARG A N 1
ATOM 3042 C CA . ARG A 1 383 ? -14.195 4.836 -2.818 1.00 91.62 383 ARG A CA 1
ATOM 3043 C C . ARG A 1 383 ? -13.069 4.652 -3.828 1.00 91.62 383 ARG A C 1
ATOM 3045 O O . ARG A 1 383 ? -12.641 3.527 -4.046 1.00 91.62 383 ARG A O 1
ATOM 3052 N N . LYS A 1 384 ? -12.548 5.721 -4.437 1.00 89.25 384 LYS A N 1
ATOM 3053 C CA . LYS A 1 384 ? -11.419 5.617 -5.378 1.00 89.25 384 LYS A CA 1
ATOM 3054 C C . LYS A 1 384 ? -10.192 4.993 -4.694 1.00 89.25 384 LYS A C 1
ATOM 3056 O O . LYS A 1 384 ? -9.559 4.134 -5.302 1.00 89.25 384 LYS A O 1
ATOM 3061 N N . ARG A 1 385 ? -9.894 5.397 -3.452 1.00 88.94 385 ARG A N 1
ATOM 3062 C CA . ARG A 1 385 ? -8.746 4.961 -2.636 1.00 88.94 385 ARG A CA 1
ATOM 3063 C C . ARG A 1 385 ? -8.849 3.552 -2.068 1.00 88.94 385 ARG A C 1
ATOM 3065 O O . ARG A 1 385 ? -7.811 2.983 -1.761 1.00 88.94 385 ARG A O 1
ATOM 3072 N N . HIS A 1 386 ? -10.023 2.964 -1.894 1.00 91.12 386 HIS A N 1
ATOM 3073 C CA . HIS A 1 386 ? -10.124 1.669 -1.202 1.00 91.12 386 HIS A CA 1
ATOM 3074 C C . HIS A 1 386 ? -10.873 0.596 -1.995 1.00 91.12 386 HIS A C 1
ATOM 3076 O O . HIS A 1 386 ? -10.741 -0.595 -1.691 1.00 91.12 386 HIS A O 1
ATOM 3082 N N . LEU A 1 387 ? -11.566 0.977 -3.073 1.00 87.12 387 LEU A N 1
ATOM 3083 C CA . LEU A 1 387 ? -12.189 0.031 -3.994 1.00 87.12 387 LEU A CA 1
ATOM 3084 C C . LEU A 1 387 ? -11.131 -0.889 -4.622 1.00 87.12 387 LEU A C 1
ATOM 3086 O O . LEU A 1 387 ? -10.149 -0.433 -5.201 1.00 87.12 387 LEU A O 1
ATOM 3090 N N . GLY A 1 388 ? -11.347 -2.201 -4.508 1.00 86.19 388 GLY A N 1
ATOM 3091 C CA . GLY A 1 388 ? -10.412 -3.237 -4.964 1.00 86.19 388 GLY A CA 1
ATOM 3092 C C . GLY A 1 388 ? -9.427 -3.718 -3.893 1.00 86.19 388 GLY A C 1
ATOM 3093 O O . GLY A 1 388 ? -8.828 -4.778 -4.065 1.00 86.19 388 GLY A O 1
ATOM 3094 N N . ARG A 1 389 ? -9.289 -2.990 -2.777 1.00 90.81 389 ARG A N 1
ATOM 3095 C CA . ARG A 1 389 ? -8.549 -3.428 -1.579 1.00 90.81 389 ARG A CA 1
ATOM 3096 C C . ARG A 1 389 ? -9.484 -3.947 -0.493 1.00 90.81 389 ARG A C 1
ATOM 3098 O O . ARG A 1 389 ? -9.130 -4.904 0.185 1.00 90.81 389 ARG A O 1
ATOM 3105 N N . PHE A 1 390 ? -10.660 -3.338 -0.361 1.00 92.81 390 PHE A N 1
ATOM 3106 C CA . PHE A 1 390 ? -11.717 -3.751 0.558 1.00 92.81 390 PHE A CA 1
ATOM 3107 C C . PHE A 1 390 ? -12.972 -4.166 -0.215 1.00 92.81 390 PHE A C 1
ATOM 3109 O O . PHE A 1 390 ? -13.370 -3.425 -1.123 1.00 92.81 390 PHE A O 1
ATOM 3116 N N . PRO A 1 391 ? -13.614 -5.293 0.147 1.00 91.56 391 PRO A N 1
ATOM 3117 C CA . PRO A 1 391 ? -14.832 -5.737 -0.528 1.00 91.56 391 PRO A CA 1
ATOM 3118 C C . PRO A 1 391 ? -16.001 -4.778 -0.269 1.00 91.56 391 PRO A C 1
ATOM 3120 O O . PRO A 1 391 ? -16.728 -4.434 -1.202 1.00 91.56 391 PRO A O 1
ATOM 3123 N N . THR A 1 392 ? -16.118 -4.261 0.959 1.00 94.88 392 THR A N 1
ATOM 3124 C CA . THR A 1 392 ? -17.221 -3.382 1.362 1.00 94.88 392 THR A CA 1
ATOM 3125 C C . THR A 1 392 ? -16.712 -2.158 2.122 1.00 94.88 392 THR A C 1
ATOM 3127 O O . THR A 1 392 ? -15.819 -2.256 2.966 1.00 94.88 392 THR A O 1
ATOM 3130 N N . GLY A 1 393 ? -17.283 -0.992 1.808 1.00 95.75 393 GLY A N 1
ATOM 3131 C CA . GLY A 1 393 ? -16.983 0.289 2.444 1.00 95.75 393 GLY A CA 1
ATOM 3132 C C . GLY A 1 393 ? -18.236 0.957 2.982 1.00 95.75 393 GLY A C 1
ATOM 3133 O O . GLY A 1 393 ? -19.198 1.185 2.244 1.00 95.75 393 GLY A O 1
ATOM 3134 N N . ILE A 1 394 ? -18.203 1.290 4.267 1.00 96.50 394 ILE A N 1
ATOM 3135 C CA . ILE A 1 394 ? -19.258 1.982 4.995 1.00 96.50 394 ILE A CA 1
ATOM 3136 C C . ILE A 1 394 ? -18.735 3.372 5.361 1.00 96.50 394 ILE A C 1
ATOM 3138 O O . ILE A 1 394 ? -17.818 3.519 6.170 1.00 96.50 394 ILE A O 1
ATOM 3142 N N . GLY A 1 395 ? -19.331 4.392 4.756 1.00 96.25 395 GLY A N 1
ATOM 3143 C CA . GLY A 1 395 ? -19.054 5.783 5.075 1.00 96.25 395 GLY A CA 1
ATOM 3144 C C . GLY A 1 395 ? -19.809 6.216 6.318 1.00 96.25 395 GLY A C 1
ATOM 3145 O O . GLY A 1 395 ? -21.013 5.968 6.423 1.00 96.25 395 GLY A O 1
ATOM 3146 N N . LEU A 1 396 ? -19.114 6.892 7.227 1.00 96.12 396 LEU A N 1
ATOM 3147 C CA . LEU A 1 396 ? -19.697 7.507 8.415 1.00 96.12 396 LEU A CA 1
ATOM 3148 C C . LEU A 1 396 ? -19.600 9.032 8.312 1.00 96.12 396 LEU A C 1
ATOM 3150 O O . LEU A 1 396 ? -18.582 9.564 7.864 1.00 96.12 396 LEU A O 1
ATOM 3154 N N . THR A 1 397 ? -20.648 9.735 8.733 1.00 93.50 397 THR A N 1
ATOM 3155 C CA . THR A 1 397 ? -20.678 11.204 8.723 1.00 93.50 397 THR A CA 1
ATOM 3156 C C . THR A 1 397 ? -19.638 11.826 9.661 1.00 93.50 397 THR A C 1
ATOM 3158 O O . THR A 1 397 ? -19.037 11.149 10.496 1.00 93.50 397 THR A O 1
ATOM 3161 N N . SER A 1 398 ? -19.410 13.135 9.523 1.00 84.31 398 SER A N 1
ATOM 3162 C CA . SER A 1 398 ? -18.345 13.883 10.210 1.00 84.31 398 SER A CA 1
ATOM 3163 C C . SER A 1 398 ? -18.404 13.867 11.741 1.00 84.31 398 SER A C 1
ATOM 3165 O O . SER A 1 398 ? -17.423 14.224 12.386 1.00 84.31 398 SER A O 1
ATOM 3167 N N . GLU A 1 399 ? -19.527 13.471 12.342 1.00 87.06 399 GLU A N 1
ATOM 3168 C CA . GLU A 1 399 ? -19.635 13.266 13.789 1.00 87.06 399 GLU A CA 1
ATOM 3169 C C . GLU A 1 399 ? -18.801 12.064 14.274 1.00 87.06 399 GLU A C 1
ATOM 3171 O O . GLU A 1 399 ? -18.449 11.998 15.455 1.00 87.06 399 GLU A O 1
ATOM 3176 N N . ALA A 1 400 ? -18.456 11.133 13.375 1.00 88.56 400 ALA A N 1
ATOM 3177 C CA . ALA A 1 400 ? -17.542 10.037 13.663 1.00 88.56 400 ALA A CA 1
ATOM 3178 C C . ALA A 1 400 ? -16.124 10.563 13.932 1.00 88.56 400 ALA A C 1
ATOM 3180 O O . ALA A 1 400 ? -15.557 11.345 13.166 1.00 88.56 400 ALA A O 1
ATOM 3181 N N . LYS A 1 401 ? -15.514 10.101 15.026 1.00 90.81 401 LYS A N 1
ATOM 3182 C CA . LYS A 1 401 ? -14.228 10.627 15.508 1.00 90.81 401 LYS A CA 1
ATOM 3183 C C . LYS A 1 401 ? -13.042 9.881 14.906 1.00 90.81 401 LYS A C 1
ATOM 3185 O O . LYS A 1 401 ? -12.388 9.101 15.606 1.00 90.81 401 LYS A O 1
ATOM 3190 N N . PHE A 1 402 ? -12.790 10.087 13.618 1.00 94.06 402 PHE A N 1
ATOM 3191 C CA . PHE A 1 402 ? -11.612 9.547 12.939 1.00 94.06 402 PHE A CA 1
ATOM 3192 C C . PHE A 1 402 ? -10.364 10.380 13.243 1.00 94.06 402 PHE A C 1
ATOM 3194 O O . PHE A 1 402 ? -10.360 11.597 13.066 1.00 94.06 402 PHE A O 1
ATOM 3201 N N . ASP A 1 403 ? -9.308 9.713 13.694 1.00 94.69 403 ASP A N 1
ATOM 3202 C CA . ASP A 1 403 ? -8.032 10.314 14.076 1.00 94.69 403 ASP A CA 1
ATOM 3203 C C . ASP A 1 403 ? -6.879 9.331 13.836 1.00 94.69 403 ASP A C 1
ATOM 3205 O O . ASP A 1 403 ? -6.928 8.568 12.878 1.00 94.69 403 ASP A O 1
ATOM 3209 N N . ARG A 1 404 ? -5.832 9.353 14.665 1.00 95.81 404 ARG A N 1
ATOM 3210 C CA . ARG A 1 404 ? -4.658 8.479 14.562 1.00 95.81 404 ARG A CA 1
ATOM 3211 C C . ARG A 1 404 ? -4.915 7.038 15.034 1.00 95.81 404 ARG A C 1
ATOM 3213 O O . ARG A 1 404 ? -3.987 6.230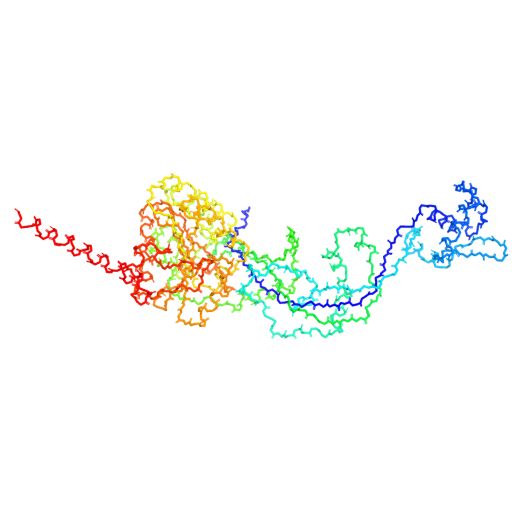 15.002 1.00 95.81 404 ARG A O 1
ATOM 3220 N N . LEU A 1 405 ? -6.129 6.724 15.491 1.00 97.38 405 LEU A N 1
ATOM 3221 C CA . LEU A 1 405 ? -6.562 5.396 15.925 1.00 97.38 405 LEU A CA 1
ATOM 3222 C C . LEU A 1 405 ? -6.991 4.520 14.742 1.00 97.38 405 LEU A C 1
ATOM 3224 O O . LEU A 1 405 ? -7.874 4.889 13.973 1.00 97.38 405 LEU A O 1
ATOM 3228 N N . GLU A 1 406 ? -6.450 3.310 14.680 1.00 98.19 406 GLU A N 1
ATOM 3229 C CA . GLU A 1 406 ? -6.927 2.222 13.828 1.00 98.19 406 GLU A CA 1
ATOM 3230 C C . GLU A 1 406 ? -7.427 1.070 14.707 1.00 98.19 406 GLU A C 1
ATOM 3232 O O . GLU A 1 406 ? -6.770 0.697 15.683 1.00 98.19 406 GLU A O 1
ATOM 3237 N N . ILE A 1 407 ? -8.582 0.490 14.365 1.00 98.56 407 ILE A N 1
ATOM 3238 C CA . ILE A 1 407 ? -9.080 -0.731 15.012 1.00 98.56 407 ILE A CA 1
ATOM 3239 C C . ILE A 1 407 ? -9.581 -1.702 13.945 1.00 98.56 407 ILE A C 1
ATOM 3241 O O . ILE A 1 407 ? -10.488 -1.371 13.187 1.00 98.56 407 ILE A O 1
ATOM 3245 N N . LEU A 1 408 ? -9.063 -2.926 13.941 1.00 98.62 408 LEU A N 1
ATOM 3246 C CA . LEU A 1 408 ? -9.651 -4.053 13.218 1.00 98.62 408 LEU A CA 1
ATOM 3247 C C . LEU A 1 408 ? -10.232 -5.025 14.244 1.00 98.62 408 LEU A C 1
ATOM 3249 O O . LEU A 1 408 ? -9.498 -5.583 15.053 1.00 98.62 408 LEU A O 1
ATOM 3253 N N . LEU A 1 409 ? -11.545 -5.223 14.221 1.00 98.25 409 LEU A N 1
ATOM 3254 C CA . LEU A 1 409 ? -12.282 -5.998 15.213 1.00 98.25 409 LEU A CA 1
ATOM 3255 C C . LEU A 1 409 ? -13.136 -7.069 14.537 1.00 98.25 409 LEU A C 1
ATOM 3257 O O . LEU A 1 409 ? -13.958 -6.768 13.673 1.00 98.25 409 LEU A O 1
ATOM 3261 N N . ILE A 1 410 ? -12.993 -8.305 15.000 1.00 96.50 410 ILE A N 1
ATOM 3262 C CA . ILE A 1 410 ? -13.990 -9.359 14.830 1.00 96.50 410 ILE A CA 1
ATOM 3263 C C . ILE A 1 410 ? -14.553 -9.621 16.231 1.00 96.50 410 ILE A C 1
ATOM 3265 O O . ILE A 1 410 ? -13.829 -10.178 17.065 1.00 96.50 410 ILE A O 1
ATOM 3269 N N . PRO A 1 411 ? -15.792 -9.177 16.523 1.00 92.56 411 PRO A N 1
ATOM 3270 C CA . PRO A 1 411 ? -16.368 -9.262 17.861 1.00 92.56 411 PRO A CA 1
ATOM 3271 C C . PRO A 1 411 ? -16.266 -10.671 18.440 1.00 92.56 411 PRO A C 1
ATOM 3273 O O . PRO A 1 411 ? -16.511 -11.648 17.734 1.00 92.56 411 PRO A O 1
ATOM 3276 N N . ASP A 1 412 ? -15.877 -10.744 19.712 1.00 90.75 412 ASP A N 1
ATOM 3277 C CA . ASP A 1 412 ? -15.726 -11.979 20.492 1.00 90.75 412 ASP A CA 1
ATOM 3278 C C . ASP A 1 412 ? -14.682 -12.982 19.954 1.00 90.75 412 ASP A C 1
ATOM 3280 O O . ASP A 1 412 ? -14.579 -14.093 20.468 1.00 90.75 412 ASP A O 1
ATOM 3284 N N . VAL A 1 413 ? -13.886 -12.602 18.944 1.00 95.00 413 VAL A N 1
ATOM 3285 C CA . VAL A 1 413 ? -12.861 -13.466 18.331 1.00 95.00 413 VAL A CA 1
ATOM 3286 C C . VAL A 1 413 ? -11.468 -12.861 18.463 1.00 95.00 413 VAL A C 1
ATOM 3288 O O . VAL A 1 413 ? -10.586 -13.462 19.070 1.00 95.00 413 VAL A O 1
ATOM 3291 N N . ILE A 1 414 ? -11.235 -11.696 17.856 1.00 97.50 414 ILE A N 1
ATOM 3292 C CA . ILE A 1 414 ? -9.906 -11.078 17.786 1.00 97.50 414 ILE A CA 1
ATOM 3293 C C . ILE A 1 414 ? -10.023 -9.581 17.516 1.00 97.50 414 ILE A C 1
ATOM 3295 O O . ILE A 1 414 ? -10.916 -9.130 16.795 1.00 97.50 414 ILE A O 1
ATOM 3299 N N . ALA A 1 415 ? -9.085 -8.808 18.051 1.00 98.38 415 ALA A N 1
ATOM 3300 C CA . ALA A 1 415 ? -8.962 -7.394 17.751 1.00 98.38 415 ALA A CA 1
ATOM 3301 C C . ALA A 1 415 ? -7.503 -6.983 17.564 1.00 98.38 415 ALA A C 1
ATOM 3303 O O . ALA A 1 415 ? -6.602 -7.495 18.225 1.00 98.38 415 ALA A O 1
ATOM 3304 N N . LEU A 1 416 ? -7.295 -6.013 16.688 1.00 98.56 416 LEU A N 1
ATOM 3305 C CA . LEU A 1 416 ? -6.087 -5.222 16.540 1.00 98.56 416 LEU A CA 1
ATOM 3306 C C . LEU A 1 416 ? -6.447 -3.775 16.859 1.00 98.56 416 LEU A C 1
ATOM 3308 O O . LEU A 1 416 ? -7.458 -3.269 16.374 1.00 98.56 416 LEU A O 1
ATOM 3312 N N . VAL A 1 417 ? -5.585 -3.103 17.609 1.00 98.62 417 VAL A N 1
ATOM 3313 C CA . VAL A 1 417 ? -5.656 -1.659 17.830 1.00 98.62 417 VAL A CA 1
ATOM 3314 C C . VAL A 1 417 ? -4.281 -1.052 17.584 1.00 98.62 417 VAL A C 1
ATOM 3316 O O . VAL A 1 417 ? -3.286 -1.585 18.077 1.00 98.62 417 VAL A O 1
ATOM 3319 N N . GLN A 1 418 ? -4.206 0.023 16.795 1.00 98.19 418 GLN A N 1
ATOM 3320 C CA . GLN A 1 418 ? -2.950 0.706 16.475 1.00 98.19 418 GLN A CA 1
ATOM 3321 C C . GLN A 1 418 ? -3.084 2.228 16.582 1.00 98.19 418 GLN A C 1
ATOM 3323 O O . GLN A 1 418 ? -4.119 2.806 16.254 1.00 98.19 418 GLN A O 1
ATOM 3328 N N . TYR A 1 419 ? -2.007 2.869 17.021 1.00 97.75 419 TYR A N 1
ATOM 3329 C CA . TYR A 1 419 ? -1.784 4.304 16.948 1.00 97.75 419 TYR A CA 1
ATOM 3330 C C . TYR A 1 419 ? -0.810 4.616 15.820 1.00 97.75 419 TYR A C 1
ATOM 3332 O O . TYR A 1 419 ? 0.261 4.012 15.720 1.00 97.75 419 TYR A O 1
ATOM 3340 N N . HIS A 1 420 ? -1.164 5.592 14.994 1.00 96.38 420 HIS A N 1
ATOM 3341 C CA . HIS A 1 420 ? -0.341 6.081 13.897 1.00 96.38 420 HIS A CA 1
ATOM 3342 C C . HIS A 1 420 ? 0.437 7.326 14.325 1.00 96.38 420 HIS A C 1
ATOM 3344 O O . HIS A 1 420 ? 0.003 8.458 14.105 1.00 96.38 420 HIS A O 1
ATOM 3350 N N . GLY A 1 421 ? 1.595 7.108 14.945 1.00 93.69 421 GLY A N 1
ATOM 3351 C CA . GLY A 1 421 ? 2.537 8.175 15.274 1.00 93.69 421 GLY A CA 1
ATOM 3352 C C . GLY A 1 421 ? 3.503 8.481 14.128 1.00 93.69 421 GLY A C 1
ATOM 3353 O O . GLY A 1 421 ? 3.693 7.668 13.221 1.00 93.69 421 GLY A O 1
ATOM 3354 N N . GLN A 1 422 ? 4.115 9.663 14.184 1.00 92.25 422 GLN A N 1
ATOM 3355 C CA . GLN A 1 422 ? 5.170 10.094 13.269 1.00 92.25 422 GLN A CA 1
ATOM 3356 C C . GLN A 1 422 ? 6.537 9.823 13.925 1.00 92.25 422 GLN A C 1
ATOM 3358 O O . GLN A 1 422 ? 6.864 10.490 14.905 1.00 92.25 422 GLN A O 1
ATOM 3363 N N . PRO A 1 423 ? 7.326 8.847 13.438 1.00 92.19 423 PRO A N 1
ATOM 3364 C CA . PRO A 1 423 ? 8.609 8.491 14.039 1.00 92.19 423 PRO A CA 1
ATOM 3365 C C . PRO A 1 423 ? 9.726 9.489 13.725 1.00 92.19 423 PRO A C 1
ATOM 3367 O O . PRO A 1 423 ? 10.630 9.648 14.537 1.00 92.19 423 PRO A O 1
ATOM 3370 N N . ASN A 1 424 ? 9.670 10.158 12.570 1.00 90.69 424 ASN A N 1
ATOM 3371 C CA . ASN A 1 424 ? 10.662 11.141 12.147 1.00 90.69 424 ASN A CA 1
ATOM 3372 C C . ASN A 1 424 ? 9.958 12.394 11.628 1.00 90.69 424 ASN A C 1
ATOM 3374 O O . ASN A 1 424 ? 9.025 12.313 10.825 1.00 90.69 424 ASN A O 1
ATOM 3378 N N . SER A 1 425 ? 10.423 13.554 12.078 1.00 84.19 425 SER A N 1
ATOM 3379 C CA . SER A 1 425 ? 9.833 14.861 11.763 1.00 84.19 425 SER A CA 1
ATOM 3380 C C . SER A 1 425 ? 9.995 15.303 10.298 1.00 84.19 425 SER A C 1
ATOM 3382 O O . SER A 1 425 ? 9.301 16.213 9.848 1.00 84.19 425 SER A O 1
ATOM 3384 N N . ASP A 1 426 ? 10.859 14.634 9.534 1.00 82.81 426 ASP A N 1
ATOM 3385 C CA . ASP A 1 426 ? 11.203 14.938 8.140 1.00 82.81 426 ASP A CA 1
ATOM 3386 C C . ASP A 1 426 ? 10.211 14.382 7.096 1.00 82.81 426 ASP A C 1
ATOM 3388 O O . ASP A 1 426 ? 10.368 14.631 5.903 1.00 82.81 426 ASP A O 1
ATOM 3392 N N . SER A 1 427 ? 9.197 13.613 7.510 1.00 83.38 427 SER A N 1
ATOM 3393 C CA . SER A 1 427 ? 8.176 13.055 6.607 1.00 83.38 427 SER A CA 1
ATOM 3394 C C . SER A 1 427 ? 6.863 12.770 7.335 1.00 83.38 427 SER A C 1
ATOM 3396 O O . SER A 1 427 ? 6.886 12.409 8.509 1.00 83.38 427 SER A O 1
ATOM 3398 N N . ALA A 1 428 ? 5.714 12.834 6.654 1.00 82.94 428 ALA A N 1
ATOM 3399 C CA . ALA A 1 428 ? 4.419 12.441 7.245 1.00 82.94 428 ALA A CA 1
ATOM 3400 C C . ALA A 1 428 ? 4.174 10.922 7.288 1.00 82.94 428 ALA A C 1
ATOM 3402 O O . ALA A 1 428 ? 3.048 10.473 7.513 1.00 82.94 428 ALA A O 1
ATOM 3403 N N . LEU A 1 429 ? 5.207 10.116 7.047 1.00 90.69 429 LEU A N 1
ATOM 3404 C CA . LEU A 1 429 ? 5.115 8.670 7.156 1.00 90.69 429 LEU A CA 1
ATOM 3405 C C . LEU A 1 429 ? 4.798 8.280 8.594 1.00 90.69 429 LEU A C 1
ATOM 3407 O O . LEU A 1 429 ? 5.563 8.579 9.504 1.00 90.69 429 LEU A O 1
ATOM 3411 N N . THR A 1 430 ? 3.686 7.578 8.796 1.00 93.50 430 THR A N 1
ATOM 3412 C CA . THR A 1 430 ? 3.349 7.047 10.120 1.00 93.50 430 THR A CA 1
ATOM 3413 C C . THR A 1 430 ? 3.932 5.656 10.325 1.00 93.50 430 THR A C 1
ATOM 3415 O O . THR A 1 430 ? 3.973 4.855 9.383 1.00 93.50 430 THR A O 1
ATOM 3418 N N . LEU A 1 431 ? 4.308 5.352 11.568 1.00 95.38 431 LEU A N 1
ATOM 3419 C CA . LEU A 1 431 ? 4.679 4.016 12.024 1.00 95.38 431 LEU A CA 1
ATOM 3420 C C . LEU A 1 431 ? 3.616 3.503 13.008 1.00 95.38 431 LEU A C 1
ATOM 3422 O O . LEU A 1 431 ? 3.611 3.936 14.167 1.00 95.38 431 LEU A O 1
ATOM 3426 N N . PRO A 1 432 ? 2.723 2.596 12.564 1.00 96.62 432 PRO A N 1
ATOM 3427 C CA . PRO A 1 432 ? 1.680 2.036 13.414 1.00 96.62 432 PRO A CA 1
ATOM 3428 C C . PRO A 1 432 ? 2.273 1.232 14.575 1.00 96.62 432 PRO A C 1
ATOM 3430 O O . PRO A 1 432 ? 3.129 0.368 14.365 1.00 96.62 432 PRO A O 1
ATOM 3433 N N . ILE A 1 433 ? 1.800 1.482 15.793 1.00 97.25 433 ILE A N 1
ATOM 3434 C CA . ILE A 1 433 ? 2.182 0.741 17.004 1.00 97.25 433 ILE A CA 1
ATOM 3435 C C . ILE A 1 433 ? 0.947 0.364 17.806 1.00 97.25 433 ILE A C 1
ATOM 3437 O O . ILE A 1 433 ? -0.014 1.121 17.858 1.00 97.25 433 ILE A O 1
ATOM 3441 N N . GLY A 1 434 ? 0.950 -0.810 18.423 1.00 97.44 434 GLY A N 1
ATOM 3442 C CA . GLY A 1 434 ? -0.197 -1.269 19.198 1.00 97.44 434 GLY A CA 1
ATOM 3443 C C . GLY A 1 434 ? -0.107 -2.746 19.530 1.00 97.44 434 GLY A C 1
ATOM 3444 O O . GLY A 1 434 ? 0.990 -3.270 19.748 1.00 97.44 434 GLY A O 1
ATOM 3445 N N . TYR A 1 435 ? -1.245 -3.435 19.534 1.00 97.94 435 TYR A N 1
ATOM 3446 C CA . TYR A 1 435 ? -1.304 -4.862 19.841 1.00 97.94 435 TYR A CA 1
ATOM 3447 C C . TYR A 1 435 ? -2.449 -5.590 19.132 1.00 97.94 435 TYR A C 1
ATOM 3449 O O . TYR A 1 435 ? -3.457 -4.992 18.757 1.00 97.94 435 TYR A O 1
ATOM 3457 N N . ILE A 1 436 ? -2.288 -6.909 18.996 1.00 98.25 436 ILE A N 1
ATOM 3458 C CA . ILE A 1 436 ? -3.369 -7.860 18.710 1.00 98.25 436 ILE A CA 1
ATOM 3459 C C . ILE A 1 436 ? -3.768 -8.532 20.015 1.00 98.25 436 ILE A C 1
ATOM 3461 O O . ILE A 1 436 ? -2.897 -8.869 20.819 1.00 98.25 436 ILE A O 1
ATOM 3465 N N . THR A 1 437 ? -5.058 -8.779 20.212 1.00 98.00 437 THR A N 1
ATOM 3466 C CA . THR A 1 437 ? -5.567 -9.507 21.369 1.00 98.00 437 THR A CA 1
ATOM 3467 C C . THR A 1 437 ? -6.712 -10.450 21.011 1.00 98.00 437 THR A C 1
ATOM 3469 O O . THR A 1 437 ? -7.512 -10.164 20.121 1.00 98.00 437 THR A O 1
ATOM 3472 N N . VAL A 1 438 ? -6.785 -11.562 21.738 1.00 97.25 438 VAL A N 1
ATOM 3473 C CA . VAL A 1 438 ? -7.949 -12.464 21.826 1.00 97.25 438 VAL A CA 1
ATOM 3474 C C . VAL A 1 438 ? -8.477 -12.541 23.270 1.00 97.25 438 VAL A C 1
ATOM 3476 O O . VAL A 1 438 ? -9.266 -13.412 23.615 1.00 97.25 438 VAL A O 1
ATOM 3479 N N . GLU A 1 439 ? -8.002 -11.653 24.150 1.00 95.94 439 GLU A N 1
ATOM 3480 C CA . GLU A 1 439 ? -8.377 -11.606 25.564 1.00 95.94 439 GLU A CA 1
ATOM 3481 C C . GLU A 1 439 ? -9.785 -10.999 25.722 1.00 95.94 439 GLU A C 1
ATOM 3483 O O . GLU A 1 439 ? -9.974 -9.842 25.333 1.00 95.94 439 GLU A O 1
ATOM 3488 N N . PRO A 1 440 ? -10.766 -11.713 26.314 1.00 94.69 440 PRO A N 1
ATOM 3489 C CA . PRO A 1 440 ? -12.166 -11.274 26.336 1.00 94.69 440 PRO A CA 1
ATOM 3490 C C . PRO A 1 440 ? -12.387 -9.863 26.894 1.00 94.69 440 PRO A C 1
ATOM 3492 O O . PRO A 1 440 ? -13.116 -9.072 26.301 1.00 94.69 440 PRO A O 1
ATOM 3495 N N . GLU A 1 441 ? -11.712 -9.505 27.991 1.00 95.62 441 GLU A N 1
ATOM 3496 C CA . GLU A 1 441 ? -11.838 -8.174 28.602 1.00 95.62 441 GLU A CA 1
ATOM 3497 C C . GLU A 1 441 ? -11.347 -7.055 27.671 1.00 95.62 441 GLU A C 1
ATOM 3499 O O . GLU A 1 441 ? -11.971 -5.996 27.572 1.00 95.62 441 GLU A O 1
ATOM 3504 N N . ARG A 1 442 ? -10.245 -7.288 26.943 1.00 96.38 442 ARG A N 1
ATOM 3505 C CA . ARG A 1 442 ? -9.717 -6.320 25.971 1.00 96.38 442 ARG A CA 1
ATOM 3506 C C . ARG A 1 442 ? -10.568 -6.263 24.707 1.00 96.38 442 ARG A C 1
ATOM 3508 O O . ARG A 1 442 ? -10.745 -5.178 24.161 1.00 96.38 442 ARG A O 1
ATOM 3515 N N . LEU A 1 443 ? -11.105 -7.395 24.250 1.00 96.69 443 LEU A N 1
ATOM 3516 C CA . LEU A 1 443 ? -12.041 -7.427 23.123 1.00 96.69 443 LEU A CA 1
ATOM 3517 C C . LEU A 1 443 ? -13.277 -6.573 23.421 1.00 96.69 443 LEU A C 1
ATOM 3519 O O . LEU A 1 443 ? -13.650 -5.733 22.603 1.00 96.69 443 LEU A O 1
ATOM 3523 N N . GLU A 1 444 ? -13.857 -6.724 24.612 1.00 97.31 444 GLU A N 1
ATOM 3524 C CA . GLU A 1 444 ? -15.005 -5.932 25.055 1.00 97.31 444 GLU A CA 1
ATOM 3525 C C . GLU A 1 444 ? -14.654 -4.440 25.179 1.00 97.31 444 GLU A C 1
ATOM 3527 O O . GLU A 1 444 ? -15.414 -3.578 24.731 1.00 97.31 444 GLU A O 1
ATOM 3532 N N . LEU A 1 445 ? -13.472 -4.108 25.713 1.00 98.06 445 LEU A N 1
ATOM 3533 C CA . LEU A 1 445 ? -12.973 -2.729 25.762 1.00 98.06 445 LEU A CA 1
ATOM 3534 C C . LEU A 1 445 ? -12.894 -2.101 24.359 1.00 98.06 445 LEU A C 1
ATOM 3536 O O . LEU A 1 445 ? -13.406 -1.001 24.146 1.00 98.06 445 LEU A O 1
ATOM 3540 N N . LEU A 1 446 ? -12.271 -2.792 23.400 1.00 98.25 446 LEU A N 1
ATOM 3541 C CA . LEU A 1 446 ? -12.077 -2.287 22.036 1.00 98.25 446 LEU A CA 1
ATOM 3542 C C . LEU A 1 446 ? -13.392 -2.206 21.255 1.00 98.25 446 LEU A C 1
ATOM 3544 O O . LEU A 1 446 ? -13.601 -1.251 20.501 1.00 98.25 446 LEU A O 1
ATOM 3548 N N . LYS A 1 447 ? -14.311 -3.148 21.485 1.00 97.75 447 LYS A N 1
ATOM 3549 C CA . LYS A 1 447 ? -15.679 -3.097 20.961 1.00 97.75 447 LYS A CA 1
ATOM 3550 C C . LYS A 1 447 ? -16.409 -1.848 21.451 1.00 97.75 447 LYS A C 1
ATOM 3552 O O . LYS A 1 447 ? -16.911 -1.074 20.636 1.00 97.75 447 LYS A O 1
ATOM 3557 N N . ASN A 1 448 ? -16.393 -1.594 22.760 1.00 97.75 448 ASN A N 1
ATOM 3558 C CA . ASN A 1 448 ? -17.014 -0.409 23.355 1.00 97.75 448 ASN A CA 1
ATOM 3559 C C . ASN A 1 448 ? -16.356 0.898 22.895 1.00 97.75 448 ASN A C 1
ATOM 3561 O O . ASN A 1 448 ? -17.049 1.888 22.650 1.00 97.75 448 ASN A O 1
ATOM 3565 N N . LEU A 1 449 ? -15.031 0.904 22.726 1.00 97.62 449 LEU A N 1
ATOM 3566 C CA . LEU A 1 449 ? -14.304 2.039 22.167 1.00 97.62 449 LEU A CA 1
ATOM 3567 C C . LEU A 1 449 ? -14.779 2.353 20.743 1.00 97.62 449 LEU A C 1
ATOM 3569 O O . LEU A 1 449 ? -15.115 3.503 20.465 1.00 97.62 449 LEU A O 1
ATOM 3573 N N . MET A 1 450 ? -14.859 1.351 19.859 1.00 97.62 450 MET A N 1
ATOM 3574 C CA . MET A 1 450 ? -15.335 1.545 18.485 1.00 97.62 450 MET A CA 1
ATOM 3575 C C . MET A 1 450 ? -16.804 1.990 18.456 1.00 97.62 450 MET A C 1
ATOM 3577 O O . MET A 1 450 ? -17.134 2.941 17.752 1.00 97.62 450 MET A O 1
ATOM 3581 N N . ILE A 1 451 ? -17.671 1.382 19.273 1.00 96.69 451 ILE A N 1
ATOM 3582 C CA . ILE A 1 451 ? -19.078 1.786 19.411 1.00 96.69 451 ILE A CA 1
ATOM 3583 C C . ILE A 1 451 ? -19.193 3.266 19.800 1.00 96.69 451 ILE A C 1
ATOM 3585 O O . ILE A 1 451 ? -19.927 4.018 19.164 1.00 96.69 451 ILE A O 1
ATOM 3589 N N . LYS A 1 452 ? -18.428 3.714 20.802 1.00 96.31 452 LYS A N 1
ATOM 3590 C CA . LYS A 1 452 ? -18.421 5.114 21.252 1.00 96.31 452 LYS A CA 1
ATOM 3591 C C . LYS A 1 452 ? -17.950 6.082 20.162 1.00 96.31 452 LYS A C 1
ATOM 3593 O O . LYS A 1 452 ? -18.364 7.239 20.146 1.00 96.31 452 LYS A O 1
ATOM 3598 N N . ARG A 1 453 ? -17.071 5.637 19.259 1.00 95.25 453 ARG A N 1
ATOM 3599 C CA . ARG A 1 453 ? -16.559 6.445 18.137 1.00 95.25 453 ARG A CA 1
ATOM 3600 C C . ARG A 1 453 ? -17.594 6.661 17.033 1.00 95.25 453 ARG A C 1
ATOM 3602 O O . ARG A 1 453 ? -17.486 7.659 16.324 1.00 95.25 453 ARG A O 1
ATOM 3609 N N . ILE A 1 454 ? -18.570 5.759 16.912 1.00 95.31 454 ILE A N 1
ATOM 3610 C CA . ILE A 1 454 ? -19.622 5.792 15.884 1.00 95.31 454 ILE A CA 1
ATOM 3611 C C . ILE A 1 454 ? -21.015 6.108 16.453 1.00 95.31 454 ILE A C 1
ATOM 3613 O O . ILE A 1 454 ? -22.012 6.034 15.739 1.00 95.31 454 ILE A O 1
ATOM 3617 N N . GLU A 1 455 ? -21.122 6.422 17.742 1.00 95.12 455 GLU A N 1
ATOM 3618 C CA . GLU A 1 455 ? -22.415 6.652 18.381 1.00 95.12 455 GLU A CA 1
ATOM 3619 C C . GLU A 1 455 ? -23.112 7.892 17.795 1.00 95.12 455 GLU A C 1
ATOM 3621 O O . GLU A 1 455 ? -22.546 8.982 17.736 1.00 95.12 455 GLU A O 1
ATOM 3626 N N . GLY A 1 456 ? -24.359 7.721 17.352 1.00 93.12 456 GLY A N 1
ATOM 3627 C CA . GLY A 1 456 ? -25.201 8.786 16.804 1.00 93.12 456 GLY A CA 1
ATOM 3628 C C . GLY A 1 456 ? -24.891 9.202 15.362 1.00 93.12 456 GLY A C 1
ATOM 3629 O O . GLY A 1 456 ? -25.592 10.074 14.839 1.00 93.12 456 GLY A O 1
ATOM 3630 N N . VAL A 1 457 ? -23.905 8.578 14.707 1.00 94.94 457 VAL A N 1
ATOM 3631 C CA . VAL A 1 457 ? -23.490 8.912 13.332 1.00 94.94 457 VAL A CA 1
ATOM 3632 C C . VAL A 1 457 ? -24.434 8.296 12.300 1.00 94.94 457 VAL A C 1
ATOM 3634 O O . VAL A 1 457 ? -25.081 7.277 12.561 1.00 94.94 457 VAL A O 1
ATOM 3637 N N . VAL A 1 458 ? -24.518 8.898 11.114 1.00 95.31 458 VAL A N 1
ATOM 3638 C CA . VAL A 1 458 ? -25.228 8.292 9.980 1.00 95.31 458 VAL A CA 1
ATOM 3639 C C . VAL A 1 458 ? -24.242 7.421 9.206 1.00 95.31 458 VAL A C 1
ATOM 3641 O O . VAL A 1 458 ? -23.188 7.900 8.791 1.00 95.31 458 VAL A O 1
ATOM 3644 N N . ALA A 1 459 ? -24.583 6.148 9.015 1.00 95.50 459 ALA A N 1
ATOM 3645 C CA . ALA A 1 459 ? -23.794 5.208 8.227 1.00 95.50 459 ALA A CA 1
ATOM 3646 C C . ALA A 1 459 ? -24.434 4.977 6.856 1.00 95.50 459 ALA A C 1
ATOM 3648 O O . ALA A 1 459 ? -25.653 4.855 6.744 1.00 95.50 459 ALA A O 1
ATOM 3649 N N . THR A 1 460 ? -23.611 4.877 5.814 1.00 94.50 460 THR A N 1
ATOM 3650 C CA . THR A 1 460 ? -24.060 4.595 4.444 1.00 94.50 460 THR A CA 1
ATOM 3651 C C . THR A 1 460 ? -23.121 3.609 3.762 1.00 94.50 460 THR A C 1
ATOM 3653 O O . THR A 1 460 ? -21.907 3.680 3.927 1.00 94.50 460 THR A O 1
ATOM 3656 N N . ILE A 1 461 ? -23.667 2.671 2.986 1.00 94.44 461 ILE A N 1
ATOM 3657 C CA . ILE A 1 461 ? -22.849 1.752 2.185 1.00 94.44 461 ILE A CA 1
ATOM 3658 C C . ILE A 1 461 ? -22.388 2.502 0.934 1.00 94.44 461 ILE A C 1
ATOM 3660 O O . ILE A 1 461 ? -23.188 2.831 0.057 1.00 94.44 461 ILE A O 1
ATOM 3664 N N . ASN A 1 462 ? -21.089 2.778 0.851 1.00 93.62 462 ASN A N 1
ATOM 3665 C CA . ASN A 1 462 ? -20.487 3.536 -0.244 1.00 93.62 462 ASN A CA 1
ATOM 3666 C C . ASN A 1 462 ? -20.061 2.638 -1.410 1.00 93.62 462 ASN A C 1
ATOM 3668 O O . ASN A 1 462 ? -20.115 3.050 -2.574 1.00 93.62 462 ASN A O 1
ATOM 3672 N N . TRP A 1 463 ? -19.648 1.407 -1.112 1.00 93.06 463 TRP A N 1
ATOM 3673 C CA . TRP A 1 463 ? -19.472 0.336 -2.088 1.00 93.06 463 TRP A CA 1
ATOM 3674 C C . TRP A 1 463 ? -19.619 -1.028 -1.413 1.00 93.06 463 TRP A C 1
ATOM 3676 O O . TRP A 1 463 ? -19.351 -1.170 -0.224 1.00 93.06 463 TRP A O 1
ATOM 3686 N N . SER A 1 464 ? -20.008 -2.026 -2.198 1.00 91.06 464 SER A N 1
ATOM 3687 C CA . SER A 1 464 ? -19.967 -3.441 -1.838 1.00 91.06 464 SER A CA 1
ATOM 3688 C C . SER A 1 464 ? -19.773 -4.261 -3.115 1.00 91.06 464 SER A C 1
ATOM 3690 O O . SER A 1 464 ? -20.285 -3.891 -4.178 1.00 91.06 464 SER A O 1
ATOM 3692 N N . GLU A 1 465 ? -19.017 -5.354 -3.031 1.00 84.50 465 GLU A N 1
ATOM 3693 C CA . GLU A 1 465 ? -18.926 -6.347 -4.108 1.00 84.50 465 GLU A CA 1
ATOM 3694 C C . GLU A 1 465 ? -20.209 -7.190 -4.236 1.00 84.50 465 GLU A C 1
ATOM 3696 O O . GLU A 1 465 ? -20.504 -7.699 -5.320 1.00 84.50 465 GLU A O 1
ATOM 3701 N N . SER A 1 466 ? -21.016 -7.278 -3.173 1.00 79.19 466 SER A N 1
ATOM 3702 C CA . SER A 1 466 ? -22.295 -7.986 -3.155 1.00 79.19 466 SER A CA 1
ATOM 3703 C C . SER A 1 466 ? -23.468 -7.010 -3.247 1.00 79.19 466 SER A C 1
ATOM 3705 O O . SER A 1 466 ? -23.690 -6.157 -2.391 1.00 79.19 466 SER A O 1
ATOM 3707 N N . LYS A 1 467 ? -24.298 -7.161 -4.283 1.00 66.31 467 LYS A N 1
ATOM 3708 C CA . LYS A 1 467 ? -25.473 -6.294 -4.500 1.00 66.31 467 LYS A CA 1
ATOM 3709 C C . LYS A 1 467 ? -26.583 -6.456 -3.450 1.00 66.31 467 LYS A C 1
ATOM 3711 O O . LYS A 1 467 ? -27.536 -5.686 -3.478 1.00 66.31 467 LYS A O 1
ATOM 3716 N N . LEU A 1 468 ? -26.496 -7.467 -2.585 1.00 65.06 468 LEU A N 1
ATOM 3717 C CA . LEU A 1 468 ? -27.539 -7.830 -1.619 1.00 65.06 468 LEU A CA 1
ATOM 3718 C C . LEU A 1 468 ? -27.198 -7.421 -0.177 1.00 65.06 468 LEU A C 1
ATOM 3720 O O . LEU A 1 468 ? -27.932 -7.769 0.745 1.00 65.06 468 LEU A O 1
ATOM 3724 N N . GLU A 1 469 ? -26.096 -6.703 0.037 1.00 81.38 469 GLU A N 1
ATOM 3725 C CA . GLU A 1 469 ? -25.675 -6.296 1.377 1.00 81.38 469 GLU A CA 1
ATOM 3726 C C . GLU A 1 469 ? -26.412 -5.042 1.861 1.00 81.38 469 GLU A C 1
ATOM 3728 O O . GLU A 1 469 ? -26.492 -4.022 1.177 1.00 81.38 469 GLU A O 1
ATOM 3733 N N . ASN A 1 470 ? -26.923 -5.121 3.087 1.00 89.62 470 ASN A N 1
ATOM 3734 C CA . ASN A 1 470 ? -27.454 -4.005 3.870 1.00 89.62 470 ASN A CA 1
ATOM 3735 C C . ASN A 1 470 ? -26.669 -3.865 5.189 1.00 89.62 470 ASN A C 1
ATOM 3737 O O . ASN A 1 470 ? -25.842 -4.722 5.524 1.00 89.62 470 ASN A O 1
ATOM 3741 N N . LEU A 1 471 ? -26.913 -2.802 5.961 1.00 91.25 471 LEU A N 1
ATOM 3742 C CA . LEU A 1 471 ? -26.150 -2.552 7.188 1.00 91.25 471 LEU A CA 1
ATOM 3743 C C . LEU A 1 471 ? -26.354 -3.677 8.210 1.00 91.25 471 LEU A C 1
ATOM 3745 O O . LEU A 1 471 ? -25.387 -4.103 8.840 1.00 91.25 471 LEU A O 1
ATOM 3749 N N . THR A 1 472 ? -27.565 -4.235 8.319 1.00 89.75 472 THR A N 1
ATOM 3750 C CA . THR A 1 472 ? -27.831 -5.397 9.195 1.00 89.75 472 THR A CA 1
ATOM 3751 C C . THR A 1 472 ? -27.013 -6.644 8.845 1.00 89.75 472 THR A C 1
ATOM 3753 O O . THR A 1 472 ? -26.576 -7.382 9.735 1.00 89.75 472 THR A O 1
ATOM 3756 N N . SER A 1 473 ? -26.735 -6.872 7.563 1.00 88.69 473 SER A N 1
ATOM 3757 C CA . SER A 1 473 ? -25.882 -7.973 7.113 1.00 88.69 473 SER A CA 1
ATOM 3758 C C . SER A 1 473 ? -24.401 -7.729 7.424 1.00 88.69 473 SER A C 1
ATOM 3760 O O . SER A 1 473 ? -23.697 -8.679 7.762 1.00 88.69 473 SER A O 1
ATOM 3762 N N . LEU A 1 474 ? -23.956 -6.470 7.435 1.00 91.00 474 LEU A N 1
ATOM 3763 C CA . LEU A 1 474 ? -22.546 -6.074 7.540 1.00 91.00 474 LEU A CA 1
ATOM 3764 C C . LEU A 1 474 ? -22.073 -5.768 8.959 1.00 91.00 474 LEU A C 1
ATOM 3766 O O . LEU A 1 474 ? -20.921 -6.032 9.295 1.00 91.00 474 LEU A O 1
ATOM 3770 N N . LEU A 1 475 ? -22.961 -5.249 9.802 1.00 92.81 475 LEU A N 1
ATOM 3771 C CA . LEU A 1 475 ? -22.642 -4.832 11.162 1.00 92.81 475 LEU A CA 1
ATOM 3772 C C . LEU A 1 475 ? -23.300 -5.765 12.192 1.00 92.81 475 LEU A C 1
ATOM 3774 O O . LEU A 1 475 ? -24.386 -6.303 11.949 1.00 92.81 475 LEU A O 1
ATOM 3778 N N . PRO A 1 476 ? -22.665 -6.009 13.347 1.00 91.75 476 PRO A N 1
ATOM 3779 C CA . PRO A 1 476 ? -23.324 -6.632 14.490 1.00 91.75 476 PRO A CA 1
ATOM 3780 C C . PRO A 1 476 ? -24.441 -5.735 15.044 1.00 91.75 476 PRO A C 1
ATOM 3782 O O . PRO A 1 476 ? -24.386 -4.510 14.932 1.00 91.75 476 PRO A O 1
ATOM 3785 N N . VAL A 1 477 ? -25.437 -6.341 15.698 1.00 90.88 477 VAL A N 1
ATOM 3786 C CA . VAL A 1 477 ? -26.602 -5.618 16.250 1.00 90.88 477 VAL A CA 1
ATOM 3787 C C . VAL A 1 477 ? -26.189 -4.523 17.234 1.00 90.88 477 VAL A C 1
ATOM 3789 O O . VAL A 1 477 ? -26.741 -3.429 17.187 1.00 90.88 477 VAL A O 1
ATOM 3792 N N . GLU A 1 478 ? -25.178 -4.782 18.064 1.00 92.50 478 GLU A N 1
ATOM 3793 C CA . GLU A 1 478 ? -24.649 -3.830 19.052 1.00 92.50 478 GLU A CA 1
ATOM 3794 C C . GLU A 1 478 ? -24.131 -2.527 18.421 1.00 92.50 478 GLU A C 1
ATOM 3796 O O . GLU A 1 478 ? -24.259 -1.459 19.014 1.00 92.50 478 GLU A O 1
ATOM 3801 N N . PHE A 1 479 ? -23.608 -2.600 17.193 1.00 94.50 479 PHE A N 1
ATOM 3802 C CA . PHE A 1 479 ? -23.162 -1.432 16.434 1.00 94.50 479 PHE A CA 1
ATOM 3803 C C . PHE A 1 479 ? -24.352 -0.714 15.796 1.00 94.50 479 PHE A C 1
ATOM 3805 O O . PHE A 1 479 ? -24.456 0.506 15.882 1.00 94.50 479 PHE A O 1
ATOM 3812 N N . LEU A 1 480 ? -25.290 -1.466 15.210 1.00 93.25 480 LEU A N 1
ATOM 3813 C CA . LEU A 1 480 ? -26.466 -0.910 14.530 1.00 93.25 480 LEU A CA 1
ATOM 3814 C C . LEU A 1 480 ? -27.325 -0.054 15.456 1.00 93.25 480 LEU A C 1
ATOM 3816 O O . LEU A 1 480 ? -27.702 1.053 15.088 1.00 93.25 480 LEU A O 1
ATOM 3820 N N . ILE A 1 481 ? -27.596 -0.529 16.675 1.00 94.25 481 ILE A N 1
ATOM 3821 C CA . ILE A 1 481 ? -28.455 0.192 17.630 1.00 94.25 481 ILE A CA 1
ATOM 3822 C C . ILE A 1 481 ? -27.839 1.507 18.130 1.00 94.25 481 ILE A C 1
ATOM 3824 O O . ILE A 1 481 ? -28.524 2.299 18.777 1.00 94.25 481 ILE A O 1
ATOM 3828 N N . LYS A 1 482 ? -26.547 1.722 17.864 1.00 94.88 482 LYS A N 1
ATOM 3829 C CA . LYS A 1 482 ? -25.795 2.921 18.235 1.00 94.88 482 LYS A CA 1
ATOM 3830 C C . LYS A 1 482 ? -25.679 3.927 17.098 1.00 94.88 482 LYS A C 1
ATOM 3832 O O . LYS A 1 482 ? -25.308 5.070 17.352 1.00 94.88 482 LYS A O 1
ATOM 3837 N N . LEU A 1 483 ? -26.044 3.541 15.879 1.00 94.88 483 LEU A N 1
ATOM 3838 C CA . LEU A 1 483 ? -26.121 4.444 14.740 1.00 94.88 483 LEU A CA 1
ATOM 3839 C C . LEU A 1 483 ? -27.379 5.315 14.795 1.00 94.88 483 LEU A C 1
ATOM 3841 O O . LEU A 1 483 ? -28.360 5.034 15.485 1.00 94.88 483 LEU A O 1
ATOM 3845 N N . ASN A 1 484 ? -27.372 6.386 14.010 1.00 93.94 484 ASN A N 1
ATOM 3846 C CA . ASN A 1 484 ? -28.554 7.204 13.796 1.00 93.94 484 ASN A CA 1
ATOM 3847 C C . ASN A 1 484 ? -29.598 6.441 12.968 1.00 93.94 484 ASN A C 1
ATOM 3849 O O . ASN A 1 484 ? -29.257 5.852 11.941 1.00 93.94 484 ASN A O 1
ATOM 3853 N N . LYS A 1 485 ? -30.885 6.560 13.315 1.00 91.88 485 LYS A N 1
ATOM 3854 C CA . LYS A 1 485 ? -32.000 5.994 12.528 1.00 91.88 485 LYS A CA 1
ATOM 3855 C C . LYS A 1 485 ? -32.039 6.462 11.066 1.00 91.88 485 LYS A C 1
ATOM 3857 O O . LYS A 1 485 ? -32.590 5.777 10.217 1.00 91.88 485 LYS A O 1
ATOM 3862 N N . LYS A 1 486 ? -31.429 7.612 10.748 1.00 92.75 486 LYS A N 1
ATOM 3863 C CA . LYS A 1 486 ? -31.279 8.101 9.366 1.00 92.75 486 LYS A CA 1
ATOM 3864 C C . LYS A 1 486 ? -30.387 7.210 8.486 1.00 92.75 486 LYS A C 1
ATOM 3866 O O . LYS A 1 486 ? -30.354 7.427 7.283 1.00 92.75 486 LYS A O 1
ATOM 3871 N N . SER A 1 487 ? -29.676 6.239 9.065 1.00 90.25 487 SER A N 1
ATOM 3872 C CA . SER A 1 487 ? -28.794 5.315 8.334 1.00 90.25 487 SER A CA 1
ATOM 3873 C C . SER A 1 487 ? -29.556 4.293 7.480 1.00 90.25 487 SER A C 1
ATOM 3875 O O . SER A 1 487 ? -28.972 3.709 6.574 1.00 90.25 487 SER A O 1
ATOM 3877 N N . GLY A 1 488 ? -30.849 4.076 7.745 1.00 90.38 488 GLY A N 1
ATOM 3878 C CA . GLY A 1 488 ? -31.685 3.153 6.976 1.00 90.38 488 GLY A CA 1
ATOM 3879 C C . GLY A 1 488 ? -32.845 2.578 7.786 1.00 90.38 488 GLY A C 1
ATOM 3880 O O . GLY A 1 488 ? -32.837 2.603 9.018 1.00 90.38 488 GLY A O 1
ATOM 3881 N N . GLU A 1 489 ? -33.843 2.035 7.085 1.00 88.44 489 GLU A N 1
ATOM 3882 C CA . GLU A 1 489 ? -34.997 1.363 7.704 1.00 88.44 489 GLU A CA 1
ATOM 3883 C C . GLU A 1 489 ? -34.579 0.138 8.531 1.00 88.44 489 GLU A C 1
ATOM 3885 O O . GLU A 1 489 ? -35.170 -0.150 9.569 1.00 88.44 489 GLU A O 1
ATOM 3890 N N . ASP A 1 490 ? -33.526 -0.564 8.105 1.00 88.06 490 ASP A N 1
ATOM 3891 C CA . ASP A 1 490 ? -32.986 -1.737 8.790 1.00 88.06 490 ASP A CA 1
ATOM 3892 C C . ASP A 1 490 ? -32.332 -1.375 10.137 1.00 88.06 490 ASP A C 1
ATOM 3894 O O . ASP A 1 490 ? -32.461 -2.116 11.116 1.00 88.06 490 ASP A O 1
ATOM 3898 N N . VAL A 1 491 ? -31.708 -0.196 10.218 1.00 89.75 491 VAL A N 1
ATOM 3899 C CA . VAL A 1 491 ? -31.181 0.380 11.464 1.00 89.75 491 VAL A CA 1
ATOM 3900 C C . VAL A 1 491 ? -32.314 0.818 12.396 1.00 89.75 491 VAL A C 1
ATOM 3902 O O . VAL A 1 491 ? -32.288 0.478 13.580 1.00 89.75 491 VAL A O 1
ATOM 3905 N N . ASP A 1 492 ? -33.333 1.517 11.885 1.00 90.00 492 ASP A N 1
ATOM 3906 C CA . ASP A 1 492 ? -34.498 1.924 12.690 1.00 90.00 492 ASP A CA 1
ATOM 3907 C C . ASP A 1 492 ? -35.232 0.700 13.267 1.00 90.00 492 ASP A C 1
ATOM 3909 O O . ASP A 1 492 ? -35.493 0.629 14.470 1.00 90.00 492 ASP A O 1
ATOM 3913 N N . ALA A 1 493 ? -35.456 -0.336 12.453 1.00 88.50 493 ALA A N 1
ATOM 3914 C CA . ALA A 1 493 ? -36.058 -1.589 12.903 1.00 88.50 493 ALA A CA 1
ATOM 3915 C C . ALA A 1 493 ? -35.242 -2.275 14.017 1.00 88.50 493 ALA A C 1
ATOM 3917 O O . ALA A 1 493 ? -35.817 -2.767 14.995 1.00 88.50 493 ALA A O 1
ATOM 3918 N N . ALA A 1 494 ? -33.907 -2.289 13.913 1.00 87.56 494 ALA A N 1
ATOM 3919 C CA . ALA A 1 494 ? -33.033 -2.840 14.951 1.00 87.56 494 ALA A CA 1
ATOM 3920 C C . ALA A 1 494 ? -33.135 -2.052 16.271 1.00 87.56 494 ALA A C 1
ATOM 3922 O O . ALA A 1 494 ? -33.262 -2.654 17.343 1.00 87.56 494 ALA A O 1
ATOM 3923 N N . ILE A 1 495 ? -33.151 -0.716 16.196 1.00 88.56 495 ILE A N 1
ATOM 3924 C CA . ILE A 1 495 ? -33.322 0.173 17.356 1.00 88.56 495 ILE A CA 1
ATOM 3925 C C . ILE A 1 495 ? -34.684 -0.067 18.021 1.00 88.56 495 ILE A C 1
ATOM 3927 O O . ILE A 1 495 ? -34.756 -0.246 19.240 1.00 88.56 495 ILE A O 1
ATOM 3931 N N . GLN A 1 496 ? -35.764 -0.125 17.239 1.00 89.06 496 GLN A N 1
ATOM 3932 C CA . GLN A 1 496 ? -37.115 -0.362 17.754 1.00 89.06 496 GLN A CA 1
ATOM 3933 C C . GLN A 1 496 ? -37.236 -1.729 18.434 1.00 89.06 496 GLN A C 1
ATOM 3935 O O . GLN A 1 496 ? -37.781 -1.825 19.536 1.00 89.06 496 GLN A O 1
ATOM 3940 N N . LYS A 1 497 ? -36.674 -2.787 17.833 1.00 89.25 497 LYS A N 1
ATOM 3941 C CA . LYS A 1 497 ? -36.671 -4.136 18.419 1.00 89.25 497 LYS A CA 1
ATOM 3942 C C . LYS A 1 497 ? -35.973 -4.160 19.782 1.00 89.25 497 LYS A C 1
ATOM 3944 O O . LYS A 1 497 ? -36.493 -4.772 20.715 1.00 89.25 497 LYS A O 1
ATOM 3949 N N . MET A 1 498 ? -34.849 -3.454 19.917 1.00 88.25 498 MET A N 1
ATOM 3950 C CA . MET A 1 498 ? -34.132 -3.323 21.189 1.00 88.25 498 MET A CA 1
ATOM 3951 C C . MET A 1 498 ? -34.949 -2.547 22.234 1.00 88.25 498 MET A C 1
ATOM 3953 O O . MET A 1 498 ? -35.055 -2.965 23.386 1.00 88.25 498 MET A O 1
ATOM 3957 N N . GLN A 1 499 ? -35.593 -1.444 21.841 1.00 86.88 499 GLN A N 1
ATOM 3958 C CA . GLN A 1 499 ? -36.451 -0.665 22.742 1.00 86.88 499 GLN A CA 1
ATOM 3959 C C . GLN A 1 499 ? -37.651 -1.475 23.253 1.00 86.88 499 GLN A C 1
ATOM 3961 O O . GLN A 1 499 ? -38.010 -1.373 24.428 1.00 86.88 499 GLN A O 1
ATOM 3966 N N . ILE A 1 500 ? -38.262 -2.293 22.391 1.00 87.19 500 ILE A N 1
ATOM 3967 C CA . ILE A 1 500 ? -39.362 -3.190 22.766 1.00 87.19 500 ILE A CA 1
ATOM 3968 C C . ILE A 1 500 ? -38.874 -4.261 23.752 1.00 87.19 500 ILE A C 1
ATOM 3970 O O . ILE A 1 500 ? -39.533 -4.482 24.769 1.00 87.19 500 ILE A O 1
ATOM 3974 N N . ALA A 1 501 ? -37.717 -4.882 23.495 1.00 83.00 501 ALA A N 1
ATOM 3975 C CA . ALA A 1 501 ? -37.126 -5.877 24.393 1.00 83.00 501 ALA A CA 1
ATOM 3976 C C . ALA A 1 501 ? -36.852 -5.294 25.792 1.00 83.00 501 ALA A C 1
ATOM 3978 O O . ALA A 1 501 ? -37.317 -5.848 26.789 1.00 83.00 501 ALA A O 1
ATOM 3979 N N . ASN A 1 502 ? -36.228 -4.113 25.862 1.00 82.06 502 ASN A N 1
ATOM 3980 C CA . ASN A 1 502 ? -35.943 -3.423 27.125 1.00 82.06 502 ASN A CA 1
ATOM 3981 C C . ASN A 1 502 ? -37.221 -3.063 27.898 1.00 82.06 502 ASN A C 1
ATOM 3983 O O . ASN A 1 502 ? -37.279 -3.210 29.120 1.00 82.06 502 ASN A O 1
ATOM 3987 N N . ARG A 1 503 ? -38.279 -2.610 27.207 1.00 81.12 503 ARG A N 1
ATOM 3988 C CA . ARG A 1 503 ? -39.589 -2.349 27.834 1.00 81.12 503 ARG A CA 1
ATOM 3989 C C . ARG A 1 503 ? -40.209 -3.624 28.406 1.00 81.12 503 ARG A C 1
ATOM 3991 O O . ARG A 1 503 ? -40.759 -3.579 29.505 1.00 81.12 503 ARG A O 1
ATOM 3998 N N . ALA A 1 504 ? -40.109 -4.747 27.696 1.00 78.44 504 ALA A N 1
ATOM 3999 C CA . ALA A 1 504 ? -40.620 -6.033 28.163 1.00 78.44 504 ALA A CA 1
ATOM 4000 C C . ALA A 1 504 ? -39.856 -6.550 29.396 1.00 78.44 504 ALA A C 1
ATOM 4002 O O . ALA A 1 504 ? -40.480 -7.043 30.336 1.00 78.44 504 ALA A O 1
ATOM 4003 N N . GLU A 1 505 ? -38.530 -6.396 29.436 1.00 77.94 505 GLU A N 1
ATOM 4004 C CA . GLU A 1 505 ? -37.715 -6.739 30.610 1.00 77.94 505 GLU A CA 1
ATOM 4005 C C . GLU A 1 505 ? -38.003 -5.832 31.804 1.00 77.94 505 GLU A C 1
ATOM 4007 O O . GLU A 1 505 ? -38.201 -6.323 32.914 1.00 77.94 505 GLU A O 1
ATOM 4012 N N . THR A 1 506 ? -38.127 -4.523 31.576 1.00 76.88 506 THR A N 1
ATOM 4013 C CA . THR A 1 506 ? -38.461 -3.558 32.633 1.00 76.88 506 THR A CA 1
ATOM 4014 C C . THR A 1 506 ? -39.844 -3.856 33.221 1.00 76.88 506 THR A C 1
ATOM 4016 O O . THR A 1 506 ? -40.021 -3.857 34.437 1.00 76.88 506 THR A O 1
ATOM 4019 N N . ALA A 1 507 ? -40.827 -4.188 32.376 1.00 74.19 507 ALA A N 1
ATOM 4020 C CA . ALA A 1 507 ? -42.155 -4.599 32.824 1.00 74.19 507 ALA A CA 1
ATOM 4021 C C . ALA A 1 507 ? -42.116 -5.900 33.646 1.00 74.19 507 ALA A C 1
ATOM 4023 O O . ALA A 1 507 ? -42.793 -5.994 34.670 1.00 74.19 507 ALA A O 1
ATOM 4024 N N . ARG A 1 508 ? -41.294 -6.885 33.248 1.00 76.81 508 ARG A N 1
ATOM 4025 C CA . ARG A 1 508 ? -41.080 -8.123 34.020 1.00 76.81 508 ARG A CA 1
ATOM 4026 C C . ARG A 1 508 ? -40.418 -7.854 35.372 1.00 76.81 508 ARG A C 1
ATOM 4028 O O . ARG A 1 508 ? -40.885 -8.398 36.367 1.00 76.81 508 ARG A O 1
ATOM 4035 N N . ALA A 1 509 ? -39.407 -6.987 35.421 1.00 73.69 509 ALA A N 1
ATOM 4036 C CA . ALA A 1 509 ? -38.722 -6.606 36.656 1.00 73.69 509 ALA A CA 1
ATOM 4037 C C . ALA A 1 509 ? -39.659 -5.875 37.641 1.00 73.69 509 ALA A C 1
ATOM 4039 O O . ALA A 1 509 ? -39.683 -6.180 38.834 1.00 73.69 509 ALA A O 1
ATOM 4040 N N . ILE A 1 510 ? -40.503 -4.965 37.140 1.00 73.56 510 ILE A N 1
ATOM 4041 C CA . ILE A 1 510 ? -41.519 -4.273 37.952 1.00 73.56 510 ILE A CA 1
ATOM 4042 C C . ILE A 1 510 ? -42.572 -5.260 38.481 1.00 73.56 510 ILE A C 1
ATOM 4044 O O . ILE A 1 510 ? -42.990 -5.157 39.634 1.00 73.56 510 ILE A O 1
ATOM 4048 N N . LEU A 1 511 ? -42.990 -6.237 37.670 1.00 70.75 511 LEU A N 1
ATOM 4049 C CA . LEU A 1 511 ? -43.929 -7.283 38.090 1.00 70.75 511 LEU A CA 1
ATOM 4050 C C . LEU A 1 511 ? -43.326 -8.245 39.127 1.00 70.75 511 LEU A C 1
ATOM 4052 O O . LEU A 1 511 ? -44.060 -8.712 39.995 1.00 70.75 511 LEU A O 1
ATOM 4056 N N . SER A 1 512 ? -42.016 -8.513 39.088 1.00 70.38 512 SER A N 1
ATOM 4057 C CA . SER A 1 512 ? -41.336 -9.331 40.105 1.00 70.38 512 SER A CA 1
ATOM 4058 C C . SER A 1 512 ? -41.136 -8.626 41.448 1.00 70.38 512 SER A C 1
ATOM 4060 O O . SER A 1 512 ? -41.010 -9.312 42.450 1.00 70.38 512 SER A O 1
ATOM 4062 N N . LEU A 1 513 ? -41.151 -7.288 41.488 1.00 68.50 513 LEU A N 1
ATOM 4063 C CA . LEU A 1 513 ? -41.071 -6.495 42.728 1.00 68.50 513 LEU A CA 1
ATOM 4064 C C . LEU A 1 513 ? -42.435 -6.304 43.421 1.00 68.50 513 LEU A C 1
ATOM 4066 O O . LEU A 1 513 ? -42.505 -5.715 44.495 1.00 68.50 513 LEU A O 1
ATOM 4070 N N . ARG A 1 514 ? -43.529 -6.751 42.788 1.00 59.56 514 ARG A N 1
ATOM 4071 C CA . ARG A 1 514 ? -44.900 -6.717 43.335 1.00 59.56 514 ARG A CA 1
ATOM 4072 C C . ARG A 1 514 ? -45.366 -8.064 43.913 1.00 59.56 514 ARG A C 1
ATOM 4074 O O . ARG A 1 514 ? -46.535 -8.181 44.276 1.00 59.56 514 ARG A O 1
ATOM 4081 N N . LYS A 1 515 ? -44.484 -9.061 43.974 1.00 49.47 515 LYS A N 1
ATOM 4082 C CA . LYS A 1 515 ? -44.644 -10.301 44.747 1.00 49.47 515 LYS A CA 1
ATOM 4083 C C . LYS A 1 515 ? -43.700 -10.250 45.934 1.00 49.47 515 LYS A C 1
ATOM 4085 O O . LYS A 1 515 ? -44.077 -10.837 46.968 1.00 49.47 515 LYS A O 1
#

Foldseek 3Di:
DDDFAFQEKFKAWFKKFKKWWKFKKKFWAADPPLLFVVLLVLLVVQKDALVVSCVVVVHDPVVSVVSVCVCVVLVQWDQDPVRIIGGGPVSNVQCVVVVNGGTGIDMDIDIDIWMAGQQPRATDDFDPPCQLQFLFHYLDHPDGSPPDFVRNQVNCQVCVLVVCVLPPDDPSRSVRMHTDDTDGMDIDDIGIFIKMKTWTFAADPPDLFTDIDIFIFGDRDPDTDGDDPSVVVSVLVVQQVDDDDLDFFAQCSLCVLLVPPLQNVQGDGNGGSPNVSNVCVVVVNRDPPDPQKDKDKHDCLPPVNLVVQLVQLVVLVVPDPDPAQWFKEKEWAPAPSTVNHRPSLLVSQVSVLCVSLVRHPNSGYQHEYEDADQDPVVLVSVCSRCRSSTQWYKHKHPLQRHHQWIKIAGQLGKIWIWGFHDSDRSGSHTITIGMIGNDNVSSVSVVVSNLVRQAAIAMETSHHNDPPDDPPNRDDLSSLLRYHPNNDPVSVVSVVVVVVVVVVVVVVVVVVVVD

Radius of gyration: 33.67 Å; chains: 1; bounding box: 90×53×108 Å